Protein AF-A0A5B9WUG3-F1 (afdb_monomer_lite)

Radius of gyration: 36.17 Å; chains: 1; bounding box: 84×52×116 Å

pLDDT: mean 77.01, std 14.94, range [30.86, 97.19]

Sequence (502 aa):
MAGDTIAIGAKAFYKSTGPVDRKQPLAPAADMAAALVRAFAPGGASAADKTSALSDNASPFSEGFFNNDYQRLKEQDPGKDPNGQRPKAYLNFVLFDDRFNMVDENSGVRQVQAQPDEVQVLGQDKMVIQKSGFLYVYTSNETPQDVYFDEVMVMSMPGPVLEETHYYPFGLTMAGISTKAPNRLENKFLYNGKELQNKEFSNGGGLEWYDYGARFYDQQIGRWHKIDNKAELYFATSSYVYALNQPTNAVDPDGNLVIFVNGNHFGFSAPGSSYWQTTERVKVGERYSGSKYGEQWYSPVYENRNRSFDGAVMAQLGDTHAKYYDGSIGGWHPIGEDKRASATAAGREWYGYQFGKADAKQIIESLARDKNGNIIETIKIVTHSMGGAFGKGLVKALKEYIKENKLEYHVRITLVADFDPYQAGELTADSDIKTMQFIHKNNKNVKGMGWLANETQKGMGEGDVSTNTGTSTDHSIFTFLNEVSKLSEGTYKWDGNKWVKQ

Structure (mmCIF, N/CA/C/O backbone):
data_AF-A0A5B9WUG3-F1
#
_entry.id   AF-A0A5B9WUG3-F1
#
loop_
_atom_site.group_PDB
_atom_site.id
_atom_site.type_symbol
_atom_site.label_atom_id
_atom_site.label_alt_id
_atom_site.label_comp_id
_atom_site.label_asym_id
_atom_site.label_entity_id
_atom_site.label_seq_id
_atom_site.pdbx_PDB_ins_code
_atom_site.Cartn_x
_atom_site.Cartn_y
_atom_site.Cartn_z
_atom_site.occupancy
_atom_site.B_iso_or_equiv
_atom_site.auth_seq_id
_atom_site.auth_comp_id
_atom_site.auth_asym_id
_atom_site.auth_atom_id
_atom_site.pdbx_PDB_model_num
ATOM 1 N N . MET A 1 1 ? -15.095 5.405 29.202 1.00 75.31 1 MET A N 1
ATOM 2 C CA . MET A 1 1 ? -14.935 5.995 27.855 1.00 75.31 1 MET A CA 1
ATOM 3 C C . MET A 1 1 ? -16.205 6.745 27.500 1.00 75.31 1 MET A C 1
ATOM 5 O O . MET A 1 1 ? -17.250 6.434 28.070 1.00 75.31 1 MET A O 1
ATOM 9 N N . ALA A 1 2 ? -16.143 7.691 26.563 1.00 81.62 2 ALA A N 1
ATOM 10 C CA . ALA A 1 2 ? -17.349 8.307 26.009 1.00 81.62 2 ALA A CA 1
ATOM 11 C C . ALA A 1 2 ? -18.337 7.240 25.486 1.00 81.62 2 ALA A C 1
ATOM 13 O O . ALA A 1 2 ? -17.946 6.278 24.826 1.00 81.62 2 ALA A O 1
ATOM 14 N N . GLY A 1 3 ? -19.623 7.393 25.805 1.00 82.62 3 GLY A N 1
ATOM 15 C CA . GLY A 1 3 ? -20.689 6.454 25.443 1.00 82.62 3 GLY A CA 1
ATOM 16 C C . GLY A 1 3 ? -20.894 5.270 26.399 1.00 82.62 3 GLY A C 1
ATOM 17 O O . GLY A 1 3 ? -21.929 4.609 26.296 1.00 82.62 3 GLY A O 1
ATOM 18 N N . ASP A 1 4 ? -19.984 5.006 27.346 1.00 86.25 4 ASP A N 1
ATOM 19 C CA . ASP A 1 4 ? -20.235 4.026 28.415 1.00 86.25 4 ASP A CA 1
ATOM 20 C C . ASP A 1 4 ? -21.406 4.489 29.289 1.00 86.25 4 ASP A C 1
ATOM 22 O O . ASP A 1 4 ? -21.518 5.670 29.616 1.00 86.25 4 ASP A O 1
ATOM 26 N N . THR A 1 5 ? -22.276 3.568 29.705 1.00 90.31 5 THR A N 1
ATOM 27 C CA . THR A 1 5 ? -23.334 3.876 30.677 1.00 90.31 5 THR A CA 1
ATOM 28 C C . THR A 1 5 ? -22.919 3.369 32.044 1.00 90.31 5 THR A C 1
ATOM 30 O O . THR A 1 5 ? -22.783 2.162 32.244 1.00 90.31 5 THR A O 1
ATOM 33 N N . ILE A 1 6 ? -22.766 4.273 33.006 1.00 91.88 6 ILE A N 1
ATOM 34 C CA . ILE A 1 6 ? -22.408 3.915 34.377 1.00 91.88 6 ILE A CA 1
ATOM 35 C C . ILE A 1 6 ? -23.579 4.113 35.336 1.00 91.88 6 ILE A C 1
ATOM 37 O O . ILE A 1 6 ? -24.389 5.025 35.176 1.00 91.88 6 ILE A O 1
ATOM 41 N N . ALA A 1 7 ? -23.658 3.254 36.345 1.00 92.31 7 ALA A N 1
ATOM 42 C CA . ALA A 1 7 ? -24.509 3.419 37.515 1.00 92.31 7 ALA A CA 1
ATOM 43 C C . ALA A 1 7 ? -23.647 3.220 38.763 1.00 92.31 7 ALA A C 1
ATOM 45 O O . ALA A 1 7 ? -22.828 2.297 38.819 1.00 92.31 7 ALA A O 1
ATOM 46 N N . ILE A 1 8 ? -23.819 4.094 39.750 1.00 94.62 8 ILE A N 1
ATOM 47 C CA . ILE A 1 8 ? -22.986 4.123 40.955 1.00 94.62 8 ILE A CA 1
ATOM 48 C C . ILE A 1 8 ? -23.903 3.957 42.158 1.00 94.62 8 ILE A C 1
ATOM 50 O O . ILE A 1 8 ? -24.925 4.638 42.254 1.00 94.62 8 ILE A O 1
ATOM 54 N N . GLY A 1 9 ? -23.537 3.057 43.064 1.00 93.50 9 GLY A N 1
ATOM 55 C CA . GLY A 1 9 ? -24.269 2.791 44.293 1.00 93.50 9 GLY A CA 1
ATOM 56 C C . GLY A 1 9 ? -23.338 2.678 45.494 1.00 93.50 9 GLY A C 1
ATOM 57 O O . GLY A 1 9 ? -22.180 2.291 45.358 1.00 93.50 9 GLY A O 1
ATOM 58 N N . ALA A 1 10 ? -23.856 2.982 46.675 1.00 94.94 10 ALA A N 1
ATOM 59 C CA . ALA A 1 10 ? -23.295 2.541 47.946 1.00 94.94 10 ALA A CA 1
ATOM 60 C C . ALA A 1 10 ? -24.425 2.375 48.963 1.00 94.94 10 ALA A C 1
ATOM 62 O O . ALA A 1 10 ? -25.422 3.104 48.922 1.00 94.94 10 ALA A O 1
ATOM 63 N N . LYS A 1 11 ? -24.253 1.458 49.913 1.00 94.94 11 LYS A N 1
ATOM 64 C CA . LYS A 1 11 ? -25.035 1.462 51.149 1.00 94.94 11 LYS A CA 1
ATOM 65 C C . LYS A 1 11 ? -24.376 2.412 52.139 1.00 94.94 11 LYS A C 1
ATOM 67 O O . LYS A 1 11 ? -23.152 2.436 52.258 1.00 94.94 11 LYS A O 1
ATOM 72 N N . ALA A 1 12 ? -25.186 3.181 52.854 1.00 93.19 12 ALA A N 1
ATOM 73 C CA . ALA A 1 12 ? -24.740 4.058 53.927 1.00 93.19 12 ALA A CA 1
ATOM 74 C C . ALA A 1 12 ? -25.566 3.809 55.193 1.00 93.19 12 ALA A C 1
ATOM 76 O O . ALA A 1 12 ? -26.760 3.520 55.123 1.00 93.19 12 ALA A O 1
ATOM 77 N N . PHE A 1 13 ? -24.933 3.922 56.356 1.00 92.19 13 PHE A N 1
ATOM 78 C CA . PHE A 1 13 ? -25.581 3.748 57.652 1.00 92.19 13 PHE A CA 1
ATOM 79 C C . PHE A 1 13 ? -24.961 4.686 58.689 1.00 92.19 13 PHE A C 1
ATOM 81 O O . PHE A 1 13 ? -23.738 4.755 58.825 1.00 92.19 13 PHE A O 1
ATOM 88 N N . TYR A 1 14 ? -25.799 5.369 59.464 1.00 90.19 14 TYR A N 1
ATOM 89 C CA . TYR A 1 14 ? -25.382 6.114 60.651 1.00 90.19 14 TYR A CA 1
ATOM 90 C C . TYR A 1 14 ? -26.442 5.984 61.745 1.00 90.19 14 TYR A C 1
ATOM 92 O O . TYR A 1 14 ? -27.631 5.844 61.459 1.00 90.19 14 TYR A O 1
ATOM 100 N N . LYS A 1 15 ? -26.015 6.018 63.009 1.00 86.06 15 LYS A N 1
ATOM 101 C CA . LYS A 1 15 ? -26.927 5.907 64.157 1.00 86.06 15 LYS A CA 1
ATOM 102 C C . LYS A 1 15 ? -27.442 7.265 64.604 1.00 86.06 15 LYS A C 1
ATOM 104 O O . LYS A 1 15 ? -26.678 8.229 64.572 1.00 86.06 15 LYS A O 1
ATOM 109 N N . SER A 1 16 ? -28.665 7.333 65.133 1.00 82.31 16 SER A N 1
ATOM 110 C CA . SER A 1 16 ? -29.179 8.557 65.783 1.00 82.31 16 SER A CA 1
ATOM 111 C C . SER A 1 16 ? -28.343 8.942 67.005 1.00 82.31 16 SER A C 1
ATOM 113 O O . SER A 1 16 ? -28.202 10.118 67.329 1.00 82.31 16 SER A O 1
ATOM 115 N N . THR A 1 17 ? -27.745 7.939 67.652 1.00 70.44 17 THR A N 1
ATOM 116 C CA . THR A 1 17 ? -26.841 8.065 68.796 1.00 70.44 17 THR A CA 1
ATOM 117 C C . THR A 1 17 ? -25.491 7.420 68.460 1.00 70.44 17 THR A C 1
ATOM 119 O O . THR A 1 17 ? -25.242 6.244 68.726 1.00 70.44 17 THR A O 1
ATOM 122 N N . GLY A 1 18 ? -24.617 8.187 67.801 1.00 58.84 18 GLY A N 1
ATOM 123 C CA . GLY A 1 18 ? -23.240 7.788 67.479 1.00 58.84 18 GLY A CA 1
ATOM 124 C C . GLY A 1 18 ? -22.203 8.443 68.407 1.00 58.84 18 GLY A C 1
ATOM 125 O O . GLY A 1 18 ? -22.458 9.545 68.899 1.00 58.84 18 GLY A O 1
ATOM 126 N N . PRO A 1 19 ? -21.030 7.822 68.637 1.00 56.00 19 PRO A N 1
ATOM 127 C CA . PRO A 1 19 ? -19.917 8.490 69.307 1.00 56.00 19 PRO A CA 1
ATOM 128 C C . PRO A 1 19 ? -19.416 9.682 68.482 1.00 56.00 19 PRO A C 1
ATOM 130 O O . PRO A 1 19 ? -19.348 9.614 67.255 1.00 56.00 19 PRO A O 1
ATOM 133 N N . VAL A 1 20 ? -19.006 10.755 69.159 1.00 57.94 20 VAL A N 1
ATOM 134 C CA . VAL A 1 20 ? -18.362 11.934 68.548 1.00 57.94 20 VAL A CA 1
ATOM 135 C C . VAL A 1 20 ? -16.839 11.819 68.730 1.00 57.94 20 VAL A C 1
ATOM 137 O O . VAL A 1 20 ? -16.173 12.736 69.207 1.00 57.94 20 VAL A O 1
ATOM 140 N N . ASP A 1 21 ? -16.285 10.643 68.423 1.00 53.97 21 ASP A N 1
ATOM 141 C CA . ASP A 1 21 ? -14.918 10.273 68.827 1.00 53.97 21 ASP A CA 1
ATOM 142 C C . ASP A 1 21 ? -13.825 10.746 67.850 1.00 53.97 21 ASP A C 1
ATOM 144 O O . ASP A 1 21 ? -12.639 10.783 68.201 1.00 53.97 21 ASP A O 1
ATOM 148 N N . ARG A 1 22 ? -14.187 11.187 66.635 1.00 55.75 22 ARG A N 1
ATOM 149 C CA . ARG A 1 22 ? -13.227 11.785 65.693 1.00 55.75 22 ARG A CA 1
ATOM 150 C C . ARG A 1 22 ? -12.873 13.224 66.080 1.00 55.75 22 ARG A C 1
ATOM 152 O O . ARG A 1 22 ? -13.491 14.185 65.632 1.00 55.75 22 ARG A O 1
ATOM 159 N N . LYS A 1 23 ? -11.784 13.370 66.846 1.00 53.62 23 LYS A N 1
ATOM 160 C CA . LYS A 1 23 ? -11.146 14.667 67.168 1.00 53.62 23 LYS A CA 1
ATOM 161 C C . LYS A 1 23 ? -10.567 15.418 65.961 1.00 53.62 23 LYS A C 1
ATOM 163 O O . LYS A 1 23 ? -10.236 16.593 66.094 1.00 53.62 23 LYS A O 1
ATOM 168 N N . GLN A 1 24 ? -10.431 14.764 64.810 1.00 54.31 24 GLN A N 1
ATOM 169 C CA . GLN A 1 24 ? -10.167 15.409 63.525 1.00 54.31 24 GLN A CA 1
ATOM 170 C C . GLN A 1 24 ? -11.072 14.781 62.457 1.00 54.31 24 GLN A C 1
ATOM 172 O O . GLN A 1 24 ? -11.255 13.558 62.482 1.00 54.31 24 GLN A O 1
ATOM 177 N N . PRO A 1 25 ? -11.640 15.579 61.532 1.00 54.97 25 PRO A N 1
ATOM 178 C CA . PRO A 1 25 ? -12.303 15.030 60.357 1.00 54.97 25 PRO A CA 1
ATOM 179 C C . PRO A 1 25 ? -11.306 14.194 59.544 1.00 54.97 25 PRO A C 1
ATOM 181 O O . PRO A 1 25 ? -10.099 14.448 59.568 1.00 54.97 25 PRO A O 1
ATOM 184 N N . LEU A 1 26 ? -11.811 13.199 58.811 1.00 55.75 26 LEU A N 1
ATOM 185 C CA . LEU A 1 26 ? -11.029 12.588 57.734 1.00 55.75 26 LEU A CA 1
ATOM 186 C C . LEU A 1 26 ? -10.613 13.685 56.745 1.00 55.75 26 LEU A C 1
ATOM 188 O O . LEU A 1 26 ? -11.319 14.689 56.616 1.00 55.75 26 LEU A O 1
ATOM 192 N N . ALA A 1 27 ? -9.482 13.488 56.059 1.00 57.62 27 ALA A N 1
ATOM 193 C CA . ALA A 1 27 ? -9.021 14.422 55.035 1.00 57.62 27 ALA A CA 1
ATOM 194 C C . ALA A 1 27 ? -10.196 14.776 54.096 1.00 57.62 27 ALA A C 1
ATOM 196 O O . ALA A 1 27 ? -10.882 13.846 53.650 1.00 57.62 27 ALA A O 1
ATOM 197 N N . PRO A 1 28 ? -10.480 16.075 53.862 1.00 63.97 28 PRO A N 1
ATOM 198 C CA . PRO A 1 28 ? -11.563 16.537 53.007 1.00 63.97 28 PRO A CA 1
ATOM 199 C C . PRO A 1 28 ? -11.746 15.693 51.747 1.00 63.97 28 PRO A C 1
ATOM 201 O O . PRO A 1 28 ? -10.782 15.229 51.143 1.00 63.97 28 PRO A O 1
ATOM 204 N N . ALA A 1 29 ? -12.995 15.529 51.312 1.00 64.12 29 ALA A N 1
ATOM 205 C CA . ALA A 1 29 ? -13.342 14.762 50.114 1.00 64.12 29 ALA A CA 1
ATOM 206 C C . ALA A 1 29 ? -12.446 15.108 48.905 1.00 64.12 29 ALA A C 1
ATOM 208 O O . ALA A 1 29 ? -11.938 14.226 48.214 1.00 64.12 29 ALA A O 1
ATOM 209 N N . ALA A 1 30 ? -12.182 16.402 48.718 1.00 60.47 30 ALA A N 1
ATOM 210 C CA . ALA A 1 30 ? -11.328 16.902 47.655 1.00 60.47 30 ALA A CA 1
ATOM 211 C C . ALA A 1 30 ? -9.837 16.545 47.829 1.00 60.47 30 ALA A C 1
ATOM 213 O O . ALA A 1 30 ? -9.164 16.305 46.828 1.00 60.47 30 ALA A O 1
ATOM 214 N N . ASP A 1 31 ? -9.322 16.440 49.059 1.00 63.31 31 ASP A N 1
ATOM 215 C CA . ASP A 1 31 ? -7.943 16.003 49.326 1.00 63.31 31 ASP A CA 1
ATOM 216 C C . ASP A 1 31 ? -7.755 14.541 48.914 1.00 63.31 31 ASP A C 1
ATOM 218 O O . ASP A 1 31 ? -6.721 14.182 48.354 1.00 63.31 31 ASP A O 1
ATOM 222 N N . MET A 1 32 ? -8.775 13.700 49.124 1.00 66.56 32 MET A N 1
ATOM 223 C CA . MET A 1 32 ? -8.758 12.313 48.655 1.00 66.56 32 MET A CA 1
ATOM 224 C C . MET A 1 32 ? -8.785 12.226 47.125 1.00 66.56 32 MET A C 1
ATOM 226 O O . MET A 1 32 ? -8.026 11.441 46.560 1.00 66.56 32 MET A O 1
ATOM 230 N N . ALA A 1 33 ? -9.580 13.058 46.442 1.00 63.97 33 ALA A N 1
ATOM 231 C CA . ALA A 1 33 ? -9.560 13.137 44.978 1.00 63.97 33 ALA A CA 1
ATOM 232 C C . ALA A 1 33 ? -8.189 13.606 44.447 1.00 63.97 33 ALA A C 1
ATOM 234 O O . ALA A 1 33 ? -7.612 12.967 43.566 1.00 63.97 33 ALA A O 1
ATOM 235 N N . ALA A 1 34 ? -7.624 14.670 45.026 1.00 64.12 34 ALA A N 1
ATOM 236 C CA . ALA A 1 34 ? -6.314 15.196 44.650 1.00 64.12 34 ALA A CA 1
ATOM 237 C C . ALA A 1 34 ? -5.174 14.198 44.930 1.00 64.12 34 ALA A C 1
ATOM 239 O O . ALA A 1 34 ? -4.261 14.061 44.112 1.00 64.12 34 ALA A O 1
ATOM 240 N N . ALA A 1 35 ? -5.228 13.471 46.050 1.00 64.31 35 ALA A N 1
ATOM 241 C CA . ALA A 1 35 ? -4.278 12.409 46.371 1.00 64.31 35 ALA A CA 1
ATOM 242 C C . ALA A 1 35 ? -4.385 11.228 45.394 1.00 64.31 35 ALA A C 1
ATOM 244 O O . ALA A 1 35 ? -3.355 10.721 44.946 1.00 64.31 35 ALA A O 1
ATOM 245 N N . LEU A 1 36 ? -5.603 10.823 45.011 1.00 64.50 36 LEU A N 1
ATOM 246 C CA . LEU A 1 36 ? -5.798 9.719 44.071 1.00 64.50 36 LEU A CA 1
ATOM 247 C C . LEU A 1 36 ? -5.294 10.079 42.664 1.00 64.50 36 LEU A C 1
ATOM 249 O O . LEU A 1 36 ? -4.600 9.275 42.052 1.00 64.50 36 LEU A O 1
ATOM 253 N N . VAL A 1 37 ? -5.537 11.306 42.187 1.00 62.19 37 VAL A N 1
ATOM 254 C CA . VAL A 1 37 ? -4.986 11.799 40.907 1.00 62.19 37 VAL A CA 1
ATOM 255 C C . VAL A 1 37 ? -3.451 11.807 40.919 1.00 62.19 37 VAL A C 1
ATOM 257 O O . VAL A 1 37 ? -2.823 11.356 39.961 1.00 62.19 37 VAL A O 1
ATOM 260 N N . ARG A 1 38 ? -2.820 12.252 42.018 1.00 64.12 38 ARG A N 1
ATOM 261 C CA . ARG A 1 38 ? -1.349 12.230 42.163 1.00 64.12 38 ARG A CA 1
ATOM 262 C C . ARG A 1 38 ? -0.767 10.815 42.139 1.00 64.12 38 ARG A C 1
ATOM 264 O O . ARG A 1 38 ? 0.333 10.641 41.624 1.00 64.12 38 ARG A O 1
ATOM 271 N N . ALA A 1 39 ? -1.486 9.820 42.661 1.00 62.12 39 ALA A N 1
ATOM 272 C CA . ALA A 1 39 ? -1.035 8.428 42.681 1.00 62.12 39 ALA A CA 1
ATOM 273 C C . ALA A 1 39 ? -0.960 7.781 41.282 1.00 62.12 39 ALA A C 1
ATOM 275 O O . ALA A 1 39 ? -0.216 6.818 41.105 1.00 62.12 39 ALA A O 1
ATOM 276 N N . PHE A 1 40 ? -1.690 8.313 40.293 1.00 53.75 40 PHE A N 1
ATOM 277 C CA . PHE A 1 40 ? -1.725 7.796 38.918 1.00 53.75 40 PHE A CA 1
ATOM 278 C C . PHE A 1 40 ? -0.998 8.680 37.886 1.00 53.75 40 PHE A C 1
ATOM 280 O O . PHE A 1 40 ? -0.922 8.316 36.713 1.00 53.75 40 PHE A O 1
ATOM 287 N N . ALA A 1 41 ? -0.425 9.815 38.297 1.00 53.38 41 ALA A N 1
ATOM 288 C CA . ALA A 1 41 ? 0.370 10.666 37.413 1.00 53.38 41 ALA A CA 1
ATOM 289 C C . ALA A 1 41 ? 1.753 10.036 37.097 1.00 53.38 41 ALA A C 1
ATOM 291 O O . ALA A 1 41 ? 2.389 9.477 38.000 1.00 53.38 41 ALA A O 1
ATOM 292 N N . PRO A 1 42 ? 2.278 10.143 35.856 1.00 37.41 42 PRO A N 1
ATOM 293 C CA . PRO A 1 42 ? 3.588 9.588 35.506 1.00 37.41 42 PRO A CA 1
ATOM 294 C C . PRO A 1 42 ? 4.712 10.235 36.331 1.00 37.41 42 PRO A C 1
ATOM 296 O O . PRO A 1 42 ? 5.006 11.418 36.170 1.00 37.41 42 PRO A O 1
ATOM 299 N N . GLY A 1 43 ? 5.339 9.453 37.216 1.00 50.16 43 GLY A N 1
ATOM 300 C CA . GLY A 1 43 ? 6.362 9.924 38.165 1.00 50.16 43 GLY A CA 1
ATOM 301 C C . GLY A 1 43 ? 5.995 9.785 39.650 1.00 50.16 43 GLY A C 1
ATOM 302 O O . GLY A 1 43 ? 6.777 10.209 40.500 1.00 50.16 43 GLY A O 1
ATOM 303 N N . GLY A 1 44 ? 4.838 9.200 39.982 1.00 41.62 44 GLY A N 1
ATOM 304 C CA . GLY A 1 44 ? 4.398 8.986 41.365 1.00 41.62 44 GLY A CA 1
ATOM 305 C C . GLY A 1 44 ? 5.368 8.151 42.214 1.00 41.62 44 GLY A C 1
ATOM 306 O O . GLY A 1 44 ? 5.612 6.976 41.938 1.00 41.62 44 GLY A O 1
ATOM 307 N N . ALA A 1 45 ? 5.887 8.753 43.288 1.00 36.47 45 ALA A N 1
ATOM 308 C CA . ALA A 1 45 ? 6.611 8.040 44.335 1.00 36.47 45 ALA A CA 1
ATOM 309 C C . ALA A 1 45 ? 5.692 7.039 45.060 1.00 36.47 45 ALA A C 1
ATOM 311 O O . ALA A 1 45 ? 4.483 7.242 45.168 1.00 36.47 45 ALA A O 1
ATOM 312 N N . SER A 1 46 ? 6.280 5.964 45.586 1.00 34.81 46 SER A N 1
ATOM 313 C CA . SER A 1 46 ? 5.570 4.877 46.263 1.00 34.81 46 SER A CA 1
ATOM 314 C C . SER A 1 46 ? 4.686 5.373 47.413 1.00 34.81 46 SER A C 1
ATOM 316 O O . SER A 1 46 ? 5.201 5.800 48.449 1.00 34.81 46 SER A O 1
ATOM 318 N N . ALA A 1 47 ? 3.367 5.236 47.256 1.00 38.25 47 ALA A N 1
ATOM 319 C CA . ALA A 1 47 ? 2.375 5.461 48.304 1.00 38.25 47 ALA A CA 1
ATOM 320 C C . ALA A 1 47 ? 2.420 4.327 49.346 1.00 38.25 47 ALA A C 1
ATOM 322 O O . ALA A 1 47 ? 1.559 3.447 49.389 1.00 38.25 47 ALA A O 1
ATOM 323 N N . ALA A 1 48 ? 3.469 4.337 50.167 1.00 30.92 48 ALA A N 1
ATOM 324 C CA . ALA A 1 48 ? 3.540 3.532 51.370 1.00 30.92 48 ALA A CA 1
ATOM 325 C C . ALA A 1 48 ? 2.787 4.233 52.510 1.00 30.92 48 ALA A C 1
ATOM 327 O O . ALA A 1 48 ? 3.046 5.389 52.835 1.00 30.92 48 ALA A O 1
ATOM 328 N N . ASP A 1 49 ? 1.910 3.451 53.125 1.00 31.45 49 ASP A N 1
ATOM 329 C CA . ASP A 1 49 ? 1.183 3.692 54.365 1.00 31.45 49 ASP A CA 1
ATOM 330 C C . ASP A 1 49 ? 0.066 4.744 54.432 1.00 31.45 49 ASP A C 1
ATOM 332 O O . ASP A 1 49 ? 0.088 5.844 53.876 1.00 31.45 49 ASP A O 1
ATOM 336 N N . LYS A 1 50 ? -0.945 4.365 55.219 1.00 39.38 50 LYS A N 1
ATOM 337 C CA . LYS A 1 50 ? -2.001 5.264 55.682 1.00 39.38 50 LYS A CA 1
ATOM 338 C C . LYS A 1 50 ? -1.373 6.218 56.701 1.00 39.38 50 LYS A C 1
ATOM 340 O O . LYS A 1 50 ? -0.629 5.777 57.567 1.00 39.38 50 LYS A O 1
ATOM 345 N N . THR A 1 51 ? -1.756 7.493 56.665 1.00 37.84 51 THR A N 1
ATOM 346 C CA . THR A 1 51 ? -1.247 8.577 57.537 1.00 37.84 51 THR A CA 1
ATOM 347 C C . THR A 1 51 ? 0.159 9.098 57.197 1.00 37.84 51 THR A C 1
ATOM 349 O O . THR A 1 51 ? 1.126 8.911 57.925 1.00 37.84 51 THR A O 1
ATOM 352 N N . SER A 1 52 ? 0.250 9.897 56.133 1.00 30.86 52 SER A N 1
ATOM 353 C CA . SER A 1 52 ? 1.261 10.956 56.052 1.00 30.86 52 SER A CA 1
ATOM 354 C C . SER A 1 52 ? 0.624 12.249 55.537 1.00 30.86 52 SER A C 1
ATOM 356 O O . SER A 1 52 ? -0.110 12.251 54.551 1.00 30.86 52 SER A O 1
ATOM 358 N N . ALA A 1 53 ? 0.856 13.353 56.251 1.00 44.06 53 ALA A N 1
ATOM 359 C CA . ALA A 1 53 ? 0.459 14.680 55.799 1.00 44.06 53 ALA A CA 1
ATOM 360 C C . ALA A 1 53 ? 1.425 15.106 54.685 1.00 44.06 53 ALA A C 1
ATOM 362 O O . ALA A 1 53 ? 2.607 15.336 54.945 1.00 44.06 53 ALA A O 1
ATOM 363 N N . LEU A 1 54 ? 0.941 15.152 53.444 1.00 36.75 54 LEU A N 1
ATOM 364 C CA . LEU A 1 54 ? 1.770 15.481 52.288 1.00 36.75 54 LEU A CA 1
ATOM 365 C C . LEU A 1 54 ? 1.863 16.998 52.116 1.00 36.75 54 LEU A C 1
ATOM 367 O O . LEU A 1 54 ? 0.868 17.674 51.872 1.00 36.75 54 LEU A O 1
ATOM 371 N N . SER A 1 55 ? 3.088 17.501 52.252 1.00 33.19 55 SER A N 1
ATOM 372 C CA . SER A 1 55 ? 3.465 18.911 52.154 1.00 33.19 55 SER A CA 1
ATOM 373 C C . SER A 1 55 ? 3.087 19.563 50.824 1.00 33.19 55 SER A C 1
ATOM 375 O O . SER A 1 55 ? 3.092 18.908 49.776 1.00 33.19 55 SER A O 1
ATOM 377 N N . ASP A 1 56 ? 2.870 20.878 50.877 1.00 42.41 56 ASP A N 1
ATOM 378 C CA . ASP A 1 56 ? 2.528 21.735 49.745 1.00 42.41 56 ASP A CA 1
ATOM 379 C C . ASP A 1 56 ? 3.391 21.492 48.502 1.00 42.41 56 ASP A C 1
ATOM 381 O O . ASP A 1 56 ? 4.576 21.808 48.438 1.00 42.41 56 ASP A O 1
ATOM 385 N N . ASN A 1 57 ? 2.731 20.980 47.471 1.00 38.25 57 ASN A N 1
ATOM 386 C CA . ASN A 1 57 ? 3.094 21.186 46.078 1.00 38.25 57 ASN A CA 1
ATOM 387 C C . ASN A 1 57 ? 1.769 21.329 45.336 1.00 38.25 57 ASN A C 1
ATOM 389 O O . ASN A 1 57 ? 1.115 20.336 45.005 1.00 38.25 57 ASN A O 1
ATOM 393 N N . ALA A 1 58 ? 1.312 22.572 45.190 1.00 45.56 58 ALA A N 1
ATOM 394 C CA . ALA A 1 58 ? 0.085 22.892 44.480 1.00 45.56 58 ALA A CA 1
ATOM 395 C C . ALA A 1 58 ? 0.289 22.623 42.984 1.00 45.56 58 ALA A C 1
ATOM 397 O O . ALA A 1 58 ? 1.071 23.295 42.314 1.00 45.56 58 ALA A O 1
ATOM 398 N N . SER A 1 59 ? -0.422 21.627 42.458 1.00 50.88 59 SER A N 1
ATOM 399 C CA . SER A 1 59 ? -0.645 21.552 41.016 1.00 50.88 59 SER A CA 1
ATOM 400 C C . SER A 1 59 ? -1.751 22.555 40.673 1.00 50.88 59 SER A C 1
ATOM 402 O O . SER A 1 59 ? -2.716 22.634 41.437 1.00 50.88 59 SER A O 1
ATOM 404 N N . PRO A 1 60 ? -1.699 23.266 39.531 1.00 48.56 60 PRO A N 1
ATOM 405 C CA . PRO A 1 60 ? -2.809 24.113 39.080 1.00 48.56 60 PRO A CA 1
ATOM 406 C C . PRO A 1 60 ? -4.159 23.374 39.024 1.00 48.56 60 PRO A C 1
ATOM 408 O O . PRO A 1 60 ? -5.207 23.975 39.236 1.00 48.56 60 PRO A O 1
ATOM 411 N N . PHE A 1 61 ? -4.123 22.050 38.820 1.00 56.53 61 PHE A N 1
ATOM 412 C CA . PHE A 1 61 ? -5.276 21.152 38.923 1.00 56.53 61 PHE A CA 1
ATOM 413 C C . PHE A 1 61 ? -5.995 21.241 40.280 1.00 56.53 61 PHE A C 1
ATOM 415 O O . PHE A 1 61 ? -7.222 21.238 40.338 1.00 56.53 61 PHE A O 1
ATOM 422 N N . SER A 1 62 ? -5.242 21.311 41.383 1.00 56.16 62 SER A N 1
ATOM 423 C CA . SER A 1 62 ? -5.829 21.208 42.715 1.00 56.16 62 SER A CA 1
ATOM 424 C C . SER A 1 62 ? -6.510 22.510 43.154 1.00 56.16 62 SER A C 1
ATOM 426 O O . SER A 1 62 ? -7.633 22.455 43.641 1.00 56.16 62 SER A O 1
ATOM 428 N N . GLU A 1 63 ? -5.913 23.685 42.913 1.00 54.72 63 GLU A N 1
ATOM 429 C CA . GLU A 1 63 ? -6.520 24.972 43.315 1.00 54.72 63 GLU A CA 1
ATOM 430 C C . GLU A 1 63 ? -7.872 25.258 42.641 1.00 54.72 63 GLU A C 1
ATOM 432 O O . GLU A 1 63 ? -8.774 25.791 43.292 1.00 54.72 63 GLU A O 1
ATOM 437 N N . GLY A 1 64 ? -8.036 24.904 41.360 1.00 61.47 64 GLY A N 1
ATOM 438 C CA . GLY A 1 64 ? -9.304 25.088 40.643 1.00 61.47 64 GLY A CA 1
ATOM 439 C C . GLY A 1 64 ? -10.425 24.219 41.220 1.00 61.47 64 GLY A C 1
ATOM 440 O O . GLY A 1 64 ? -11.483 24.731 41.603 1.00 61.47 64 GLY A O 1
ATOM 441 N N . PHE A 1 65 ? -10.139 22.922 41.375 1.00 65.69 65 PHE A N 1
ATOM 442 C CA . PHE A 1 65 ? -11.101 21.947 41.882 1.00 65.69 65 PHE A CA 1
ATOM 443 C C . PHE A 1 65 ? -11.503 22.212 43.345 1.00 65.69 65 PHE A C 1
ATOM 445 O O . PHE A 1 65 ? -12.686 22.121 43.691 1.00 65.69 65 PHE A O 1
ATOM 452 N N . PHE A 1 66 ? -10.536 22.583 44.197 1.00 60.12 66 PHE A N 1
ATOM 453 C CA . PHE A 1 66 ? -10.767 22.877 45.617 1.00 60.12 66 PHE A CA 1
ATOM 454 C C . PHE A 1 66 ? -11.701 24.069 45.841 1.00 60.12 66 PHE A C 1
ATOM 456 O O . PHE A 1 66 ? -12.606 23.991 46.674 1.00 60.12 66 PHE A O 1
ATOM 463 N N . ASN A 1 67 ? -11.462 25.179 45.137 1.00 58.53 67 ASN A N 1
ATOM 464 C CA . ASN A 1 67 ? -12.101 26.451 45.472 1.00 58.53 67 ASN A CA 1
ATOM 465 C C . ASN A 1 67 ? -13.530 26.574 44.926 1.00 58.53 67 ASN A C 1
ATOM 467 O O . ASN A 1 67 ? -14.365 27.193 45.581 1.00 58.53 67 ASN A O 1
ATOM 471 N N . ASN A 1 68 ? -13.823 25.984 43.759 1.00 73.12 68 ASN A N 1
ATOM 472 C CA . ASN A 1 68 ? -15.090 26.215 43.053 1.00 73.12 68 ASN A CA 1
ATOM 473 C C . ASN A 1 68 ? -15.845 24.926 42.690 1.00 73.12 68 ASN A C 1
ATOM 475 O O . ASN A 1 68 ? -17.058 24.847 42.892 1.00 73.12 68 ASN A O 1
ATOM 479 N N . ASP A 1 69 ? -15.161 23.914 42.151 1.00 78.62 69 ASP A N 1
ATOM 480 C CA . ASP A 1 69 ? -15.836 22.781 41.505 1.00 78.62 69 ASP A CA 1
ATOM 481 C C . ASP A 1 69 ? -16.518 21.840 42.504 1.00 78.62 69 ASP A C 1
ATOM 483 O O . ASP A 1 69 ? -17.712 21.569 42.377 1.00 78.62 69 ASP A O 1
ATOM 487 N N . TYR A 1 70 ? -15.822 21.402 43.558 1.00 79.44 70 TYR A N 1
ATOM 488 C CA . TYR A 1 70 ? -16.421 20.494 44.547 1.00 79.44 70 TYR A CA 1
ATOM 489 C C . TYR A 1 70 ? -17.593 21.128 45.328 1.00 79.44 70 TYR A C 1
ATOM 491 O O . TYR A 1 70 ? -18.532 20.433 45.723 1.00 79.44 70 TYR A O 1
ATOM 499 N N . GLN A 1 71 ? -17.587 22.451 45.528 1.00 79.50 71 GLN A N 1
ATOM 500 C CA . GLN A 1 71 ? -18.732 23.150 46.126 1.00 79.50 71 GLN A CA 1
ATOM 501 C C . GLN A 1 71 ? -19.910 23.217 45.143 1.00 79.50 71 GLN A C 1
ATOM 503 O O . GLN A 1 71 ? -21.028 22.880 45.534 1.00 79.50 71 GLN A O 1
ATOM 508 N N . ARG A 1 72 ? -19.660 23.520 43.856 1.00 83.88 72 ARG A N 1
ATOM 509 C CA . ARG A 1 72 ? -20.681 23.482 42.791 1.00 83.88 72 ARG A CA 1
ATOM 510 C C . ARG A 1 72 ? -21.372 22.115 42.711 1.00 83.88 72 ARG A C 1
ATOM 512 O O . ARG A 1 72 ? -22.598 22.067 42.658 1.00 83.88 72 ARG A O 1
ATOM 519 N N . LEU A 1 73 ? -20.621 21.012 42.794 1.00 86.81 73 LEU A N 1
ATOM 520 C CA . LEU A 1 73 ? -21.196 19.657 42.800 1.00 86.81 73 LEU A CA 1
ATOM 521 C C . LEU A 1 73 ? -22.132 19.405 43.997 1.00 86.81 73 LEU A C 1
ATOM 523 O O . LEU A 1 73 ? -23.182 18.784 43.832 1.00 86.81 73 LEU A O 1
ATOM 527 N N . LYS A 1 74 ? -21.797 19.911 45.193 1.00 84.25 74 LYS A N 1
ATOM 528 C CA . LYS A 1 74 ? -22.670 19.831 46.382 1.00 84.25 74 LYS A CA 1
ATOM 529 C C . LYS A 1 74 ? -23.913 20.715 46.263 1.00 84.25 74 LYS A C 1
ATOM 531 O O . LYS A 1 74 ? -24.986 20.330 46.718 1.00 84.25 74 LYS A O 1
ATOM 536 N N . GLU A 1 75 ? -23.797 21.883 45.638 1.00 83.88 75 GLU A N 1
ATOM 537 C CA . GLU A 1 75 ? -24.939 22.766 45.372 1.00 83.88 75 GLU A CA 1
ATOM 538 C C . GLU A 1 75 ? -25.907 22.190 44.327 1.00 83.88 75 GLU A C 1
ATOM 540 O O . GLU A 1 75 ? -27.107 22.481 44.384 1.00 83.88 75 GLU A O 1
ATOM 545 N N . GLN A 1 76 ? -25.400 21.368 43.406 1.00 84.31 76 GLN A N 1
ATOM 546 C CA . GLN A 1 76 ? -26.163 20.692 42.355 1.00 84.31 76 GLN A CA 1
ATOM 547 C C . GLN A 1 76 ? -26.762 19.337 42.778 1.00 84.31 76 GLN A C 1
ATOM 549 O O . GLN A 1 76 ? -27.611 18.827 42.048 1.00 84.31 76 GLN A O 1
ATOM 554 N N . ASP A 1 77 ? -26.389 18.758 43.931 1.00 84.81 77 ASP A N 1
ATOM 555 C CA . ASP A 1 77 ? -26.956 17.482 44.404 1.00 84.81 77 ASP A CA 1
ATOM 556 C C . ASP A 1 77 ? -28.488 17.589 44.586 1.00 84.81 77 ASP A C 1
ATOM 558 O O . ASP A 1 77 ? -28.952 18.367 45.430 1.00 84.81 77 ASP A O 1
ATOM 562 N N . PRO A 1 78 ? -29.298 16.791 43.856 1.00 79.00 78 PRO A N 1
ATOM 563 C CA . PRO A 1 78 ? -30.747 16.742 44.050 1.00 79.00 78 PRO A CA 1
ATOM 564 C C . PRO A 1 78 ? -31.157 16.336 45.474 1.00 79.00 78 PRO A C 1
ATOM 566 O O . PRO A 1 78 ? -32.256 16.671 45.914 1.00 79.00 78 PRO A O 1
ATOM 569 N N . GLY A 1 79 ? -30.289 15.611 46.190 1.00 76.38 79 GLY A N 1
ATOM 570 C CA . GLY A 1 79 ? -30.503 15.150 47.562 1.00 76.38 79 GLY A CA 1
ATOM 571 C C . GLY A 1 79 ? -30.024 16.105 48.660 1.00 76.38 79 GLY A C 1
ATOM 572 O O . GLY A 1 79 ? -30.174 15.755 49.837 1.00 76.38 79 GLY A O 1
ATOM 573 N N . LYS A 1 80 ? -29.458 17.275 48.305 1.00 78.69 80 LYS A N 1
ATOM 574 C CA . LYS A 1 80 ? -28.796 18.186 49.255 1.00 78.69 80 LYS A CA 1
ATOM 575 C C . LYS A 1 80 ? -29.673 18.541 50.451 1.00 78.69 80 LYS A C 1
ATOM 577 O O . LYS A 1 80 ? -30.881 18.741 50.326 1.00 78.69 80 LYS A O 1
ATOM 582 N N . ASP A 1 81 ? -29.044 18.682 51.612 1.00 80.44 81 ASP A N 1
ATOM 583 C CA . ASP A 1 81 ? -29.707 19.143 52.827 1.00 80.44 81 ASP A CA 1
ATOM 584 C C . ASP A 1 81 ? -29.595 20.674 52.996 1.00 80.44 81 ASP A C 1
ATOM 586 O O . ASP A 1 81 ? -28.565 21.158 53.475 1.00 80.44 81 ASP A O 1
ATOM 590 N N . PRO A 1 82 ? -30.636 21.463 52.652 1.00 67.56 82 PRO A N 1
ATOM 591 C CA . PRO A 1 82 ? -30.604 22.918 52.803 1.00 67.56 82 PRO A CA 1
ATOM 592 C C . PRO A 1 82 ? -30.592 23.381 54.269 1.00 67.56 82 PRO A C 1
ATOM 594 O O . PRO A 1 82 ? -30.296 24.546 54.525 1.00 67.56 82 PRO A O 1
ATOM 597 N N . ASN A 1 83 ? -30.911 22.497 55.223 1.00 73.25 83 ASN A N 1
ATOM 598 C CA . ASN A 1 83 ? -31.025 22.835 56.643 1.00 73.25 83 ASN A CA 1
ATOM 599 C C . ASN A 1 83 ? -29.787 22.424 57.462 1.00 73.25 83 ASN A C 1
ATOM 601 O O . ASN A 1 83 ? -29.682 22.808 58.626 1.00 73.25 83 ASN A O 1
ATOM 605 N N . GLY A 1 84 ? -28.858 21.651 56.884 1.00 73.94 84 GLY A N 1
ATOM 606 C CA . GLY A 1 84 ? -27.616 21.217 57.539 1.00 73.94 84 GLY A CA 1
ATOM 607 C C . GLY A 1 84 ? -27.810 20.325 58.775 1.00 73.94 84 GLY A C 1
ATOM 608 O O . GLY A 1 84 ? -26.982 20.356 59.684 1.00 73.94 84 GLY A O 1
ATOM 609 N N . GLN A 1 85 ? -28.907 19.569 58.824 1.00 75.88 85 GLN A N 1
ATOM 610 C CA . GLN A 1 85 ? -29.302 18.670 59.915 1.00 75.88 85 GLN A CA 1
ATOM 611 C C . GLN A 1 85 ? -28.814 17.223 59.726 1.00 75.88 85 GLN A C 1
ATOM 613 O O . GLN A 1 85 ? -28.826 16.444 60.678 1.00 75.88 85 GLN A O 1
ATOM 618 N N . ARG A 1 86 ? -28.401 16.847 58.512 1.00 84.81 86 ARG A N 1
ATOM 619 C CA . ARG A 1 86 ? -27.892 15.514 58.159 1.00 84.81 86 ARG A CA 1
ATOM 620 C C . ARG A 1 86 ? -26.365 15.474 58.201 1.00 84.81 86 ARG A C 1
ATOM 622 O O . ARG A 1 86 ? -25.723 16.509 57.989 1.00 84.81 86 ARG A O 1
ATOM 629 N N . PRO A 1 87 ? -25.747 14.291 58.367 1.00 85.94 87 PRO A N 1
ATOM 630 C CA . PRO A 1 87 ? -24.308 14.173 58.211 1.00 85.94 87 PRO A CA 1
ATOM 631 C C . PRO A 1 87 ? -23.855 14.652 56.822 1.00 85.94 87 PRO A C 1
ATOM 633 O O . PRO A 1 87 ? -24.424 14.287 55.793 1.00 85.94 87 PRO A O 1
ATOM 636 N N . LYS A 1 88 ? -22.797 15.463 56.785 1.00 86.75 88 LYS A N 1
ATOM 637 C CA . LYS A 1 88 ? -22.017 15.814 55.587 1.00 86.75 88 LYS A CA 1
ATOM 638 C C . LYS A 1 88 ? -21.140 14.628 55.169 1.00 86.75 88 LYS A C 1
ATOM 640 O O . LYS A 1 88 ? -19.912 14.694 55.191 1.00 86.75 88 LYS A O 1
ATOM 645 N N . ALA A 1 89 ? -21.789 13.511 54.876 1.00 87.62 89 ALA A N 1
ATOM 646 C CA . ALA A 1 89 ? -21.162 12.301 54.385 1.00 87.62 89 ALA A CA 1
ATOM 647 C C . ALA A 1 89 ? -21.753 11.975 53.016 1.00 87.62 89 ALA A C 1
ATOM 649 O O . ALA A 1 89 ? -22.974 12.015 52.838 1.00 87.62 89 ALA A O 1
ATOM 650 N N . TYR A 1 90 ? -20.876 11.704 52.054 1.00 90.00 90 TYR A N 1
ATOM 651 C CA . TYR A 1 90 ? -21.215 11.697 50.639 1.00 90.00 90 TYR A CA 1
ATOM 652 C C . TYR A 1 90 ? -20.632 10.477 49.934 1.00 90.00 90 TYR A C 1
ATOM 654 O O . TYR A 1 90 ? -19.480 10.100 50.159 1.00 90.00 90 TYR A O 1
ATOM 662 N N . LEU A 1 91 ? -21.407 9.915 49.011 1.00 91.56 91 LEU A N 1
ATOM 663 C CA . LEU A 1 91 ? -20.872 9.160 47.885 1.00 91.56 91 LEU A CA 1
ATOM 664 C C . LEU A 1 91 ? -20.520 10.171 46.788 1.00 91.56 91 LEU A C 1
ATOM 666 O O . LEU A 1 91 ? -21.411 10.805 46.225 1.00 91.56 91 LEU A O 1
ATOM 670 N N . ASN A 1 92 ? -19.231 10.350 46.516 1.00 89.81 92 ASN A N 1
ATOM 671 C CA . ASN A 1 92 ? -18.724 11.293 45.522 1.00 89.81 92 ASN A CA 1
ATOM 672 C C . ASN A 1 92 ? -18.382 10.533 44.245 1.00 89.81 92 ASN A C 1
ATOM 674 O O . ASN A 1 92 ? -17.817 9.437 44.302 1.00 89.81 92 ASN A O 1
ATOM 678 N N . PHE A 1 93 ? -18.683 11.134 43.101 1.00 91.50 93 PHE A N 1
ATOM 679 C CA . PHE A 1 93 ? -18.273 10.637 41.798 1.00 91.50 93 PHE A CA 1
ATOM 680 C C . PHE A 1 93 ? -17.842 11.818 40.933 1.00 91.50 93 PHE A C 1
ATOM 682 O O . PHE A 1 93 ? -18.594 12.767 40.749 1.00 91.50 93 PHE A O 1
ATOM 689 N N . VAL A 1 94 ? -16.612 11.796 40.431 1.00 89.19 94 VAL A N 1
ATOM 690 C CA . VAL A 1 94 ? -16.067 12.898 39.629 1.00 89.19 94 VAL A CA 1
ATOM 691 C C . VAL A 1 94 ? -15.435 12.322 38.377 1.00 89.19 94 VAL A C 1
ATOM 693 O O . VAL A 1 94 ? -14.523 11.499 38.472 1.00 89.19 94 VAL A O 1
ATOM 696 N N . LEU A 1 95 ? -15.928 12.732 37.211 1.00 89.00 95 LEU A N 1
ATOM 697 C CA . LEU A 1 95 ? -15.300 12.423 35.934 1.00 89.00 95 LEU A CA 1
ATOM 698 C C . LEU A 1 95 ? -14.351 13.564 35.572 1.00 89.00 95 LEU A C 1
ATOM 700 O O . LEU A 1 95 ? -14.770 14.714 35.454 1.00 89.00 95 LEU A O 1
ATOM 704 N N . PHE A 1 96 ? -13.087 13.230 35.343 1.00 85.06 96 PHE A N 1
ATOM 705 C CA . PHE A 1 96 ? -12.143 14.112 34.668 1.00 85.06 96 PHE A CA 1
ATOM 706 C C . PHE A 1 96 ? -11.943 13.623 33.239 1.00 85.06 96 PHE A C 1
ATOM 708 O O . PHE A 1 96 ? -11.814 12.418 33.028 1.00 85.06 96 PHE A O 1
ATOM 715 N N . ASP A 1 97 ? -11.904 14.537 32.271 1.00 82.06 97 ASP A N 1
ATOM 716 C CA . ASP A 1 97 ? -11.492 14.198 30.913 1.00 82.06 97 ASP A CA 1
ATOM 717 C C . ASP A 1 97 ? -10.000 13.852 30.850 1.00 82.06 97 ASP A C 1
ATOM 719 O O . ASP A 1 97 ? -9.247 14.053 31.806 1.00 82.06 97 ASP A O 1
ATOM 723 N N . ASP A 1 98 ? -9.560 13.321 29.715 1.00 75.31 98 ASP A N 1
ATOM 724 C CA . ASP A 1 98 ? -8.174 12.903 29.487 1.00 75.31 98 ASP A CA 1
ATOM 725 C C . ASP A 1 98 ? -7.120 14.021 29.689 1.00 75.31 98 ASP A C 1
ATOM 727 O O . ASP A 1 98 ? -5.926 13.757 29.825 1.00 75.31 98 ASP A O 1
ATOM 731 N N . ARG A 1 99 ? -7.538 15.293 29.740 1.00 73.75 99 ARG A N 1
ATOM 732 C CA . ARG A 1 99 ? -6.679 16.449 30.055 1.00 73.75 99 ARG A CA 1
ATOM 733 C C . ARG A 1 99 ? -6.809 16.906 31.514 1.00 73.75 99 ARG A C 1
ATOM 735 O O . ARG A 1 99 ? -6.363 18.002 31.847 1.00 73.75 99 ARG A O 1
ATOM 742 N N . PHE A 1 100 ? -7.411 16.078 32.365 1.00 74.44 100 PHE A N 1
ATOM 743 C CA . PHE A 1 100 ? -7.734 16.342 33.766 1.00 74.44 100 PHE A CA 1
ATOM 744 C C . PHE A 1 100 ? -8.659 17.554 34.001 1.00 74.44 100 PHE A C 1
ATOM 746 O O . PHE A 1 100 ? -8.632 18.149 35.076 1.00 74.44 100 PHE A O 1
ATOM 753 N N . ASN A 1 101 ? -9.523 17.915 33.043 1.00 79.50 101 ASN A N 1
ATOM 754 C CA . ASN A 1 101 ? -10.589 18.897 33.292 1.00 79.50 101 ASN A CA 1
ATOM 755 C C . ASN A 1 101 ? -11.831 18.175 33.815 1.00 79.50 101 ASN A C 1
ATOM 757 O O . ASN A 1 101 ? -12.188 17.123 33.288 1.00 79.50 101 ASN A O 1
ATOM 761 N N . MET A 1 102 ? -12.512 18.724 34.822 1.00 83.06 102 MET A N 1
ATOM 762 C CA . MET A 1 102 ? -13.750 18.116 35.315 1.00 83.06 102 MET A CA 1
ATOM 763 C C . MET A 1 102 ? -14.844 18.145 34.235 1.00 83.06 102 MET A C 1
ATOM 765 O O . MET A 1 102 ? -14.956 19.097 33.462 1.00 83.06 102 MET A O 1
ATOM 769 N N . VAL A 1 103 ? -15.648 17.085 34.190 1.00 89.12 103 VAL A N 1
ATOM 770 C CA . VAL A 1 103 ? -16.820 16.951 33.323 1.00 89.12 103 VAL A CA 1
ATOM 771 C C . VAL A 1 103 ? -18.057 17.038 34.209 1.00 89.12 103 VAL A C 1
ATOM 773 O O . VAL A 1 103 ? -18.448 16.047 34.834 1.00 89.12 103 VAL A O 1
ATOM 776 N N . ASP A 1 104 ? -18.627 18.239 34.312 1.00 86.81 104 ASP A N 1
ATOM 777 C CA . ASP A 1 104 ? -19.763 18.555 35.187 1.00 86.81 104 ASP A CA 1
ATOM 778 C C . ASP A 1 104 ? -20.937 17.579 34.982 1.00 86.81 104 ASP A C 1
ATOM 780 O O . ASP A 1 104 ? -21.483 17.063 35.952 1.00 86.81 104 ASP A O 1
ATOM 784 N N . GLU A 1 105 ? -21.273 17.233 33.735 1.00 88.81 105 GLU A N 1
ATOM 785 C CA . GLU A 1 105 ? -22.427 16.386 33.385 1.00 88.81 105 GLU A CA 1
ATOM 786 C C . GLU A 1 105 ? -22.316 14.927 33.869 1.00 88.81 105 GLU A C 1
ATOM 788 O O . GLU A 1 105 ? -23.301 14.185 33.862 1.00 88.81 105 GLU A O 1
ATOM 793 N N . ASN A 1 106 ? -21.121 14.493 34.277 1.00 92.62 106 ASN A N 1
ATOM 794 C CA . ASN A 1 106 ? -20.861 13.160 34.827 1.00 92.62 106 ASN A CA 1
ATOM 795 C C . ASN A 1 106 ? -20.220 13.202 36.219 1.00 92.62 106 ASN A C 1
ATOM 797 O O . ASN A 1 106 ? -19.698 12.187 36.688 1.00 92.62 106 ASN A O 1
ATOM 801 N N . SER A 1 107 ? -20.260 14.360 36.874 1.00 91.38 107 SER A N 1
ATOM 802 C CA . SER A 1 107 ? -19.714 14.574 38.209 1.00 91.38 107 SER A CA 1
ATOM 803 C C . SER A 1 107 ? -20.825 14.961 39.181 1.00 91.38 107 SER A C 1
ATOM 805 O O . SER A 1 107 ? -21.847 15.524 38.798 1.00 91.38 107 SER A O 1
ATOM 807 N N . GLY A 1 108 ? -20.651 14.644 40.458 1.00 90.81 108 GLY A N 1
ATOM 808 C CA . GLY A 1 108 ? -21.652 14.925 41.472 1.00 90.81 108 GLY A CA 1
ATOM 809 C C . GLY A 1 108 ? -21.372 14.249 42.803 1.00 90.81 108 GLY A C 1
ATOM 810 O O . GLY A 1 108 ? -20.380 13.545 43.008 1.00 90.81 108 GLY A O 1
ATOM 811 N N . VAL A 1 109 ? -22.293 14.476 43.731 1.00 90.88 109 VAL A N 1
ATOM 812 C CA . VAL A 1 109 ? -22.308 13.825 45.038 1.00 90.88 109 VAL A CA 1
ATOM 813 C C . VAL A 1 109 ? -23.700 13.274 45.330 1.00 90.88 109 VAL A C 1
ATOM 815 O O . VAL A 1 109 ? -24.685 13.660 44.695 1.00 90.88 109 VAL A O 1
ATOM 818 N N . ARG A 1 110 ? -23.783 12.370 46.303 1.00 92.44 110 ARG A N 1
ATOM 819 C CA . ARG A 1 110 ? -25.023 11.989 46.982 1.00 92.44 110 ARG A CA 1
ATOM 820 C C . ARG A 1 110 ? -24.802 12.034 48.480 1.00 92.44 110 ARG A C 1
ATOM 822 O O . ARG A 1 110 ? -24.058 11.205 49.008 1.00 92.44 110 ARG A O 1
ATOM 829 N N . GLN A 1 111 ? -25.429 12.995 49.148 1.00 91.31 111 GLN A N 1
ATOM 830 C CA . GLN A 1 111 ? -25.440 13.059 50.609 1.00 91.31 111 GLN A CA 1
ATOM 831 C C . GLN A 1 111 ? -26.298 11.935 51.214 1.00 91.31 111 GLN A C 1
ATOM 833 O O . GLN A 1 111 ? -27.296 11.515 50.623 1.00 91.31 111 GLN A O 1
ATOM 838 N N . VAL A 1 112 ? -25.948 11.481 52.422 1.00 90.81 112 VAL A N 1
ATOM 839 C CA . VAL A 1 112 ? -26.839 10.635 53.233 1.00 90.81 112 VAL A CA 1
ATOM 840 C C . VAL A 1 112 ? -28.202 11.294 53.497 1.00 90.81 112 VAL A C 1
ATOM 842 O O . VAL A 1 112 ? -28.327 12.511 53.664 1.00 90.81 112 VAL A O 1
ATOM 845 N N . GLN A 1 113 ? -29.243 10.463 53.519 1.00 89.06 113 GLN A N 1
ATOM 846 C CA . GLN A 1 113 ? -30.633 10.842 53.771 1.00 89.06 113 GLN A CA 1
ATOM 847 C C . GLN A 1 113 ? -30.877 11.122 55.262 1.00 89.06 113 GLN A C 1
ATOM 849 O O . GLN A 1 113 ? -30.008 10.895 56.100 1.00 89.06 113 GLN A O 1
ATOM 854 N N . ALA A 1 114 ? -32.058 11.649 55.598 1.00 84.81 114 ALA A N 1
ATOM 855 C CA . ALA A 1 114 ? -32.362 12.170 56.933 1.00 84.81 114 ALA A CA 1
ATOM 856 C C . ALA A 1 114 ? -32.558 11.101 58.016 1.00 84.81 114 ALA A C 1
ATOM 858 O O . ALA A 1 114 ? -32.545 11.441 59.197 1.00 84.81 114 ALA A O 1
ATOM 859 N N . GLN A 1 115 ? -32.809 9.854 57.621 1.00 86.06 115 GLN A N 1
ATOM 860 C CA . GLN A 1 115 ? -33.252 8.784 58.505 1.00 86.06 115 GLN A CA 1
ATOM 861 C C . GLN A 1 115 ? -32.058 8.037 59.128 1.00 86.06 115 GLN A C 1
ATOM 863 O O . GLN A 1 115 ? -31.407 7.255 58.430 1.00 86.06 115 GLN A O 1
ATOM 868 N N . PRO A 1 116 ? -31.741 8.254 60.418 1.00 87.62 116 PRO A N 1
ATOM 869 C CA . PRO A 1 116 ? -30.768 7.429 61.125 1.00 87.62 116 PRO A CA 1
ATOM 870 C C . PRO A 1 116 ? -31.291 6.006 61.366 1.00 87.62 116 PRO A C 1
ATOM 872 O O . PRO A 1 116 ? -32.484 5.737 61.259 1.00 87.62 116 PRO A O 1
ATOM 875 N N . ASP A 1 117 ? -30.385 5.126 61.792 1.00 88.94 117 ASP A N 1
ATOM 876 C CA . ASP A 1 117 ? -30.654 3.764 62.281 1.00 88.94 117 ASP A CA 1
ATOM 877 C C . ASP A 1 117 ? -31.250 2.785 61.245 1.00 88.94 117 ASP A C 1
ATOM 879 O O . ASP A 1 117 ? -31.509 1.627 61.577 1.00 88.94 117 ASP A O 1
ATOM 883 N N . GLU A 1 118 ? -31.351 3.187 59.975 1.00 91.38 118 GLU A N 1
ATOM 884 C CA . GLU A 1 118 ? -31.677 2.324 58.834 1.00 91.38 118 GLU A CA 1
ATOM 885 C C . GLU A 1 118 ? -30.582 2.340 57.753 1.00 91.38 118 GLU A C 1
ATOM 887 O O . GLU A 1 118 ? -29.781 3.273 57.653 1.00 91.38 118 GLU A O 1
ATOM 892 N N . VAL A 1 119 ? -30.508 1.269 56.951 1.00 91.19 119 VAL A N 1
ATOM 893 C CA . VAL A 1 119 ? -29.562 1.178 55.828 1.00 91.19 119 VAL A CA 1
ATOM 894 C C . VAL A 1 119 ? -30.120 1.963 54.648 1.00 91.19 119 VAL A C 1
ATOM 896 O O . VAL A 1 119 ? -31.135 1.592 54.061 1.00 91.19 119 VAL A O 1
ATOM 899 N N . GLN A 1 120 ? -29.417 3.023 54.278 1.00 91.38 120 GLN A N 1
ATOM 900 C CA . GLN A 1 120 ? -29.753 3.893 53.163 1.00 91.38 120 GLN A CA 1
ATOM 901 C C . GLN A 1 120 ? -29.038 3.429 51.891 1.00 91.38 120 GLN A C 1
ATOM 903 O O . GLN A 1 120 ? -27.902 2.957 51.949 1.00 91.38 120 GLN A O 1
ATOM 908 N N . VAL A 1 121 ? -29.666 3.616 50.730 1.00 91.12 121 VAL A N 1
ATOM 909 C CA . VAL A 1 121 ? -29.024 3.405 49.423 1.00 91.12 121 VAL A CA 1
ATOM 910 C C . VAL A 1 121 ? -28.754 4.761 48.785 1.00 91.12 121 VAL A C 1
ATOM 912 O O . VAL A 1 121 ? -29.679 5.529 48.516 1.00 91.12 121 VAL A O 1
ATOM 915 N N . LEU A 1 122 ? -27.479 5.052 48.537 1.00 91.69 122 LEU A N 1
ATOM 916 C CA . LEU A 1 122 ? -27.034 6.227 47.795 1.00 91.69 122 LEU A CA 1
ATOM 917 C C . LEU A 1 122 ? -26.792 5.803 46.353 1.00 91.69 122 LEU A C 1
ATOM 919 O O . LEU A 1 122 ? -25.951 4.945 46.102 1.00 91.69 122 LEU A O 1
ATOM 923 N N . GLY A 1 123 ? -27.547 6.381 45.420 1.00 88.25 123 GLY A N 1
ATOM 924 C CA . GLY A 1 123 ? -27.520 6.002 44.011 1.00 88.25 123 GLY A CA 1
ATOM 925 C C . GLY A 1 123 ? -27.368 7.196 43.074 1.00 88.25 123 GLY A C 1
ATOM 926 O O . GLY A 1 123 ? -28.024 8.229 43.238 1.00 88.25 123 GLY A O 1
ATOM 927 N N . GLN A 1 124 ? -26.532 7.022 42.056 1.00 89.38 124 GLN A N 1
ATOM 928 C CA . GLN A 1 124 ? -26.596 7.774 40.809 1.00 89.38 124 GLN A CA 1
ATOM 929 C C . GLN A 1 124 ? -27.187 6.844 39.747 1.00 89.38 124 GLN A C 1
ATOM 931 O O . GLN A 1 124 ? -26.586 5.821 39.401 1.00 89.38 124 GLN A O 1
ATOM 936 N N . ASP A 1 125 ? -28.370 7.210 39.249 1.00 86.06 125 ASP A N 1
ATOM 937 C CA . ASP A 1 125 ? -29.029 6.538 38.131 1.00 86.06 125 ASP A CA 1
ATOM 938 C C . ASP A 1 125 ? -28.129 6.488 36.893 1.00 86.06 125 ASP A C 1
ATOM 940 O O . ASP A 1 125 ? -27.202 7.289 36.742 1.00 86.06 125 ASP A O 1
ATOM 944 N N . LYS A 1 126 ? -28.442 5.550 35.993 1.00 90.62 126 LYS A N 1
ATOM 945 C CA . LYS A 1 126 ? -27.706 5.304 34.748 1.00 90.62 126 LYS A CA 1
ATOM 946 C C . LYS A 1 126 ? -27.412 6.607 33.999 1.00 90.62 126 LYS A C 1
ATOM 948 O O . LYS A 1 126 ? -28.324 7.207 33.435 1.00 90.62 126 LYS A O 1
ATOM 953 N N . MET A 1 127 ? -26.139 6.989 33.936 1.00 91.00 127 MET A N 1
ATOM 954 C CA . MET A 1 127 ? -25.676 8.146 33.175 1.00 91.00 127 MET A CA 1
ATOM 955 C C . MET A 1 127 ? -24.694 7.724 32.087 1.00 91.00 127 MET A C 1
ATOM 957 O O . MET A 1 127 ? -23.833 6.870 32.302 1.00 91.00 127 MET A O 1
ATOM 961 N N . VAL A 1 128 ? -24.845 8.321 30.906 1.00 90.56 128 VAL A N 1
ATOM 962 C CA . VAL A 1 128 ? -23.930 8.119 29.780 1.00 90.56 128 VAL A CA 1
ATOM 963 C C . VAL A 1 128 ? -22.732 9.042 29.967 1.00 90.56 128 VAL A C 1
ATOM 965 O O . VAL A 1 128 ? -22.899 10.254 30.131 1.00 90.56 128 VAL A O 1
ATOM 968 N N . ILE A 1 129 ? -21.534 8.470 29.932 1.00 90.06 129 ILE A N 1
ATOM 969 C CA . ILE A 1 129 ? -20.266 9.192 29.969 1.00 90.06 129 ILE A CA 1
ATOM 970 C C . ILE A 1 129 ? -20.134 10.040 28.696 1.00 90.06 129 ILE A C 1
ATOM 972 O O . ILE A 1 129 ? -20.176 9.510 27.587 1.00 90.06 129 ILE A O 1
ATOM 976 N N . GLN A 1 130 ? -19.974 11.353 28.849 1.00 87.88 130 GLN A N 1
ATOM 977 C CA . GLN A 1 130 ? -19.915 12.317 27.746 1.00 87.88 130 GLN A CA 1
ATOM 978 C C . GLN A 1 130 ? -18.508 12.456 27.150 1.00 87.88 130 GLN A C 1
ATOM 980 O O . GLN A 1 130 ? -18.370 12.756 25.967 1.00 87.88 130 GLN A O 1
ATOM 985 N N . LYS A 1 131 ? -17.460 12.220 27.949 1.00 85.38 131 LYS A N 1
ATOM 986 C CA . LYS A 1 131 ? -16.054 12.304 27.531 1.00 85.38 131 LYS A CA 1
ATOM 987 C C . LYS A 1 131 ? -15.242 11.118 28.041 1.00 85.38 131 LYS A C 1
ATOM 989 O O . LYS A 1 131 ? -15.495 10.604 29.128 1.00 85.38 131 LYS A O 1
ATOM 994 N N . SER A 1 132 ? -14.242 10.713 27.270 1.00 83.88 132 SER A N 1
ATOM 995 C CA . SER A 1 132 ? -13.206 9.784 27.723 1.00 83.88 132 SER A CA 1
ATOM 996 C C . SER A 1 132 ? -12.330 10.423 28.812 1.00 83.88 132 SER A C 1
ATOM 998 O O . SER A 1 132 ? -12.246 11.651 28.911 1.00 83.88 132 SER A O 1
ATOM 1000 N N . GLY A 1 133 ? -11.795 9.583 29.703 1.00 82.88 133 GLY A N 1
ATOM 1001 C CA . GLY A 1 133 ? -11.087 10.004 30.909 1.00 82.88 133 GLY A CA 1
ATOM 1002 C C . GLY A 1 133 ? -11.365 9.118 32.128 1.00 82.88 133 GLY A C 1
ATOM 1003 O O . GLY A 1 133 ? -11.737 7.945 32.006 1.00 82.88 133 GLY A O 1
ATOM 1004 N N . PHE A 1 134 ? -11.176 9.687 33.319 1.00 84.44 134 PHE A N 1
ATOM 1005 C CA . PHE A 1 134 ? -11.046 8.978 34.592 1.00 84.44 134 PHE A CA 1
ATOM 1006 C C . PHE A 1 134 ? -12.200 9.294 35.552 1.00 84.44 134 PHE A C 1
ATOM 1008 O O . PHE A 1 134 ? -12.379 10.441 35.964 1.00 84.44 134 PHE A O 1
ATOM 1015 N N . LEU A 1 135 ? -12.958 8.267 35.950 1.00 87.31 135 LEU A N 1
ATOM 1016 C CA . LEU A 1 135 ? -14.015 8.375 36.957 1.00 87.31 135 LEU A CA 1
ATOM 1017 C C . LEU A 1 135 ? -13.479 8.019 38.351 1.00 87.31 135 LEU A C 1
ATOM 1019 O O . LEU A 1 135 ? -13.115 6.874 38.614 1.00 87.31 135 LEU A O 1
ATOM 1023 N N . TYR A 1 136 ? -13.518 8.985 39.261 1.00 86.69 136 TYR A N 1
ATOM 1024 C CA . TYR A 1 136 ? -13.144 8.834 40.662 1.00 86.69 136 TYR A CA 1
ATOM 1025 C C . TYR A 1 136 ? -14.404 8.646 41.504 1.00 86.69 136 TYR A C 1
ATOM 1027 O O . TYR A 1 136 ? -15.145 9.604 41.708 1.00 86.69 136 TYR A O 1
ATOM 1035 N N . VAL A 1 137 ? -14.643 7.430 42.005 1.00 89.19 137 VAL A N 1
ATOM 1036 C CA . VAL A 1 137 ? -15.739 7.133 42.944 1.00 89.19 137 VAL A CA 1
ATOM 1037 C C . VAL A 1 137 ? -15.163 6.882 44.328 1.00 89.19 137 VAL A C 1
ATOM 1039 O O . VAL A 1 137 ? -14.345 5.980 44.504 1.00 89.19 137 VAL A O 1
ATOM 1042 N N . TYR A 1 138 ? -15.579 7.678 45.310 1.00 87.44 138 TYR A N 1
ATOM 1043 C CA . TYR A 1 138 ? -15.066 7.588 46.674 1.00 87.44 138 TYR A CA 1
ATOM 1044 C C . TYR A 1 138 ? -16.076 8.109 47.698 1.00 87.44 138 TYR A C 1
ATOM 1046 O O . TYR A 1 138 ? -16.859 9.025 47.438 1.00 87.44 138 TYR A O 1
ATOM 1054 N N . THR A 1 139 ? -16.050 7.539 48.896 1.00 88.50 139 THR A N 1
ATOM 1055 C CA . THR A 1 139 ? -16.898 7.964 50.011 1.00 88.50 139 THR A CA 1
ATOM 1056 C C . THR A 1 139 ? -16.154 8.968 50.882 1.00 88.50 139 THR A C 1
ATOM 1058 O O . THR A 1 139 ? -14.964 8.809 51.150 1.00 88.50 139 THR A O 1
ATOM 1061 N N . SER A 1 140 ? -16.836 10.023 51.321 1.00 86.88 140 SER A N 1
ATOM 1062 C CA . SER A 1 140 ? -16.290 11.023 52.242 1.00 86.88 140 SER A CA 1
ATOM 1063 C C . SER A 1 140 ? -17.188 11.180 53.464 1.00 86.88 140 SER A C 1
ATOM 1065 O O . SER A 1 140 ? -18.402 10.984 53.398 1.00 86.88 140 SER A O 1
ATOM 1067 N N . ASN A 1 141 ? -16.588 11.543 54.595 1.00 85.25 141 ASN A N 1
ATOM 1068 C CA . ASN A 1 141 ? -17.311 11.949 55.793 1.00 85.25 141 ASN A CA 1
ATOM 1069 C C . ASN A 1 141 ? -16.632 13.192 56.376 1.00 85.25 141 ASN A C 1
ATOM 1071 O O . ASN A 1 141 ? -15.579 13.103 57.007 1.00 85.25 141 ASN A O 1
ATOM 1075 N N . GLU A 1 142 ? -17.246 14.348 56.133 1.00 82.56 142 GLU A N 1
ATOM 1076 C CA . GLU A 1 142 ? -16.810 15.662 56.612 1.00 82.56 142 GLU A CA 1
ATOM 1077 C C . GLU A 1 142 ? -17.371 15.968 58.020 1.00 82.56 142 GLU A C 1
ATOM 1079 O O . GLU A 1 142 ? -17.256 17.097 58.498 1.00 82.56 142 GLU A O 1
ATOM 1084 N N . THR A 1 143 ? -17.999 14.992 58.697 1.00 78.38 143 THR A N 1
ATOM 1085 C CA . THR A 1 143 ? -18.562 15.163 60.048 1.00 78.38 143 THR A CA 1
ATOM 1086 C C . THR A 1 143 ? -17.812 14.399 61.136 1.00 78.38 143 THR A C 1
ATOM 1088 O O . THR A 1 143 ? -17.194 13.368 60.867 1.00 78.38 143 THR A O 1
ATOM 1091 N N . PRO A 1 144 ? -17.910 14.858 62.400 1.00 77.06 144 PRO A N 1
ATOM 1092 C CA . PRO A 1 144 ? -17.426 14.107 63.559 1.00 77.06 144 PRO A CA 1
ATOM 1093 C C . PRO A 1 144 ? -18.187 12.800 63.846 1.00 77.06 144 PRO A C 1
ATOM 1095 O O . PRO A 1 144 ? -17.674 11.960 64.581 1.00 77.06 144 PRO A O 1
ATOM 1098 N N . GLN A 1 145 ? -19.409 12.646 63.323 1.00 81.12 145 GLN A N 1
ATOM 1099 C CA . GLN A 1 145 ? -20.255 11.469 63.530 1.00 81.12 145 GLN A CA 1
ATOM 1100 C C . GLN A 1 145 ? -19.819 10.337 62.600 1.00 81.12 145 GLN A C 1
ATOM 1102 O O . GLN A 1 145 ? -19.583 10.557 61.412 1.00 81.12 145 GLN A O 1
ATOM 1107 N N . ASP A 1 146 ? -19.748 9.111 63.115 1.00 83.12 146 ASP A N 1
ATOM 1108 C CA . ASP A 1 146 ? -19.458 7.959 62.267 1.00 83.12 146 ASP A CA 1
ATOM 1109 C C . ASP A 1 146 ? -20.615 7.653 61.306 1.00 83.12 146 ASP A C 1
ATOM 1111 O O . ASP A 1 146 ? -21.753 7.395 61.705 1.00 83.12 146 ASP A O 1
ATOM 1115 N N . VAL A 1 147 ? -20.269 7.656 60.019 1.00 87.19 147 VAL A N 1
ATOM 1116 C CA . VAL A 1 147 ? -21.085 7.186 58.904 1.00 87.19 147 VAL A CA 1
ATOM 1117 C C . VAL A 1 147 ? -20.321 6.043 58.256 1.00 87.19 147 VAL A C 1
ATOM 1119 O O . VAL A 1 147 ? -19.172 6.212 57.839 1.00 87.19 147 VAL A O 1
ATOM 1122 N N . TYR A 1 148 ? -20.953 4.880 58.199 1.00 89.50 148 TYR A N 1
ATOM 1123 C CA . TYR A 1 148 ? -20.401 3.676 57.596 1.00 89.50 148 TYR A CA 1
ATOM 1124 C C . TYR A 1 148 ? -20.900 3.573 56.162 1.00 89.50 148 TYR A C 1
ATOM 1126 O O . TYR A 1 148 ? -22.087 3.765 55.903 1.00 89.50 148 TYR A O 1
ATOM 1134 N N . PHE A 1 149 ? -19.991 3.251 55.248 1.00 92.31 149 PHE A N 1
ATOM 1135 C CA . PHE A 1 149 ? -20.309 2.945 53.861 1.00 92.31 149 PHE A CA 1
ATOM 1136 C C . PHE A 1 149 ? -19.927 1.498 53.574 1.00 92.31 149 PHE A C 1
ATOM 1138 O O . PHE A 1 149 ? -18.854 1.056 53.987 1.00 92.31 149 PHE A O 1
ATOM 1145 N N . ASP A 1 150 ? -20.790 0.789 52.858 1.00 90.75 150 ASP A N 1
ATOM 1146 C CA . ASP A 1 150 ? -20.584 -0.598 52.445 1.00 90.75 150 ASP A CA 1
ATOM 1147 C C . ASP A 1 150 ? -21.129 -0.804 51.023 1.00 90.75 150 ASP A C 1
ATOM 1149 O O . ASP A 1 150 ? -21.858 0.043 50.500 1.00 90.75 150 ASP A O 1
ATOM 1153 N N . GLU A 1 151 ? -20.758 -1.910 50.379 1.00 91.25 151 GLU A N 1
ATOM 1154 C CA . GLU A 1 151 ? -21.184 -2.275 49.019 1.00 91.25 151 GLU A CA 1
ATOM 1155 C C . GLU A 1 151 ? -21.048 -1.121 48.001 1.00 91.25 151 GLU A C 1
ATOM 1157 O O . GLU A 1 151 ? -21.931 -0.892 47.171 1.00 91.25 151 GLU A O 1
ATOM 1162 N N . VAL A 1 152 ? -19.937 -0.371 48.056 1.00 90.88 152 VAL A N 1
ATOM 1163 C CA . VAL A 1 152 ? -19.626 0.644 47.036 1.00 90.88 152 VAL A CA 1
ATOM 1164 C C . VAL A 1 152 ? -19.464 -0.064 45.694 1.00 90.88 152 VAL A C 1
ATOM 1166 O O . VAL A 1 152 ? -18.515 -0.819 45.478 1.00 90.88 152 VAL A O 1
ATOM 1169 N N . MET A 1 153 ? -20.411 0.175 44.794 1.00 88.62 153 MET A N 1
ATOM 1170 C CA . MET A 1 153 ? -20.541 -0.514 43.521 1.00 88.62 153 MET A CA 1
ATOM 1171 C C . MET A 1 153 ? -20.509 0.483 42.364 1.00 88.62 153 MET A C 1
ATOM 1173 O O . MET A 1 153 ? -21.244 1.469 42.336 1.00 88.62 153 MET A O 1
ATOM 1177 N N . VAL A 1 154 ? -19.672 0.191 41.371 1.00 89.94 154 VAL A N 1
ATOM 1178 C CA . VAL A 1 154 ? -19.627 0.915 40.098 1.00 89.94 154 VAL A CA 1
ATOM 1179 C C . VAL A 1 154 ? -19.972 -0.084 39.004 1.00 89.94 154 VAL A C 1
ATOM 1181 O O . VAL A 1 154 ? -19.140 -0.891 38.593 1.00 89.94 154 VAL A O 1
ATOM 1184 N N . MET A 1 155 ? -21.222 -0.063 38.544 1.00 86.94 155 MET A N 1
ATOM 1185 C CA . MET A 1 155 ? -21.625 -0.818 37.363 1.00 86.94 155 MET A CA 1
ATOM 1186 C C . MET A 1 155 ? -21.281 -0.002 36.124 1.00 86.94 155 MET A C 1
ATOM 1188 O O . MET A 1 155 ? -21.947 0.988 35.835 1.00 86.94 155 MET A O 1
ATOM 1192 N N . SER A 1 156 ? -20.274 -0.444 35.373 1.00 83.88 156 SER A N 1
ATOM 1193 C CA . SER A 1 156 ? -20.039 0.029 34.009 1.00 83.88 156 SER A CA 1
ATOM 1194 C C . SER A 1 156 ? -20.679 -0.931 33.011 1.00 83.88 156 SER A C 1
ATOM 1196 O O . SER A 1 156 ? -20.363 -2.121 32.992 1.00 83.88 156 SER A O 1
ATOM 1198 N N . MET A 1 157 ? -21.589 -0.415 32.189 1.00 83.62 157 MET A N 1
ATOM 1199 C CA . MET A 1 157 ? -22.072 -1.068 30.977 1.00 83.62 157 MET A CA 1
ATOM 1200 C C . MET A 1 157 ? -21.323 -0.423 29.803 1.00 83.62 157 MET A C 1
ATOM 1202 O O . MET A 1 157 ? -21.599 0.743 29.499 1.00 83.62 157 MET A O 1
ATOM 1206 N N . PRO A 1 158 ? -20.380 -1.137 29.157 1.00 74.81 158 PRO A N 1
ATOM 1207 C CA . PRO A 1 158 ? -19.624 -0.585 28.042 1.00 74.81 158 PRO A CA 1
ATOM 1208 C C . PRO A 1 158 ? -20.547 -0.095 26.929 1.00 74.81 158 PRO A C 1
ATOM 1210 O O . PRO A 1 158 ? -21.510 -0.780 26.566 1.00 74.81 158 PRO A O 1
ATOM 1213 N N . GLY A 1 159 ? -20.236 1.078 26.392 1.00 71.25 159 GLY A N 1
ATOM 1214 C CA . GLY A 1 159 ? -20.914 1.643 25.238 1.00 71.25 159 GLY A CA 1
ATOM 1215 C C . GLY A 1 159 ? -20.590 0.881 23.946 1.00 71.25 159 GLY A C 1
ATOM 1216 O O . GLY A 1 159 ? -19.864 -0.118 23.953 1.00 71.25 159 GLY A O 1
ATOM 1217 N N . PRO A 1 160 ? -21.099 1.357 22.798 1.00 69.38 160 PRO A N 1
ATOM 1218 C CA . PRO A 1 160 ? -20.712 0.823 21.493 1.00 69.38 160 PRO A CA 1
ATOM 1219 C C . PRO A 1 160 ? -19.261 1.174 21.110 1.00 69.38 160 PRO A C 1
ATOM 1221 O O . PRO A 1 160 ? -18.702 0.543 20.216 1.00 69.38 160 PRO A O 1
ATOM 1224 N N . VAL A 1 161 ? -18.653 2.171 21.765 1.00 70.19 161 VAL A N 1
ATOM 1225 C CA . VAL A 1 161 ? -17.255 2.573 21.560 1.00 70.19 161 VAL A CA 1
ATOM 1226 C C . VAL A 1 161 ? -16.336 1.560 22.243 1.00 70.19 161 VAL A C 1
ATOM 1228 O O . VAL A 1 161 ? -16.489 1.279 23.428 1.00 70.19 161 VAL A O 1
ATOM 1231 N N . LEU A 1 162 ? -15.388 0.995 21.493 1.00 77.25 162 LEU A N 1
ATOM 1232 C CA . LEU A 1 162 ? -14.443 -0.012 21.998 1.00 77.25 162 LEU A CA 1
ATOM 1233 C C . LEU A 1 162 ? -13.041 0.559 22.258 1.00 77.25 162 LEU A C 1
ATOM 1235 O O . LEU A 1 162 ? -12.288 0.001 23.056 1.00 77.25 162 LEU A O 1
ATOM 1239 N N . GLU A 1 163 ? -12.689 1.645 21.574 1.00 80.19 163 GLU A N 1
ATOM 1240 C CA . GLU A 1 163 ? -11.376 2.281 21.605 1.00 80.19 163 GLU A CA 1
ATOM 1241 C C . GLU A 1 163 ? -11.475 3.711 21.057 1.00 80.19 163 GLU A C 1
ATOM 1243 O O . GLU A 1 163 ? -12.223 3.972 20.114 1.00 80.19 163 GLU A O 1
ATOM 1248 N N . GLU A 1 164 ? -10.681 4.613 21.624 1.00 83.06 164 GLU A N 1
ATOM 1249 C CA . GLU A 1 164 ? -10.437 5.966 21.135 1.00 83.06 164 GLU A CA 1
ATOM 1250 C C . GLU A 1 164 ? -8.924 6.221 21.190 1.00 83.06 164 GLU A C 1
ATOM 1252 O O . GLU A 1 164 ? -8.321 6.147 22.260 1.00 83.06 164 GLU A O 1
ATOM 1257 N N . THR A 1 165 ? -8.288 6.488 20.045 1.00 84.06 165 THR A N 1
ATOM 1258 C CA . THR A 1 165 ? -6.826 6.667 19.967 1.00 84.06 165 THR A CA 1
ATOM 1259 C C . THR A 1 165 ? -6.470 7.982 19.286 1.00 84.06 165 THR A C 1
ATOM 1261 O O . THR A 1 165 ? -6.905 8.246 18.165 1.00 84.06 165 THR A O 1
ATOM 1264 N N . HIS A 1 166 ? -5.644 8.784 19.957 1.00 84.56 166 HIS A N 1
ATOM 1265 C CA . HIS A 1 166 ? -5.142 10.071 19.469 1.00 84.56 166 HIS A CA 1
ATOM 1266 C C . HIS A 1 166 ? -3.659 9.960 19.106 1.00 84.56 166 HIS A C 1
ATOM 1268 O O . HIS A 1 166 ? -2.915 9.226 19.756 1.00 84.56 166 HIS A O 1
ATOM 1274 N N . TYR A 1 167 ? -3.205 10.714 18.102 1.00 89.81 167 TYR A N 1
ATOM 1275 C CA . TYR A 1 167 ? -1.831 10.633 17.591 1.00 89.81 167 TYR A CA 1
ATOM 1276 C C . TYR A 1 167 ? -1.171 12.008 17.474 1.00 89.81 167 TYR A C 1
ATOM 1278 O O . TYR A 1 167 ? -1.806 12.987 17.080 1.00 89.81 167 TYR A O 1
ATOM 1286 N N . TYR A 1 168 ? 0.136 12.069 17.733 1.00 92.06 168 TYR A N 1
ATOM 1287 C CA . TYR A 1 168 ? 0.987 13.160 17.251 1.00 92.06 168 TYR A CA 1
ATOM 1288 C C . TYR A 1 168 ? 1.014 13.177 15.706 1.00 92.06 168 TYR A C 1
ATOM 1290 O O . TYR A 1 168 ? 0.721 12.153 15.087 1.00 92.06 168 TYR A O 1
ATOM 1298 N N . PRO A 1 169 ? 1.413 14.284 15.043 1.00 89.56 169 PRO A N 1
ATOM 1299 C CA . PRO A 1 169 ? 1.342 14.401 13.580 1.00 89.56 169 PRO A CA 1
ATOM 1300 C C . PRO A 1 169 ? 2.046 13.290 12.786 1.00 89.56 169 PRO A C 1
ATOM 1302 O O . PRO A 1 169 ? 1.610 12.976 11.687 1.00 89.56 169 PRO A O 1
ATOM 1305 N N . PHE A 1 170 ? 3.097 12.680 13.344 1.00 88.62 170 PHE A N 1
ATOM 1306 C CA . PHE A 1 170 ? 3.830 11.551 12.755 1.00 88.62 170 PHE A CA 1
ATOM 1307 C C . PHE A 1 170 ? 3.370 10.169 13.284 1.00 88.62 170 PHE A C 1
ATOM 1309 O O . PHE A 1 170 ? 4.062 9.178 13.087 1.00 88.62 170 PHE A O 1
ATOM 1316 N N . GLY A 1 171 ? 2.205 10.064 13.925 1.00 89.69 171 GLY A N 1
ATOM 1317 C CA . GLY A 1 171 ? 1.564 8.782 14.248 1.00 89.69 171 GLY A CA 1
ATOM 1318 C C . GLY A 1 171 ? 1.904 8.150 15.597 1.00 89.69 171 GLY A C 1
ATOM 1319 O O . GLY A 1 171 ? 1.384 7.076 15.895 1.00 89.69 171 GLY A O 1
ATOM 1320 N N . LEU A 1 172 ? 2.736 8.788 16.428 1.00 92.25 172 LEU A N 1
ATOM 1321 C CA . LEU A 1 172 ? 2.989 8.318 17.795 1.00 92.25 172 LEU A CA 1
ATOM 1322 C C . LEU A 1 172 ? 1.704 8.467 18.615 1.00 92.25 172 LEU A C 1
ATOM 1324 O O . LEU A 1 172 ? 1.113 9.547 18.649 1.00 92.25 172 LEU A O 1
ATOM 1328 N N . THR A 1 173 ? 1.275 7.399 19.281 1.00 89.81 173 THR A N 1
ATOM 1329 C CA . THR A 1 173 ? 0.058 7.399 20.100 1.00 89.81 173 THR A CA 1
ATOM 1330 C C . THR A 1 173 ? 0.212 8.294 21.328 1.00 89.81 173 THR A C 1
ATOM 1332 O O . THR A 1 173 ? 1.149 8.151 22.116 1.00 89.81 173 THR A O 1
ATOM 1335 N N . MET A 1 174 ? -0.751 9.188 21.545 1.00 86.38 174 MET A N 1
ATOM 1336 C CA . MET A 1 174 ? -0.856 9.996 22.758 1.00 86.38 174 MET A CA 1
ATOM 1337 C C . MET A 1 174 ? -1.470 9.151 23.884 1.00 86.38 174 MET A C 1
ATOM 1339 O O . MET A 1 174 ? -2.659 9.260 24.187 1.00 86.38 174 MET A O 1
ATOM 1343 N N . ALA A 1 175 ? -0.660 8.281 24.495 1.00 80.94 175 ALA A N 1
ATOM 1344 C CA . ALA A 1 175 ? -1.118 7.295 25.480 1.00 80.94 175 ALA A CA 1
ATOM 1345 C C . ALA A 1 175 ? -1.861 7.904 26.685 1.00 80.94 175 ALA A C 1
ATOM 1347 O O . ALA A 1 175 ? -2.781 7.284 27.204 1.00 80.94 175 ALA A O 1
ATOM 1348 N N . GLY A 1 176 ? -1.505 9.126 27.099 1.00 75.06 176 GLY A N 1
ATOM 1349 C CA . GLY A 1 176 ? -2.177 9.827 28.199 1.00 75.06 176 GLY A CA 1
ATOM 1350 C C . GLY A 1 176 ? -3.598 10.314 27.890 1.00 75.06 176 GLY A C 1
ATOM 1351 O O . GLY A 1 176 ? -4.290 10.696 28.824 1.00 75.06 176 GLY A O 1
ATOM 1352 N N . ILE A 1 177 ? -4.019 10.312 26.616 1.00 74.12 177 ILE A N 1
ATOM 1353 C CA . ILE A 1 177 ? -5.369 10.725 26.190 1.00 74.12 177 ILE A CA 1
ATOM 1354 C C . ILE A 1 177 ? -6.061 9.718 25.259 1.00 74.12 177 ILE A C 1
ATOM 1356 O O . ILE A 1 177 ? -6.995 10.063 24.545 1.00 74.12 177 ILE A O 1
ATOM 1360 N N . SER A 1 178 ? -5.568 8.480 25.212 1.00 79.88 178 SER A N 1
ATOM 1361 C CA . SER A 1 178 ? -6.148 7.399 24.409 1.00 79.88 178 SER A CA 1
ATOM 1362 C C . SER A 1 178 ? -6.747 6.352 25.343 1.00 79.88 178 SER A C 1
ATOM 1364 O O . SER A 1 178 ? -6.104 5.959 26.316 1.00 79.88 178 SER A O 1
ATOM 1366 N N . THR A 1 179 ? -7.956 5.872 25.056 1.00 75.75 179 THR A N 1
ATOM 1367 C CA . THR A 1 179 ? -8.689 4.952 25.938 1.00 75.75 179 THR A CA 1
ATOM 1368 C C . THR A 1 179 ? -9.119 3.680 25.208 1.00 75.75 179 THR A C 1
ATOM 1370 O O . THR A 1 179 ? -9.405 3.692 24.012 1.00 75.75 179 THR A O 1
ATOM 1373 N N . LYS A 1 180 ? -9.136 2.548 25.924 1.00 77.50 180 LYS A N 1
ATOM 1374 C CA . LYS A 1 180 ? -9.515 1.231 25.389 1.00 77.50 180 LYS A CA 1
ATOM 1375 C C . LYS A 1 180 ? -10.458 0.512 26.349 1.00 77.50 180 LYS A C 1
ATOM 1377 O O . LYS A 1 180 ? -10.277 0.578 27.566 1.00 77.50 180 LYS A O 1
ATOM 1382 N N . ALA A 1 181 ? -11.429 -0.216 25.808 1.00 72.94 181 ALA A N 1
ATOM 1383 C CA . ALA A 1 181 ? -12.343 -1.035 26.592 1.00 72.94 181 ALA A CA 1
ATOM 1384 C C . ALA A 1 181 ? -11.607 -2.217 27.262 1.00 72.94 181 ALA A C 1
ATOM 1386 O O . ALA A 1 181 ? -10.879 -2.945 26.578 1.00 72.94 181 ALA A O 1
ATOM 1387 N N . PRO A 1 182 ? -11.828 -2.494 28.561 1.00 70.00 182 PRO A N 1
ATOM 1388 C CA . PRO A 1 182 ? -11.266 -3.678 29.203 1.00 70.00 182 PRO A CA 1
ATOM 1389 C C . PRO A 1 182 ? -11.869 -4.969 28.624 1.00 70.00 182 PRO A C 1
ATOM 1391 O O . PRO A 1 182 ? -13.036 -5.010 28.228 1.00 70.00 182 PRO A O 1
ATOM 1394 N N . ASN A 1 183 ? -11.077 -6.047 28.617 1.00 69.44 183 ASN A N 1
ATOM 1395 C CA . ASN A 1 183 ? -11.468 -7.389 28.156 1.00 69.44 183 ASN A CA 1
ATOM 1396 C C . ASN A 1 183 ? -12.015 -7.453 26.712 1.00 69.44 183 ASN A C 1
ATOM 1398 O O . ASN A 1 183 ? -12.861 -8.294 26.398 1.00 69.44 183 ASN A O 1
ATOM 1402 N N . ARG A 1 184 ? -11.535 -6.580 25.818 1.00 70.62 184 ARG A N 1
ATOM 1403 C CA . ARG A 1 184 ? -11.790 -6.650 24.369 1.00 70.62 184 ARG A CA 1
ATOM 1404 C C . ARG A 1 184 ? -10.542 -7.102 23.612 1.00 70.62 184 ARG A C 1
ATOM 1406 O O . ARG A 1 184 ? -9.443 -7.077 24.159 1.00 70.62 184 ARG A O 1
ATOM 1413 N N . LEU A 1 185 ? -10.724 -7.541 22.363 1.00 75.81 185 LEU A N 1
ATOM 1414 C CA . LEU A 1 185 ? -9.595 -7.808 21.471 1.00 75.81 185 LEU A CA 1
ATOM 1415 C C . LEU A 1 185 ? -8.785 -6.525 21.271 1.00 75.81 185 LEU A C 1
ATOM 1417 O O . LEU A 1 185 ? -9.349 -5.443 21.120 1.00 75.81 185 LEU A O 1
ATOM 1421 N N . GLU A 1 186 ? -7.466 -6.673 21.233 1.00 79.88 186 GLU A N 1
ATOM 1422 C CA . GLU A 1 186 ? -6.560 -5.599 20.850 1.00 79.88 186 GLU A CA 1
ATOM 1423 C C . GLU A 1 186 ? -6.791 -5.225 19.384 1.00 79.88 186 GLU A C 1
ATOM 1425 O O . GLU A 1 186 ? -6.640 -6.059 18.489 1.00 79.88 186 GLU A O 1
ATOM 1430 N N . ASN A 1 187 ? -7.150 -3.965 19.137 1.00 83.81 187 ASN A N 1
ATOM 1431 C CA . ASN A 1 187 ? -7.080 -3.413 17.797 1.00 83.81 187 ASN A CA 1
ATOM 1432 C C . ASN A 1 187 ? -5.618 -3.104 17.461 1.00 83.81 187 ASN A C 1
ATOM 1434 O O . ASN A 1 187 ? -4.945 -2.364 18.183 1.00 83.81 187 ASN A O 1
ATOM 1438 N N . LYS A 1 188 ? -5.155 -3.663 16.345 1.00 83.94 188 LYS A N 1
ATOM 1439 C CA . LYS A 1 188 ? -3.829 -3.396 15.794 1.00 83.94 188 LYS A CA 1
ATOM 1440 C C . LYS A 1 188 ? -3.825 -2.351 14.678 1.00 83.94 188 LYS A C 1
ATOM 1442 O O . LYS A 1 188 ? -2.772 -1.793 14.389 1.00 83.94 188 LYS A O 1
ATOM 1447 N N . PHE A 1 189 ? -4.965 -2.083 14.041 1.00 83.88 189 PHE A N 1
ATOM 1448 C CA . PHE A 1 189 ? -5.067 -1.122 12.943 1.00 83.88 189 PHE A CA 1
ATOM 1449 C C . PHE A 1 189 ? -5.313 0.273 13.515 1.00 83.88 189 PHE A C 1
ATOM 1451 O O . PHE A 1 189 ? -6.423 0.599 13.938 1.00 83.88 189 PHE A O 1
ATOM 1458 N N . LEU A 1 190 ? -4.248 1.071 13.568 1.00 87.94 190 LEU A N 1
ATOM 1459 C CA . LEU A 1 190 ? -4.205 2.329 14.312 1.00 87.94 190 LEU A CA 1
ATOM 1460 C C . LEU A 1 190 ? -3.918 3.504 13.357 1.00 87.94 190 LEU A C 1
ATOM 1462 O O . LEU A 1 190 ? -4.781 3.853 12.546 1.00 87.94 190 LEU A O 1
ATOM 1466 N N . TYR A 1 191 ? -2.743 4.136 13.424 1.00 81.00 191 TYR A N 1
ATOM 1467 C CA . TYR A 1 191 ? -2.424 5.308 12.598 1.00 81.00 191 TYR A CA 1
ATOM 1468 C C . TYR A 1 191 ? -2.548 5.013 11.091 1.00 81.00 191 TYR A C 1
ATOM 1470 O O . TYR A 1 191 ? -2.019 4.022 10.588 1.00 81.00 191 TYR A O 1
ATOM 1478 N N . ASN A 1 192 ? -3.274 5.875 10.369 1.00 76.69 192 ASN A N 1
ATOM 1479 C CA . ASN A 1 192 ? -3.610 5.734 8.942 1.00 76.69 192 ASN A CA 1
ATOM 1480 C C . ASN A 1 192 ? -4.205 4.364 8.544 1.00 76.69 192 ASN A C 1
ATOM 1482 O O . ASN A 1 192 ? -4.106 3.956 7.386 1.00 76.69 192 ASN A O 1
ATOM 1486 N N . GLY A 1 193 ? -4.824 3.646 9.491 1.00 74.31 193 GLY A N 1
ATOM 1487 C CA . GLY A 1 193 ? -5.388 2.314 9.259 1.00 74.31 193 GLY A CA 1
ATOM 1488 C C . GLY A 1 193 ? -4.340 1.231 8.982 1.00 74.31 193 GLY A C 1
ATOM 1489 O O . GLY A 1 193 ? -4.675 0.208 8.390 1.00 74.31 193 GLY A O 1
ATOM 1490 N N . LYS A 1 194 ? -3.079 1.451 9.373 1.00 80.38 194 LYS A N 1
ATOM 1491 C CA . LYS A 1 194 ? -1.973 0.495 9.219 1.00 80.38 194 LYS A CA 1
ATOM 1492 C C . LYS A 1 194 ? -1.798 -0.347 10.488 1.00 80.38 194 LYS A C 1
ATOM 1494 O O . LYS A 1 194 ? -2.117 0.115 11.586 1.00 80.38 194 LYS A O 1
ATOM 1499 N N . GLU A 1 195 ? -1.323 -1.586 10.341 1.00 84.50 195 GLU A N 1
ATOM 1500 C CA . GLU A 1 195 ? -1.115 -2.492 11.480 1.00 84.50 195 GLU A CA 1
ATOM 1501 C C . GLU A 1 195 ? 0.120 -2.051 12.280 1.00 84.50 195 GLU A C 1
ATOM 1503 O O . GLU A 1 195 ? 1.213 -1.925 11.721 1.00 84.50 195 GLU A O 1
ATOM 1508 N N . LEU A 1 196 ? -0.054 -1.819 13.582 1.00 90.69 196 LEU A N 1
ATOM 1509 C CA . LEU A 1 196 ? 1.045 -1.672 14.528 1.00 90.69 196 LEU A CA 1
ATOM 1510 C C . LEU A 1 196 ? 1.619 -3.058 14.842 1.00 90.69 196 LEU A C 1
ATOM 1512 O O . LEU A 1 196 ? 0.923 -3.921 15.379 1.00 90.69 196 LEU A O 1
ATOM 1516 N N . GLN A 1 197 ? 2.897 -3.240 14.532 1.00 89.81 197 GLN A N 1
ATOM 1517 C CA . GLN A 1 197 ? 3.685 -4.391 14.955 1.00 89.81 197 GLN A CA 1
ATOM 1518 C C . GLN A 1 197 ? 4.134 -4.155 16.405 1.00 89.81 197 GLN A C 1
ATOM 1520 O O . GLN A 1 197 ? 4.966 -3.280 16.665 1.00 89.81 197 GLN A O 1
ATOM 1525 N N . ASN A 1 198 ? 3.521 -4.881 17.343 1.00 86.75 198 ASN A N 1
ATOM 1526 C CA . ASN A 1 198 ? 3.875 -4.896 18.756 1.00 86.75 198 ASN A CA 1
ATOM 1527 C C . ASN A 1 198 ? 3.924 -6.328 19.332 1.00 86.75 198 ASN A C 1
ATOM 1529 O O . ASN A 1 198 ? 3.282 -7.260 18.842 1.00 86.75 198 ASN A O 1
ATOM 1533 N N . LYS A 1 199 ? 4.639 -6.478 20.457 1.00 84.50 199 LYS A N 1
ATOM 1534 C CA . LYS A 1 199 ? 4.714 -7.711 21.275 1.00 84.50 199 LYS A CA 1
ATOM 1535 C C . LYS A 1 199 ? 5.312 -8.943 20.569 1.00 84.50 199 LYS A C 1
ATOM 1537 O O . LYS A 1 199 ? 5.050 -10.070 20.991 1.00 84.50 199 LYS A O 1
ATOM 1542 N N . GLU A 1 200 ? 6.125 -8.765 19.525 1.00 83.75 200 GLU A N 1
ATOM 1543 C CA . GLU A 1 200 ? 6.770 -9.872 18.796 1.00 83.75 200 GLU A CA 1
ATOM 1544 C C . GLU A 1 200 ? 7.816 -10.631 19.625 1.00 83.75 200 GLU A C 1
ATOM 1546 O O . GLU A 1 200 ? 8.117 -11.796 19.347 1.00 83.75 200 GLU A O 1
ATOM 1551 N N . PHE A 1 201 ? 8.425 -9.976 20.613 1.00 86.94 201 PHE A N 1
ATOM 1552 C CA . PHE A 1 201 ? 9.511 -10.547 21.397 1.00 86.94 201 PHE A CA 1
ATOM 1553 C C . PHE A 1 201 ? 8.975 -11.393 22.557 1.00 86.94 201 PHE A C 1
ATOM 1555 O O . PHE A 1 201 ? 7.948 -11.098 23.165 1.00 86.94 201 PHE A O 1
ATOM 1562 N N . SER A 1 202 ? 9.721 -12.433 22.936 1.00 83.19 202 SER A N 1
ATOM 1563 C CA . SER A 1 202 ? 9.325 -13.398 23.978 1.00 83.19 202 SER A CA 1
ATOM 1564 C C . SER A 1 202 ? 9.159 -12.808 25.388 1.00 83.19 202 SER A C 1
ATOM 1566 O O . SER A 1 202 ? 8.672 -13.494 26.284 1.00 83.19 202 SER A O 1
ATOM 1568 N N . ASN A 1 203 ? 9.550 -11.548 25.594 1.00 85.88 203 ASN A N 1
ATOM 1569 C CA . ASN A 1 203 ? 9.336 -10.774 26.818 1.00 85.88 203 ASN A CA 1
ATOM 1570 C C . ASN A 1 203 ? 8.069 -9.889 26.779 1.00 85.88 203 ASN A C 1
ATOM 1572 O O . ASN A 1 203 ? 7.819 -9.166 27.740 1.00 85.88 203 ASN A O 1
ATOM 1576 N N . GLY A 1 204 ? 7.292 -9.922 25.690 1.00 75.56 204 GLY A N 1
ATOM 1577 C CA . GLY A 1 204 ? 6.087 -9.110 25.495 1.00 75.56 204 GLY A CA 1
ATOM 1578 C C . GLY A 1 204 ? 6.330 -7.687 24.977 1.00 75.56 204 GLY A C 1
ATOM 1579 O O . GLY A 1 204 ? 5.374 -6.922 24.896 1.00 75.56 204 GLY A O 1
ATOM 1580 N N . GLY A 1 205 ? 7.569 -7.318 24.632 1.00 81.06 205 GLY A N 1
ATOM 1581 C CA . GLY A 1 205 ? 7.876 -6.091 23.883 1.00 81.06 205 GLY A CA 1
ATOM 1582 C C . GLY A 1 205 ? 7.857 -6.320 22.369 1.00 81.06 205 GLY A C 1
ATOM 1583 O O . GLY A 1 205 ? 7.866 -7.466 21.922 1.00 81.06 205 GLY A O 1
ATOM 1584 N N . GLY A 1 206 ? 7.846 -5.250 21.577 1.00 84.06 206 GLY A N 1
ATOM 1585 C CA . GLY A 1 206 ? 7.846 -5.333 20.117 1.00 84.06 206 GLY A CA 1
ATOM 1586 C C . GLY A 1 206 ? 8.707 -4.284 19.429 1.00 84.06 206 GLY A C 1
ATOM 1587 O O . GLY A 1 206 ? 9.524 -3.609 20.062 1.00 84.06 206 GLY A O 1
ATOM 1588 N N . LEU A 1 207 ? 8.527 -4.172 18.113 1.00 85.00 207 LEU A N 1
ATOM 1589 C CA . LEU A 1 207 ? 9.167 -3.129 17.302 1.00 85.00 207 LEU A CA 1
ATOM 1590 C C . LEU A 1 207 ? 8.464 -1.767 17.442 1.00 85.00 207 LEU A C 1
ATOM 1592 O O . LEU A 1 207 ? 9.125 -0.735 17.383 1.00 85.00 207 LEU A O 1
ATOM 1596 N N . GLU A 1 208 ? 7.149 -1.765 17.679 1.00 89.56 208 GLU A N 1
ATOM 1597 C CA . GLU A 1 208 ? 6.286 -0.577 17.778 1.00 89.56 208 GLU A CA 1
ATOM 1598 C C . GLU A 1 208 ? 6.246 0.256 16.476 1.00 89.56 208 GLU A C 1
ATOM 1600 O O . GLU A 1 208 ? 6.160 1.489 16.489 1.00 89.56 208 GLU A O 1
ATOM 1605 N N . TRP A 1 209 ? 6.311 -0.429 15.328 1.00 91.81 209 TRP A N 1
ATOM 1606 C CA . TRP A 1 209 ? 6.352 0.165 13.983 1.00 91.81 209 TRP A CA 1
ATOM 1607 C C . TRP A 1 209 ? 5.065 -0.097 13.202 1.00 91.81 209 TRP A C 1
ATOM 1609 O O . TRP A 1 209 ? 4.428 -1.136 13.362 1.00 91.81 209 TRP A O 1
ATOM 1619 N N . TYR A 1 210 ? 4.711 0.818 12.302 1.00 87.31 210 TYR A N 1
ATOM 1620 C CA . TYR A 1 210 ? 3.558 0.648 11.418 1.00 87.31 210 TYR A CA 1
ATOM 1621 C C . TYR A 1 210 ? 3.938 -0.019 10.102 1.00 87.31 210 TYR A C 1
ATOM 1623 O O . TYR A 1 210 ? 4.873 0.424 9.429 1.00 87.31 210 TYR A O 1
ATOM 1631 N N . ASP A 1 211 ? 3.176 -1.033 9.697 1.00 84.44 211 ASP A N 1
ATOM 1632 C CA . ASP A 1 211 ? 3.349 -1.683 8.399 1.00 84.44 211 ASP A CA 1
ATOM 1633 C C . ASP A 1 211 ? 2.562 -0.963 7.288 1.00 84.44 211 ASP A C 1
ATOM 1635 O O . ASP A 1 211 ? 1.330 -0.962 7.271 1.00 84.44 211 ASP A O 1
ATOM 1639 N N . TYR A 1 212 ? 3.276 -0.348 6.341 1.00 66.19 212 TYR A N 1
ATOM 1640 C CA . TYR A 1 212 ? 2.702 0.252 5.129 1.00 66.19 212 TYR A CA 1
ATOM 1641 C C . TYR A 1 212 ? 2.839 -0.672 3.898 1.00 66.19 212 TYR A C 1
ATOM 1643 O O . TYR A 1 212 ? 2.695 -0.217 2.764 1.00 66.19 212 TYR A O 1
ATOM 1651 N N . GLY A 1 213 ? 3.144 -1.959 4.091 1.00 78.31 213 GLY A N 1
ATOM 1652 C CA . GLY A 1 213 ? 3.323 -2.978 3.052 1.00 78.31 213 GLY A CA 1
ATOM 1653 C C . GLY A 1 213 ? 4.676 -2.875 2.348 1.00 78.31 213 GLY A C 1
ATOM 1654 O O . GLY A 1 213 ? 5.495 -3.792 2.390 1.00 78.31 213 GLY A O 1
ATOM 1655 N N . ALA A 1 214 ? 4.964 -1.727 1.732 1.00 58.28 214 ALA A N 1
ATOM 1656 C CA . ALA A 1 214 ? 6.255 -1.487 1.086 1.00 58.28 214 ALA A CA 1
ATOM 1657 C C . ALA A 1 214 ? 7.398 -1.257 2.097 1.00 58.28 214 ALA A C 1
ATOM 1659 O O . ALA A 1 214 ? 8.567 -1.513 1.787 1.00 58.28 214 ALA A O 1
ATOM 1660 N N . ARG A 1 215 ? 7.083 -0.717 3.285 1.00 79.94 215 ARG A N 1
ATOM 1661 C CA . ARG A 1 215 ? 8.048 -0.250 4.295 1.00 79.94 215 ARG A CA 1
ATOM 1662 C C . ARG A 1 215 ? 7.445 -0.269 5.703 1.00 79.94 215 ARG A C 1
ATOM 1664 O O . ARG A 1 215 ? 6.280 0.076 5.876 1.00 79.94 215 ARG A O 1
ATOM 1671 N N . PHE A 1 216 ? 8.288 -0.528 6.706 1.00 87.12 216 PHE A N 1
ATOM 1672 C CA . PHE A 1 216 ? 7.975 -0.209 8.100 1.00 87.12 216 PHE A CA 1
ATOM 1673 C C . PHE A 1 216 ? 8.265 1.260 8.402 1.00 87.12 216 PHE A C 1
ATOM 1675 O O . PHE A 1 216 ? 9.342 1.783 8.078 1.00 87.12 216 PHE A O 1
ATOM 1682 N N . TYR A 1 217 ? 7.292 1.900 9.036 1.00 91.44 217 TYR A N 1
ATOM 1683 C CA . TYR A 1 217 ? 7.308 3.293 9.441 1.00 91.44 217 TYR A CA 1
ATOM 1684 C C . TYR A 1 217 ? 7.534 3.416 10.950 1.00 91.44 217 TYR A C 1
ATOM 1686 O O . TYR A 1 217 ? 6.740 2.891 11.736 1.00 91.44 217 TYR A O 1
ATOM 1694 N N . ASP A 1 218 ? 8.581 4.145 11.347 1.00 94.00 218 ASP A N 1
ATOM 1695 C CA . ASP A 1 218 ? 8.734 4.575 12.732 1.00 94.00 218 ASP A CA 1
ATOM 1696 C C . ASP A 1 218 ? 7.887 5.816 12.978 1.00 94.00 218 ASP A C 1
ATOM 1698 O O . ASP A 1 218 ? 8.127 6.891 12.414 1.00 94.00 218 ASP A O 1
ATOM 1702 N N . GLN A 1 219 ? 6.956 5.689 13.906 1.00 91.06 219 GLN A N 1
ATOM 1703 C CA . GLN A 1 219 ? 6.202 6.821 14.414 1.00 91.06 219 GLN A CA 1
ATOM 1704 C C . GLN A 1 219 ? 6.991 7.651 15.451 1.00 91.06 219 GLN A C 1
ATOM 1706 O O . GLN A 1 219 ? 6.730 8.848 15.575 1.00 91.06 219 GLN A O 1
ATOM 1711 N N . GLN A 1 220 ? 8.007 7.082 16.125 1.00 90.62 220 GLN A N 1
ATOM 1712 C CA . GLN A 1 220 ? 8.785 7.780 17.167 1.00 90.62 220 GLN A CA 1
ATOM 1713 C C . GLN A 1 220 ? 9.728 8.822 16.567 1.00 90.62 220 GLN A C 1
ATOM 1715 O O . GLN A 1 220 ? 9.861 9.924 17.098 1.00 90.62 220 GLN A O 1
ATOM 1720 N N . ILE A 1 221 ? 10.376 8.482 15.448 1.00 92.25 221 ILE A N 1
ATOM 1721 C CA . ILE A 1 221 ? 11.261 9.394 14.702 1.00 92.25 221 ILE A CA 1
ATOM 1722 C C . ILE A 1 221 ? 10.604 9.960 13.433 1.00 92.25 221 ILE A C 1
ATOM 1724 O O . ILE A 1 221 ? 11.210 10.776 12.735 1.00 92.25 221 ILE A O 1
ATOM 1728 N N . GLY A 1 222 ? 9.376 9.539 13.110 1.00 88.69 222 GLY A N 1
ATOM 1729 C CA . GLY A 1 222 ? 8.628 9.998 11.938 1.00 88.69 222 GLY A CA 1
ATOM 1730 C C . GLY A 1 222 ? 9.355 9.736 10.616 1.00 88.69 222 GLY A C 1
ATOM 1731 O O . GLY A 1 222 ? 9.343 10.595 9.728 1.00 88.69 222 GLY A O 1
ATOM 1732 N N . ARG A 1 223 ? 10.067 8.606 10.509 1.00 91.19 223 ARG A N 1
ATOM 1733 C CA . ARG A 1 223 ? 10.884 8.184 9.353 1.00 91.19 223 ARG A CA 1
ATOM 1734 C C . ARG A 1 223 ? 10.492 6.774 8.926 1.00 91.19 223 ARG A C 1
ATOM 1736 O O . ARG A 1 223 ? 9.994 5.981 9.714 1.00 91.19 223 ARG A O 1
ATOM 1743 N N . TRP A 1 224 ? 10.829 6.420 7.697 1.00 87.44 224 TRP A N 1
ATOM 1744 C CA . TRP A 1 224 ? 10.912 5.016 7.304 1.00 87.44 224 TRP A CA 1
ATOM 1745 C C . TRP A 1 224 ? 12.160 4.355 7.899 1.00 87.44 224 TRP A C 1
ATOM 1747 O O . TRP A 1 224 ? 13.210 4.991 7.977 1.00 87.44 224 TRP A O 1
ATOM 1757 N N . HIS A 1 225 ? 12.095 3.062 8.223 1.00 84.19 225 HIS A N 1
ATOM 1758 C CA . HIS A 1 225 ? 13.294 2.276 8.575 1.00 84.19 225 HIS A CA 1
ATOM 1759 C C . HIS A 1 225 ? 14.111 1.816 7.362 1.00 84.19 225 HIS A C 1
ATOM 1761 O O . HIS A 1 225 ? 15.169 1.205 7.508 1.00 84.19 225 HIS A O 1
ATOM 1767 N N . LYS A 1 226 ? 13.624 2.094 6.150 1.00 78.81 226 LYS A N 1
ATOM 1768 C CA . LYS A 1 226 ? 14.297 1.798 4.885 1.00 78.81 226 LYS A CA 1
ATOM 1769 C C . LYS A 1 226 ? 14.250 3.017 3.971 1.00 78.81 226 LYS A C 1
ATOM 1771 O O . LYS A 1 226 ? 13.317 3.813 4.041 1.00 78.81 226 LYS A O 1
ATOM 1776 N N . ILE A 1 227 ? 15.263 3.119 3.116 1.00 77.25 227 ILE A N 1
ATOM 1777 C CA . ILE A 1 227 ? 15.337 4.073 2.005 1.00 77.25 227 ILE A CA 1
ATOM 1778 C C . ILE A 1 227 ? 14.046 3.976 1.183 1.00 77.25 227 ILE A C 1
ATOM 1780 O O . ILE A 1 227 ? 13.579 2.875 0.891 1.00 77.25 227 ILE A O 1
ATOM 1784 N N . ASP A 1 228 ? 13.469 5.124 0.832 1.00 57.22 228 ASP A N 1
ATOM 1785 C CA . ASP A 1 228 ? 12.330 5.216 -0.068 1.00 57.22 228 ASP A CA 1
ATOM 1786 C C . ASP A 1 228 ? 12.721 4.620 -1.407 1.00 57.22 228 ASP A C 1
ATOM 1788 O O . ASP A 1 228 ? 13.682 5.036 -2.054 1.00 57.22 228 ASP A O 1
ATOM 1792 N N . ASN A 1 229 ? 11.925 3.649 -1.814 1.00 53.31 229 ASN A N 1
ATOM 1793 C CA . ASN A 1 229 ? 12.016 3.016 -3.105 1.00 53.31 229 ASN A CA 1
ATOM 1794 C C . ASN A 1 229 ? 11.857 4.043 -4.253 1.00 53.31 229 ASN A C 1
ATOM 1796 O O . ASN A 1 229 ? 12.367 3.841 -5.343 1.00 53.31 229 ASN A O 1
ATOM 1800 N N . LYS A 1 230 ? 11.196 5.175 -4.011 1.00 54.38 230 LYS A N 1
ATOM 1801 C CA . LYS A 1 230 ? 11.058 6.310 -4.928 1.00 54.38 230 LYS A CA 1
ATOM 1802 C C . LYS A 1 230 ? 11.885 7.527 -4.518 1.00 54.38 230 LYS A C 1
ATOM 1804 O O . LYS A 1 230 ? 11.546 8.640 -4.912 1.00 54.38 230 LYS A O 1
ATOM 1809 N N . ALA A 1 231 ? 12.954 7.365 -3.735 1.00 53.12 231 ALA A N 1
ATOM 1810 C CA . ALA A 1 231 ? 13.784 8.486 -3.279 1.00 53.12 231 ALA A CA 1
ATOM 1811 C C . ALA A 1 231 ? 14.290 9.374 -4.433 1.00 53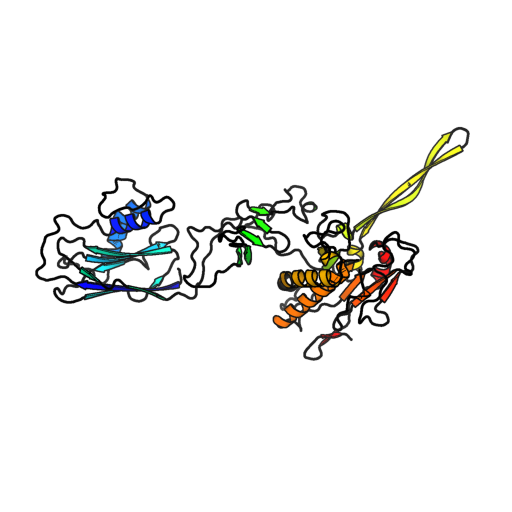.12 231 ALA A C 1
ATOM 1813 O O . ALA A 1 231 ? 14.377 10.593 -4.288 1.00 53.12 231 ALA A O 1
ATOM 1814 N N . GLU A 1 232 ? 14.573 8.783 -5.595 1.00 51.38 232 GLU A N 1
ATOM 1815 C CA . GLU A 1 232 ? 14.970 9.494 -6.811 1.00 51.38 232 GLU A CA 1
ATOM 1816 C C . GLU A 1 232 ? 13.857 10.357 -7.425 1.00 51.38 232 GLU A C 1
ATOM 1818 O O . GLU A 1 232 ? 14.160 11.269 -8.181 1.00 51.38 232 GLU A O 1
ATOM 1823 N N . LEU A 1 233 ? 12.582 10.150 -7.082 1.00 44.50 233 LEU A N 1
ATOM 1824 C CA . LEU A 1 233 ? 11.498 11.057 -7.483 1.00 44.50 233 LEU A CA 1
ATOM 1825 C C . LEU A 1 233 ? 11.437 12.320 -6.603 1.00 44.50 233 LEU A C 1
ATOM 1827 O O . LEU A 1 233 ? 10.747 13.280 -6.946 1.00 44.50 233 LEU A O 1
ATOM 1831 N N . TYR A 1 234 ? 12.191 12.351 -5.497 1.00 50.12 234 TYR A N 1
ATOM 1832 C CA . TYR A 1 234 ? 12.153 13.405 -4.480 1.00 50.12 234 TYR A CA 1
ATOM 1833 C C . TYR A 1 234 ? 13.556 13.943 -4.144 1.00 50.12 234 TYR A C 1
ATOM 1835 O O . TYR A 1 234 ? 13.897 14.133 -2.975 1.00 50.12 234 TYR A O 1
ATOM 1843 N N . PHE A 1 235 ? 14.355 14.237 -5.181 1.00 49.66 235 PHE A N 1
ATOM 1844 C CA . PHE A 1 235 ? 15.780 14.629 -5.133 1.00 49.66 235 PHE A CA 1
ATOM 1845 C C . PHE A 1 235 ? 16.204 15.650 -4.054 1.00 49.66 235 PHE A C 1
ATOM 1847 O O . PHE A 1 235 ? 17.369 15.669 -3.664 1.00 49.66 235 PHE A O 1
ATOM 1854 N N . ALA A 1 236 ? 15.301 16.523 -3.595 1.00 66.31 236 ALA A N 1
ATOM 1855 C CA . ALA A 1 236 ? 15.574 17.546 -2.579 1.00 66.31 236 ALA A CA 1
ATOM 1856 C C . ALA A 1 236 ? 15.253 17.103 -1.133 1.00 66.31 236 ALA A C 1
ATOM 1858 O O . ALA A 1 236 ? 15.287 17.923 -0.216 1.00 66.31 236 ALA A O 1
ATOM 1859 N N . THR A 1 237 ? 14.913 15.830 -0.911 1.00 63.19 237 THR A N 1
ATOM 1860 C CA . THR A 1 237 ? 14.502 15.300 0.399 1.00 63.19 237 THR A CA 1
ATOM 1861 C C . THR A 1 237 ? 15.271 14.036 0.781 1.00 63.19 237 THR A C 1
ATOM 1863 O O . THR A 1 237 ? 15.821 13.336 -0.064 1.00 63.19 237 THR A O 1
ATOM 1866 N N . SER A 1 238 ? 15.344 13.752 2.085 1.00 79.69 238 SER A N 1
ATOM 1867 C CA . SER A 1 238 ? 15.970 12.523 2.587 1.00 79.69 238 SER A CA 1
ATOM 1868 C C . SER A 1 238 ? 15.192 11.303 2.111 1.00 79.69 238 SER A C 1
ATOM 1870 O O . SER A 1 238 ? 13.976 11.264 2.258 1.00 79.69 238 SER A O 1
ATOM 1872 N N . SER A 1 239 ? 15.884 10.262 1.656 1.00 79.25 239 SER A N 1
ATOM 1873 C CA . SER A 1 239 ? 15.243 9.001 1.283 1.00 79.25 239 SER A CA 1
ATOM 1874 C C . SER A 1 239 ? 14.502 8.316 2.435 1.00 79.25 239 SER A C 1
ATOM 1876 O O . SER A 1 239 ? 13.685 7.450 2.189 1.00 79.25 239 SER A O 1
ATOM 1878 N N . TYR A 1 240 ? 14.714 8.691 3.695 1.00 86.19 240 TYR A N 1
ATOM 1879 C CA . TYR A 1 240 ? 13.940 8.148 4.820 1.00 86.19 240 TYR A CA 1
ATOM 1880 C C . TYR A 1 240 ? 12.695 8.992 5.158 1.00 86.19 240 TYR A C 1
ATOM 1882 O O . TYR A 1 240 ? 12.073 8.788 6.202 1.00 86.19 240 TYR A O 1
ATOM 1890 N N . VAL A 1 241 ? 12.334 9.974 4.319 1.00 81.69 241 VAL A N 1
ATOM 1891 C CA . VAL A 1 241 ? 11.245 10.920 4.594 1.00 81.69 241 VAL A CA 1
ATOM 1892 C C . VAL A 1 241 ? 9.864 10.271 4.506 1.00 81.69 241 VAL A C 1
ATOM 1894 O O . VAL A 1 241 ? 9.473 9.723 3.481 1.00 81.69 241 VAL A O 1
ATOM 1897 N N . TYR A 1 242 ? 9.086 10.393 5.579 1.00 73.88 242 TYR A N 1
ATOM 1898 C CA . TYR A 1 242 ? 7.657 10.099 5.550 1.00 73.88 242 TYR A CA 1
ATOM 1899 C C . TYR A 1 242 ? 6.871 11.320 5.063 1.00 73.88 242 TYR A C 1
ATOM 1901 O O . TYR A 1 242 ? 7.113 12.434 5.540 1.00 73.88 242 TYR A O 1
ATOM 1909 N N . ALA A 1 243 ? 5.957 11.107 4.109 1.00 69.25 243 ALA A N 1
ATOM 1910 C CA . ALA A 1 243 ? 5.022 12.108 3.580 1.00 69.25 243 ALA A CA 1
ATOM 1911 C C . ALA A 1 243 ? 5.656 13.482 3.254 1.00 69.25 243 ALA A C 1
ATOM 1913 O O . ALA A 1 243 ? 5.055 14.523 3.506 1.00 69.25 243 ALA A O 1
ATOM 1914 N N . LEU A 1 244 ? 6.902 13.507 2.757 1.00 73.19 244 LEU A N 1
ATOM 1915 C CA . LEU A 1 244 ? 7.676 14.732 2.476 1.00 73.19 244 LEU A CA 1
ATOM 1916 C C . LEU A 1 244 ? 7.761 15.729 3.665 1.00 73.19 244 LEU A C 1
ATOM 1918 O O . LEU A 1 244 ? 7.868 16.937 3.467 1.00 73.19 244 LEU A O 1
ATOM 1922 N N . ASN A 1 245 ? 7.746 15.227 4.910 1.00 78.44 245 ASN A N 1
ATOM 1923 C CA . ASN A 1 245 ? 7.629 15.987 6.169 1.00 78.44 245 ASN A CA 1
ATOM 1924 C C . ASN A 1 245 ? 6.281 16.720 6.378 1.00 78.44 245 ASN A C 1
ATOM 1926 O O . ASN A 1 245 ? 6.197 17.583 7.251 1.00 78.44 245 ASN A O 1
ATOM 1930 N N . GLN A 1 246 ? 5.226 16.384 5.632 1.00 70.81 246 GLN A N 1
ATOM 1931 C CA . GLN A 1 246 ? 3.893 16.999 5.733 1.00 70.81 246 GLN A CA 1
ATOM 1932 C C . GLN A 1 246 ? 2.789 15.973 6.075 1.00 70.81 246 GLN A C 1
ATOM 1934 O O . GLN A 1 246 ? 1.795 15.874 5.353 1.00 70.81 246 GLN A O 1
ATOM 1939 N N . PRO A 1 247 ? 2.907 15.212 7.182 1.00 71.00 247 PRO A N 1
ATOM 1940 C CA . PRO A 1 247 ? 2.022 14.079 7.480 1.00 71.00 247 PRO A CA 1
ATOM 1941 C C . PRO A 1 247 ? 0.574 14.470 7.829 1.00 71.00 247 PRO A C 1
ATOM 1943 O O . PRO A 1 247 ? -0.291 13.607 7.901 1.00 71.00 247 PRO A O 1
ATOM 1946 N N . THR A 1 248 ? 0.289 15.761 8.038 1.00 71.12 248 THR A N 1
ATOM 1947 C CA . THR A 1 248 ? -1.082 16.286 8.182 1.00 71.12 248 THR A CA 1
ATOM 1948 C C . THR A 1 248 ? -1.778 16.522 6.841 1.00 71.12 248 THR A C 1
ATOM 1950 O O . THR A 1 248 ? -2.995 16.667 6.810 1.00 71.12 248 THR A O 1
ATOM 1953 N N . ASN A 1 249 ? -1.011 16.607 5.747 1.00 47.38 249 ASN A N 1
ATOM 1954 C CA . ASN A 1 249 ? -1.485 17.023 4.423 1.00 47.38 249 ASN A CA 1
ATOM 1955 C C . ASN A 1 249 ? -1.295 15.932 3.355 1.00 47.38 249 ASN A C 1
ATOM 1957 O O . ASN A 1 249 ? -1.865 16.039 2.272 1.00 47.38 249 ASN A O 1
ATOM 1961 N N . ALA A 1 250 ? -0.477 14.913 3.634 1.00 44.88 250 ALA A N 1
ATOM 1962 C CA . ALA A 1 250 ? -0.164 13.819 2.724 1.00 44.88 250 ALA A CA 1
ATOM 1963 C C . ALA A 1 250 ? -0.059 12.484 3.479 1.00 44.88 250 ALA A C 1
ATOM 1965 O O . ALA A 1 250 ? 0.441 12.421 4.602 1.00 44.88 250 ALA A O 1
ATOM 1966 N N . VAL A 1 251 ? -0.502 11.414 2.822 1.00 54.69 251 VAL A N 1
ATOM 1967 C CA . VAL A 1 251 ? -0.444 10.020 3.286 1.00 54.69 251 VAL A CA 1
ATOM 1968 C C . VAL A 1 251 ? 0.166 9.193 2.155 1.00 54.69 251 VAL A C 1
ATOM 1970 O O . VAL A 1 251 ? -0.114 9.482 0.994 1.00 54.69 251 VAL A O 1
ATOM 1973 N N . ASP A 1 252 ? 0.992 8.195 2.481 1.00 53.81 252 ASP A N 1
ATOM 1974 C CA . ASP A 1 252 ? 1.529 7.210 1.528 1.00 53.81 252 ASP A CA 1
ATOM 1975 C C . ASP A 1 252 ? 0.614 5.965 1.516 1.00 53.81 252 ASP A C 1
ATOM 1977 O O . ASP A 1 252 ? 0.594 5.236 2.514 1.00 53.81 252 AS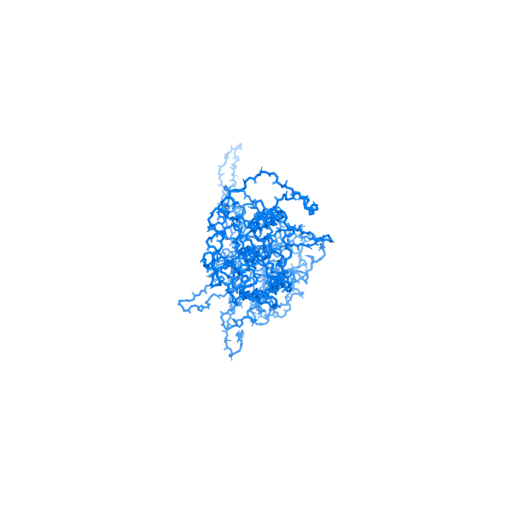P A O 1
ATOM 1981 N N . PRO A 1 253 ? -0.228 5.750 0.483 1.00 43.12 253 PRO A N 1
ATOM 1982 C CA . PRO A 1 253 ? -1.306 4.771 0.585 1.00 43.12 253 PRO A CA 1
ATOM 1983 C C . PRO A 1 253 ? -0.865 3.316 0.280 1.00 43.12 253 PRO A C 1
ATOM 1985 O O . PRO A 1 253 ? -1.039 2.461 1.153 1.00 43.12 253 PRO A O 1
ATOM 1988 N N . ASP A 1 254 ? -0.332 3.030 -0.927 1.00 51.84 254 ASP A N 1
ATOM 1989 C CA . ASP A 1 254 ? 0.183 1.703 -1.382 1.00 51.84 254 ASP A CA 1
ATOM 1990 C C . ASP A 1 254 ? 1.216 1.727 -2.540 1.00 51.84 254 ASP A C 1
ATOM 1992 O O . ASP A 1 254 ? 2.118 0.887 -2.559 1.00 51.84 254 ASP A O 1
ATOM 1996 N N . GLY A 1 255 ? 1.043 2.599 -3.554 1.00 48.62 255 GLY A N 1
ATOM 1997 C CA . GLY A 1 255 ? 1.951 2.762 -4.706 1.00 48.62 255 GLY A CA 1
ATOM 1998 C C . GLY A 1 255 ? 1.470 2.586 -6.184 1.00 48.62 255 GLY A C 1
ATOM 1999 O O . GLY A 1 255 ? 2.345 2.205 -6.961 1.00 48.62 255 GLY A O 1
ATOM 2000 N N . ASN A 1 256 ? 0.213 2.899 -6.610 1.00 41.12 256 ASN A N 1
ATOM 2001 C CA . ASN A 1 256 ? -0.371 2.967 -8.020 1.00 41.12 256 ASN A CA 1
ATOM 2002 C C . ASN A 1 256 ? -0.981 1.653 -8.618 1.00 41.12 256 ASN A C 1
ATOM 2004 O O . ASN A 1 256 ? -0.913 0.664 -7.902 1.00 41.12 256 ASN A O 1
ATOM 2008 N N . LEU A 1 257 ? -1.499 1.573 -9.893 1.00 53.78 257 LEU A N 1
ATOM 2009 C CA . LEU A 1 257 ? -1.618 0.269 -10.636 1.00 53.78 257 LEU A CA 1
ATOM 2010 C C . LEU A 1 257 ? -1.947 0.093 -12.181 1.00 53.78 257 LEU A C 1
ATOM 2012 O O . LEU A 1 257 ? -3.040 -0.320 -12.554 1.00 53.78 257 LEU A O 1
ATOM 2016 N N . VAL A 1 258 ? -0.929 0.048 -13.062 1.00 57.25 258 VAL A N 1
ATOM 2017 C CA . VAL A 1 258 ? -0.694 -1.049 -14.060 1.00 57.25 258 VAL A CA 1
ATOM 2018 C C . VAL A 1 258 ? 0.366 -1.943 -13.449 1.00 57.25 258 VAL A C 1
ATOM 2020 O O . VAL A 1 258 ? 1.354 -1.403 -12.961 1.00 57.25 258 VAL A O 1
ATOM 2023 N N . ILE A 1 259 ? 0.218 -3.269 -13.440 1.00 64.94 259 ILE A N 1
ATOM 2024 C CA . ILE A 1 259 ? 1.143 -4.100 -12.657 1.00 64.94 259 ILE A CA 1
ATOM 2025 C C . ILE A 1 259 ? 2.368 -4.496 -13.478 1.00 64.94 259 ILE A C 1
ATOM 2027 O O . ILE A 1 259 ? 2.366 -5.543 -14.121 1.00 64.94 259 ILE A O 1
ATOM 2031 N N . PHE A 1 260 ? 3.440 -3.713 -13.410 1.00 79.81 260 PHE A N 1
ATOM 2032 C CA . PHE A 1 260 ? 4.736 -4.148 -13.925 1.00 79.81 260 PHE A CA 1
ATOM 2033 C C . PHE A 1 260 ? 5.472 -4.995 -12.883 1.00 79.81 260 PHE A C 1
ATOM 2035 O O . PHE A 1 260 ? 5.968 -4.479 -11.886 1.00 79.81 260 PHE A O 1
ATOM 2042 N N . VAL A 1 261 ? 5.545 -6.307 -13.099 1.00 78.88 261 VAL A N 1
ATOM 2043 C CA . VAL A 1 261 ? 6.206 -7.259 -12.196 1.00 78.88 261 VAL A CA 1
ATOM 2044 C C . VAL A 1 261 ? 7.598 -7.587 -12.745 1.00 78.88 261 VAL A C 1
ATOM 2046 O O . VAL A 1 261 ? 7.753 -8.374 -13.682 1.00 78.88 261 VAL A O 1
ATOM 2049 N N . ASN A 1 262 ? 8.613 -6.930 -12.185 1.00 83.31 262 ASN A N 1
ATOM 2050 C CA . ASN A 1 262 ? 9.972 -6.888 -12.723 1.00 83.31 262 ASN A CA 1
ATOM 2051 C C . ASN A 1 262 ? 10.664 -8.261 -12.721 1.00 83.31 262 ASN A C 1
ATOM 2053 O O . ASN A 1 262 ? 10.443 -9.106 -11.851 1.00 83.31 262 ASN A O 1
ATOM 2057 N N . GLY A 1 263 ? 11.571 -8.435 -13.682 1.00 74.06 263 GLY A N 1
ATOM 2058 C CA . GLY A 1 263 ? 12.505 -9.554 -13.736 1.00 74.06 263 GLY A CA 1
ATOM 2059 C C . GLY A 1 263 ? 13.803 -9.288 -12.976 1.00 74.06 263 GLY A C 1
ATOM 2060 O O . GLY A 1 263 ? 13.976 -8.243 -12.355 1.00 74.06 263 GLY A O 1
ATOM 2061 N N . ASN A 1 264 ? 14.739 -10.239 -13.042 1.00 74.38 264 ASN A N 1
ATOM 2062 C CA . ASN A 1 264 ? 16.038 -10.139 -12.371 1.00 74.38 264 ASN A CA 1
ATOM 2063 C C . ASN A 1 264 ? 16.804 -8.860 -12.774 1.00 74.38 264 ASN A C 1
ATOM 2065 O O . ASN A 1 264 ? 16.907 -8.551 -13.964 1.00 74.38 264 ASN A O 1
ATOM 2069 N N . HIS A 1 265 ? 17.356 -8.143 -11.789 1.00 67.69 265 HIS A N 1
ATOM 2070 C CA . HIS A 1 265 ? 18.089 -6.884 -11.961 1.00 67.69 265 HIS A CA 1
ATOM 2071 C C . HIS A 1 265 ? 19.337 -6.801 -11.063 1.00 67.69 265 HIS A C 1
ATOM 2073 O O . HIS A 1 265 ? 19.539 -7.614 -10.158 1.00 67.69 265 HIS A O 1
ATOM 2079 N N . PHE A 1 266 ? 20.220 -5.843 -11.361 1.00 57.88 266 PHE A N 1
ATOM 2080 C CA . PHE A 1 266 ? 21.483 -5.624 -10.648 1.00 57.88 266 PHE A CA 1
ATOM 2081 C C . PHE A 1 266 ? 21.402 -4.371 -9.764 1.00 57.88 266 PHE A C 1
ATOM 2083 O O . PHE A 1 266 ? 21.821 -3.290 -10.175 1.00 57.88 266 PHE A O 1
ATOM 2090 N N . GLY A 1 267 ? 20.887 -4.516 -8.542 1.00 53.31 267 GLY A N 1
ATOM 2091 C CA . GLY A 1 267 ? 20.917 -3.466 -7.520 1.00 53.31 267 GLY A CA 1
ATOM 2092 C C . GLY A 1 267 ? 19.732 -3.522 -6.559 1.00 53.31 267 GLY A C 1
ATOM 2093 O O . GLY A 1 267 ? 18.840 -4.347 -6.699 1.00 53.31 267 GLY A O 1
ATOM 2094 N N . PHE A 1 268 ? 19.705 -2.596 -5.599 1.00 47.84 268 PHE A N 1
ATOM 2095 C CA . PHE A 1 268 ? 18.546 -2.350 -4.727 1.00 47.84 268 PHE A CA 1
ATOM 2096 C C . PHE A 1 268 ? 17.525 -1.397 -5.370 1.00 47.84 268 PHE A C 1
ATOM 2098 O O . PHE A 1 268 ? 16.750 -0.756 -4.665 1.00 47.84 268 PHE A O 1
ATOM 2105 N N . SER A 1 269 ? 17.558 -1.257 -6.699 1.00 47.91 269 SER A N 1
ATOM 2106 C CA . SER A 1 269 ? 16.604 -0.435 -7.432 1.00 47.91 269 SER A CA 1
ATOM 2107 C C . SER A 1 269 ? 15.199 -0.919 -7.124 1.00 47.91 269 SER A C 1
ATOM 2109 O O . SER A 1 269 ? 14.876 -2.097 -7.273 1.00 47.91 269 SER A O 1
ATOM 2111 N N . ALA A 1 270 ? 14.384 0.012 -6.670 1.00 49.66 270 ALA A N 1
ATOM 2112 C CA . ALA A 1 270 ? 13.024 -0.237 -6.270 1.00 49.66 270 ALA A CA 1
ATOM 2113 C C . ALA A 1 270 ? 12.136 -0.862 -7.350 1.00 49.66 270 ALA A C 1
ATOM 2115 O O . ALA A 1 270 ? 12.453 -0.781 -8.541 1.00 49.66 270 ALA A O 1
ATOM 2116 N N . PRO A 1 271 ? 10.930 -1.325 -6.966 1.00 57.25 271 PRO A N 1
ATOM 2117 C CA . PRO A 1 271 ? 9.793 -1.288 -7.878 1.00 57.25 271 PRO A CA 1
ATOM 2118 C C . PRO A 1 271 ? 9.734 0.059 -8.625 1.00 57.25 271 PRO A C 1
ATOM 2120 O O . PRO A 1 271 ? 9.366 1.090 -8.059 1.00 57.25 271 PRO A O 1
ATOM 2123 N N . GLY A 1 272 ? 10.079 0.074 -9.916 1.00 62.78 272 GLY A N 1
ATOM 2124 C CA . GLY A 1 272 ? 10.034 1.276 -10.744 1.00 62.78 272 GLY A CA 1
ATOM 2125 C C . GLY A 1 272 ? 10.261 1.063 -12.237 1.00 62.78 272 GLY A C 1
ATOM 2126 O O . GLY A 1 272 ? 10.696 -0.000 -12.683 1.00 62.78 272 GLY A O 1
ATOM 2127 N N . SER A 1 273 ? 9.983 2.128 -12.994 1.00 72.38 273 SER A N 1
ATOM 2128 C CA . SER A 1 273 ? 10.129 2.208 -14.451 1.00 72.38 273 SER A CA 1
ATOM 2129 C C . SER A 1 273 ? 11.572 2.059 -14.934 1.00 72.38 273 SER A C 1
ATOM 2131 O O . SER A 1 273 ? 11.792 1.672 -16.074 1.00 72.38 273 SER A O 1
ATOM 2133 N N . SER A 1 274 ? 12.569 2.285 -14.074 1.00 76.12 274 SER A N 1
ATOM 2134 C CA . SER A 1 274 ? 13.996 2.144 -14.400 1.00 76.12 274 SER A CA 1
ATOM 2135 C C . SER A 1 274 ? 14.391 0.747 -14.898 1.00 76.12 274 SER A C 1
ATOM 2137 O O . SER A 1 274 ? 15.346 0.628 -15.657 1.00 76.12 274 SER A O 1
ATOM 2139 N N . TYR A 1 275 ? 13.647 -0.304 -14.536 1.00 80.56 275 TYR A N 1
ATOM 2140 C CA . TYR A 1 275 ? 13.832 -1.645 -15.106 1.00 80.56 275 TYR A CA 1
ATOM 2141 C C . TYR A 1 275 ? 13.369 -1.750 -16.569 1.00 80.56 275 TYR A C 1
ATOM 2143 O O . TYR A 1 275 ? 13.926 -2.501 -17.368 1.00 80.56 275 TYR A O 1
ATOM 2151 N N . TRP A 1 276 ? 12.337 -0.984 -16.913 1.00 83.69 276 TRP A N 1
ATOM 2152 C CA . TRP A 1 276 ? 11.622 -1.024 -18.186 1.00 83.69 276 TRP A CA 1
ATOM 2153 C C . TRP A 1 276 ? 12.062 0.087 -19.146 1.00 83.69 276 TRP A C 1
ATOM 2155 O O . TRP A 1 276 ? 11.584 0.144 -20.278 1.00 83.69 276 TRP A O 1
ATOM 2165 N N . GLN A 1 277 ? 12.988 0.950 -18.722 1.00 84.88 277 GLN A N 1
ATOM 2166 C CA . GLN A 1 277 ? 13.520 2.072 -19.491 1.00 84.88 277 GLN A CA 1
ATOM 2167 C C . GLN A 1 277 ? 15.045 1.982 -19.618 1.00 84.88 277 GLN A C 1
ATOM 2169 O O . GLN A 1 277 ? 15.745 1.591 -18.690 1.00 84.88 277 GLN A O 1
ATOM 2174 N N . THR A 1 278 ? 15.579 2.343 -20.783 1.00 81.69 278 THR A N 1
ATOM 2175 C CA . THR A 1 278 ? 17.025 2.364 -21.045 1.00 81.69 278 THR A CA 1
ATOM 2176 C C . THR A 1 278 ? 17.387 3.408 -22.102 1.00 81.69 278 THR A C 1
ATOM 2178 O O . THR A 1 278 ? 16.520 3.931 -22.803 1.00 81.69 278 THR A O 1
ATOM 2181 N N . THR A 1 279 ? 18.678 3.695 -22.259 1.00 78.88 279 THR A N 1
ATOM 2182 C CA . THR A 1 279 ? 19.201 4.600 -23.291 1.00 78.88 279 THR A CA 1
ATOM 2183 C C . THR A 1 279 ? 20.203 3.853 -24.165 1.00 78.88 279 THR A C 1
ATOM 2185 O O . THR A 1 279 ? 21.270 3.446 -23.709 1.00 78.88 279 THR A O 1
ATOM 2188 N N . GLU A 1 280 ? 19.881 3.694 -25.447 1.00 76.88 280 GLU A N 1
ATOM 2189 C CA . GLU A 1 280 ? 20.752 3.061 -26.436 1.00 76.88 280 GLU A CA 1
ATOM 2190 C C . GLU A 1 280 ? 21.662 4.100 -27.108 1.00 76.88 280 GLU A C 1
ATOM 2192 O O . GLU A 1 280 ? 21.211 5.175 -27.507 1.00 76.88 280 GLU A O 1
ATOM 2197 N N . ARG A 1 281 ? 22.952 3.779 -27.268 1.00 77.69 281 ARG A N 1
ATOM 2198 C CA . ARG A 1 281 ? 23.914 4.617 -28.002 1.00 77.69 281 ARG A CA 1
ATOM 2199 C C . ARG A 1 281 ? 23.994 4.174 -29.460 1.00 77.69 281 ARG A C 1
ATOM 2201 O O . ARG A 1 281 ? 24.734 3.251 -29.790 1.00 77.69 281 ARG A O 1
ATOM 2208 N N . VAL A 1 282 ? 23.271 4.856 -30.341 1.00 78.88 282 VAL A N 1
ATOM 2209 C CA . VAL A 1 282 ? 23.205 4.525 -31.772 1.00 78.88 282 VAL A CA 1
ATOM 2210 C C . VAL A 1 282 ? 24.243 5.340 -32.542 1.00 78.88 282 VAL A C 1
ATOM 2212 O O . VAL A 1 282 ? 24.323 6.556 -32.384 1.00 78.88 282 VAL A O 1
ATOM 2215 N N . LYS A 1 283 ? 25.054 4.695 -33.392 1.00 85.00 283 LYS A N 1
ATOM 2216 C CA . LYS A 1 283 ? 25.957 5.407 -34.313 1.00 85.00 283 LYS A CA 1
ATOM 2217 C C . LYS A 1 283 ? 25.121 6.035 -35.431 1.00 85.00 283 LYS A C 1
ATOM 2219 O O . LYS A 1 283 ? 24.512 5.312 -36.211 1.00 85.00 283 LYS A O 1
ATOM 2224 N N . VAL A 1 284 ? 25.107 7.363 -35.508 1.00 86.38 284 VAL A N 1
ATOM 2225 C CA . VAL A 1 284 ? 24.302 8.135 -36.480 1.00 86.38 284 VAL A CA 1
ATOM 2226 C C . VAL A 1 284 ? 25.119 8.701 -37.639 1.00 86.38 284 VAL A C 1
ATOM 2228 O O . VAL A 1 284 ? 24.559 9.210 -38.603 1.00 86.38 284 VAL A O 1
ATOM 2231 N N . GLY A 1 285 ? 26.444 8.598 -37.569 1.00 89.06 285 GLY A N 1
ATOM 2232 C CA . GLY A 1 285 ? 27.332 9.003 -38.648 1.00 89.06 285 GLY A CA 1
ATOM 2233 C C . GLY A 1 285 ? 28.788 8.973 -38.217 1.00 89.06 285 GLY A C 1
ATOM 2234 O O . GLY A 1 285 ? 29.151 8.365 -37.205 1.00 89.06 285 GLY A O 1
ATOM 2235 N N . GLU A 1 286 ? 29.624 9.661 -38.981 1.00 91.25 286 GLU A N 1
ATOM 2236 C CA . GLU A 1 286 ? 31.036 9.862 -38.679 1.00 91.25 286 GLU A CA 1
ATOM 2237 C C . GLU A 1 286 ? 31.415 11.307 -39.003 1.00 91.25 286 GLU A C 1
ATOM 2239 O O . GLU A 1 286 ? 30.941 11.875 -39.986 1.00 91.25 286 GLU A O 1
ATOM 2244 N N . ARG A 1 287 ? 32.265 11.915 -38.172 1.00 89.44 287 ARG A N 1
ATOM 2245 C CA . ARG A 1 287 ? 32.780 13.270 -38.396 1.00 89.44 287 ARG A CA 1
ATOM 2246 C C . ARG A 1 287 ? 34.253 13.213 -38.760 1.00 89.44 287 ARG A C 1
ATOM 2248 O O . ARG A 1 287 ? 35.042 12.561 -38.070 1.00 89.44 287 ARG A O 1
ATOM 2255 N N . TYR A 1 288 ? 34.631 13.931 -39.814 1.00 89.12 288 TYR A N 1
ATOM 2256 C CA . TYR A 1 288 ? 36.035 14.124 -40.158 1.00 89.12 288 TYR A CA 1
ATOM 2257 C C . TYR A 1 288 ? 36.788 14.691 -38.949 1.00 89.12 288 TYR A C 1
ATOM 2259 O O . TYR A 1 288 ? 36.331 15.637 -38.307 1.00 89.12 288 TYR A O 1
ATOM 2267 N N . SER A 1 289 ? 37.901 14.054 -38.600 1.00 83.44 289 SER A N 1
ATOM 2268 C CA . SER A 1 289 ? 38.670 14.320 -37.377 1.00 83.44 289 SER A CA 1
ATOM 2269 C C . SER A 1 289 ? 40.117 14.731 -37.664 1.00 83.44 289 SER A C 1
ATOM 2271 O O . SER A 1 289 ? 40.898 14.920 -36.735 1.00 83.44 289 SER A O 1
ATOM 2273 N N . GLY A 1 290 ? 40.469 14.892 -38.942 1.00 85.56 290 GLY A N 1
ATOM 2274 C CA . GLY A 1 290 ? 41.782 15.319 -39.414 1.00 85.56 290 GLY A CA 1
ATOM 2275 C C . GLY A 1 290 ? 42.385 14.346 -40.424 1.00 85.56 290 GLY A C 1
ATOM 2276 O O . GLY A 1 290 ? 41.813 13.301 -40.732 1.00 85.56 290 GLY A O 1
ATOM 2277 N N . SER A 1 291 ? 43.572 14.685 -40.915 1.00 84.19 291 SER A N 1
ATOM 2278 C CA . SER A 1 291 ? 44.381 13.826 -41.774 1.00 84.19 291 SER A CA 1
ATOM 2279 C C . SER A 1 291 ? 45.846 13.914 -41.364 1.00 84.19 291 SER A C 1
ATOM 2281 O O . SER A 1 291 ? 46.304 14.945 -40.868 1.00 84.19 291 SER A O 1
ATOM 2283 N N . LYS A 1 292 ? 46.594 12.819 -41.515 1.00 78.94 292 LYS A N 1
ATOM 2284 C CA . LYS A 1 292 ? 48.041 12.790 -41.248 1.00 78.94 292 LYS A CA 1
ATOM 2285 C C . LYS A 1 292 ? 48.692 11.785 -42.201 1.00 78.94 292 LYS A C 1
ATOM 2287 O O . LYS A 1 292 ? 48.166 10.705 -42.416 1.00 78.94 292 LYS A O 1
ATOM 2292 N N . TYR A 1 293 ? 49.801 12.181 -42.826 1.00 81.00 293 TYR A N 1
ATOM 2293 C CA . TYR A 1 293 ? 50.475 11.426 -43.900 1.00 81.00 293 TYR A CA 1
ATOM 2294 C C . TYR A 1 293 ? 49.580 11.021 -45.095 1.00 81.00 293 TYR A C 1
ATOM 2296 O O . TYR A 1 293 ? 49.863 10.044 -45.774 1.00 81.00 293 TYR A O 1
ATOM 2304 N N . GLY A 1 294 ? 48.523 11.790 -45.382 1.00 79.38 294 GLY A N 1
ATOM 2305 C CA . GLY A 1 294 ? 47.612 11.548 -46.511 1.00 79.38 294 GLY A CA 1
ATOM 2306 C C . GLY A 1 294 ? 46.394 10.679 -46.181 1.00 79.38 294 GLY A C 1
ATOM 2307 O O . GLY A 1 294 ? 45.403 10.746 -46.903 1.00 79.38 294 GLY A O 1
ATOM 2308 N N . GLU A 1 295 ? 46.408 9.949 -45.066 1.00 70.06 295 GLU A N 1
ATOM 2309 C CA . GLU A 1 295 ? 45.240 9.214 -44.574 1.00 70.06 295 GLU A CA 1
ATOM 2310 C C . GLU A 1 295 ? 44.296 10.145 -43.798 1.00 70.06 295 GLU A C 1
ATOM 2312 O O . GLU A 1 295 ? 44.735 11.023 -43.047 1.00 70.06 295 GLU A O 1
ATOM 2317 N N . GLN A 1 296 ? 42.988 9.975 -44.013 1.00 88.19 296 GLN A N 1
ATOM 2318 C CA . GLN A 1 296 ? 41.918 10.742 -43.369 1.00 88.19 296 GLN A CA 1
ATOM 2319 C C . GLN A 1 296 ? 41.275 9.916 -42.253 1.00 88.19 296 GLN A C 1
ATOM 2321 O O . GLN A 1 296 ? 40.880 8.771 -42.471 1.00 88.19 296 GLN A O 1
ATOM 2326 N N . TRP A 1 297 ? 41.117 10.511 -41.072 1.00 85.94 297 TRP A N 1
ATOM 2327 C CA . TRP A 1 297 ? 40.532 9.855 -39.901 1.00 85.94 297 TRP A CA 1
ATOM 2328 C C . TRP A 1 297 ? 39.137 10.407 -39.624 1.00 85.94 297 TRP A C 1
ATOM 2330 O O . TRP A 1 297 ? 38.920 11.623 -39.615 1.00 85.94 297 TRP A O 1
ATOM 2340 N N . TYR A 1 298 ? 38.202 9.516 -39.314 1.00 87.38 298 TYR A N 1
ATOM 2341 C CA . TYR A 1 298 ? 36.833 9.865 -38.960 1.00 87.38 298 TYR A CA 1
ATOM 2342 C C . TYR A 1 298 ? 36.498 9.318 -37.570 1.00 87.38 298 TYR A C 1
ATOM 2344 O O . TYR A 1 298 ? 36.801 8.171 -37.253 1.00 87.38 298 TYR A O 1
ATOM 2352 N N . SER A 1 299 ? 35.874 10.145 -36.730 1.00 87.06 299 SER A N 1
ATOM 2353 C CA . SER A 1 299 ? 35.365 9.720 -35.422 1.00 87.06 299 SER A CA 1
ATOM 2354 C C . SER A 1 299 ? 33.894 9.338 -35.555 1.00 87.06 299 SER A C 1
ATOM 2356 O O . SER A 1 299 ? 33.130 10.131 -36.117 1.00 87.06 299 SER A O 1
ATOM 2358 N N . PRO A 1 300 ? 33.447 8.201 -35.000 1.00 87.62 300 PRO A N 1
ATOM 2359 C CA . PRO A 1 300 ? 32.031 7.861 -34.965 1.00 87.62 300 PRO A CA 1
ATOM 2360 C C . PRO A 1 300 ? 31.241 8.893 -34.148 1.00 87.62 300 PRO A C 1
ATOM 2362 O O . PRO A 1 300 ? 31.628 9.266 -33.038 1.00 87.62 300 PRO A O 1
ATOM 2365 N N . VAL A 1 301 ? 30.116 9.343 -34.701 1.00 84.62 301 VAL A N 1
ATOM 2366 C CA . VAL A 1 301 ? 29.143 10.201 -34.018 1.00 84.62 301 VAL A CA 1
ATOM 2367 C C . VAL A 1 301 ? 28.021 9.312 -33.500 1.00 84.62 301 VAL A C 1
ATOM 2369 O O . VAL A 1 301 ? 27.428 8.541 -34.258 1.00 84.62 301 VAL A O 1
ATOM 2372 N N . TYR A 1 302 ? 27.736 9.422 -32.205 1.00 83.12 302 TYR A N 1
ATOM 2373 C CA . TYR A 1 302 ? 26.679 8.672 -31.535 1.00 83.12 302 TYR A CA 1
ATOM 2374 C C . TYR A 1 302 ? 25.572 9.609 -31.065 1.00 83.12 302 TYR A C 1
ATOM 2376 O O . TYR A 1 302 ? 25.850 10.693 -30.557 1.00 83.12 302 TYR A O 1
ATOM 2384 N N . GLU A 1 303 ? 24.338 9.140 -31.179 1.00 78.62 303 GLU A N 1
ATOM 2385 C CA . GLU A 1 303 ? 23.149 9.728 -30.577 1.00 78.62 303 GLU A CA 1
ATOM 2386 C C . GLU A 1 303 ? 22.651 8.799 -29.464 1.00 78.62 303 GLU A C 1
ATOM 2388 O O . GLU A 1 303 ? 22.668 7.573 -29.605 1.00 78.62 303 GLU A O 1
ATOM 2393 N N . ASN A 1 304 ? 22.205 9.382 -28.355 1.00 77.38 304 ASN A N 1
ATOM 2394 C CA . ASN A 1 304 ? 21.555 8.647 -27.278 1.00 77.38 304 ASN A CA 1
ATOM 2395 C C . ASN A 1 304 ? 20.049 8.600 -27.562 1.00 77.38 304 ASN A C 1
ATOM 2397 O O . ASN A 1 304 ? 19.406 9.647 -27.618 1.00 77.38 304 ASN A O 1
ATOM 2401 N N . ARG A 1 305 ? 19.483 7.402 -27.722 1.00 72.75 305 ARG A N 1
ATOM 2402 C CA . ARG A 1 305 ? 18.048 7.195 -27.957 1.00 72.75 305 ARG A CA 1
ATOM 2403 C C . ARG A 1 305 ? 17.429 6.468 -26.775 1.00 72.75 305 ARG A C 1
ATOM 2405 O O . ARG A 1 305 ? 17.812 5.342 -26.463 1.00 72.75 305 ARG A O 1
ATOM 2412 N N . ASN A 1 306 ? 16.469 7.108 -26.120 1.00 76.31 306 ASN A N 1
ATOM 2413 C CA . ASN A 1 306 ? 15.731 6.489 -25.023 1.00 76.31 306 ASN A CA 1
ATOM 2414 C C . ASN A 1 306 ? 14.770 5.426 -25.569 1.00 76.31 306 ASN A C 1
ATOM 2416 O O . ASN A 1 306 ? 14.121 5.627 -26.596 1.00 76.31 306 ASN A O 1
ATOM 2420 N N . ARG A 1 307 ? 14.676 4.297 -24.868 1.00 78.38 307 ARG A N 1
ATOM 2421 C CA . ARG A 1 307 ? 13.755 3.195 -25.150 1.00 78.38 307 ARG A CA 1
ATOM 2422 C C . ARG A 1 307 ? 12.999 2.887 -23.867 1.00 78.38 307 ARG A C 1
ATOM 2424 O O . ARG A 1 307 ? 13.612 2.620 -22.840 1.00 78.38 307 ARG A O 1
ATOM 2431 N N . SER A 1 308 ? 11.678 2.935 -23.936 1.00 83.06 308 SER A N 1
ATOM 2432 C CA . SER A 1 308 ? 10.776 2.708 -22.809 1.00 83.06 308 SER A CA 1
ATOM 2433 C C . SER A 1 308 ? 9.837 1.577 -23.204 1.00 83.06 308 SER A C 1
ATOM 2435 O O . SER A 1 308 ? 9.020 1.724 -24.111 1.00 83.06 308 SER A O 1
ATOM 2437 N N . PHE A 1 309 ? 10.041 0.413 -22.594 1.00 87.31 309 PHE A N 1
ATOM 2438 C CA . PHE A 1 309 ? 9.219 -0.772 -22.813 1.00 87.31 309 PHE A CA 1
ATOM 2439 C C . PHE A 1 309 ? 7.888 -0.630 -22.083 1.00 87.31 309 PHE A C 1
ATOM 2441 O O . PHE A 1 309 ? 6.843 -0.856 -22.679 1.00 87.31 309 PHE A O 1
ATOM 2448 N N . ASP A 1 310 ? 7.927 -0.179 -20.829 1.00 81.88 310 ASP A N 1
ATOM 2449 C CA . ASP A 1 310 ? 6.752 0.239 -20.065 1.00 81.88 310 ASP A CA 1
ATOM 2450 C C . ASP A 1 310 ? 5.917 1.256 -20.850 1.00 81.88 310 ASP A C 1
ATOM 2452 O O . ASP A 1 310 ? 4.733 1.033 -21.062 1.00 81.88 310 ASP A O 1
ATOM 2456 N N . GLY A 1 311 ? 6.534 2.317 -21.373 1.00 80.88 311 GLY A N 1
ATOM 2457 C CA . GLY A 1 311 ? 5.867 3.328 -22.195 1.00 80.88 311 GLY A CA 1
ATOM 2458 C C . GLY A 1 311 ? 5.277 2.769 -23.488 1.00 80.88 311 GLY A C 1
ATOM 2459 O O . GLY A 1 311 ? 4.173 3.154 -23.861 1.00 80.88 311 GLY A O 1
ATOM 2460 N N . ALA A 1 312 ? 5.957 1.827 -24.150 1.00 81.94 312 ALA A N 1
ATOM 2461 C CA . ALA A 1 312 ? 5.417 1.149 -25.329 1.00 81.94 312 ALA A CA 1
ATOM 2462 C C . ALA A 1 312 ? 4.208 0.258 -24.984 1.00 81.94 312 ALA A C 1
ATOM 2464 O O . ALA A 1 312 ? 3.219 0.263 -25.714 1.00 81.94 312 ALA A O 1
ATOM 2465 N N . VAL A 1 313 ? 4.264 -0.476 -23.868 1.00 82.88 313 VAL A N 1
ATOM 2466 C CA . VAL A 1 313 ? 3.165 -1.321 -23.370 1.00 82.88 313 VAL A CA 1
ATOM 2467 C C . VAL A 1 313 ? 1.964 -0.472 -22.961 1.00 82.88 313 VAL A C 1
ATOM 2469 O O . VAL A 1 313 ? 0.843 -0.758 -23.375 1.00 82.88 313 VAL A O 1
ATOM 2472 N N . MET A 1 314 ? 2.209 0.600 -22.209 1.00 80.56 314 MET A N 1
ATOM 2473 C CA . MET A 1 314 ? 1.200 1.573 -21.795 1.00 80.56 314 MET A CA 1
ATOM 2474 C C . MET A 1 314 ? 0.536 2.245 -23.008 1.00 80.56 314 MET A C 1
ATOM 2476 O O . MET A 1 314 ? -0.686 2.360 -23.059 1.00 80.56 314 MET A O 1
ATOM 2480 N N . ALA A 1 315 ? 1.312 2.604 -24.038 1.00 76.44 315 ALA A N 1
ATOM 2481 C CA . ALA A 1 315 ? 0.785 3.165 -25.283 1.00 76.44 315 ALA A CA 1
ATOM 2482 C C . ALA A 1 315 ? -0.024 2.154 -26.120 1.00 76.44 315 ALA A C 1
ATOM 2484 O O . ALA A 1 315 ? -1.045 2.528 -26.691 1.00 76.44 315 ALA A O 1
ATOM 2485 N N . GLN A 1 316 ? 0.403 0.889 -26.184 1.00 85.19 316 GLN A N 1
ATOM 2486 C CA . GLN A 1 316 ? -0.312 -0.176 -26.900 1.00 85.19 316 GLN A CA 1
ATOM 2487 C C . GLN A 1 316 ? -1.647 -0.533 -26.231 1.00 85.19 316 GLN A C 1
ATOM 2489 O O . GLN A 1 316 ? -2.633 -0.775 -26.923 1.00 85.19 316 GLN A O 1
ATOM 2494 N N . LEU A 1 317 ? -1.669 -0.603 -24.897 1.00 80.25 317 LEU A N 1
ATOM 2495 C CA . LEU A 1 317 ? -2.854 -0.973 -24.115 1.00 80.25 317 LEU A CA 1
ATOM 2496 C C . LEU A 1 317 ? -3.750 0.228 -23.764 1.00 80.25 317 LEU A C 1
ATOM 2498 O O . LEU A 1 317 ? -4.856 0.032 -23.273 1.00 80.25 317 LEU A O 1
ATOM 2502 N N . GLY A 1 318 ? -3.295 1.459 -24.011 1.00 69.38 318 GLY A N 1
ATOM 2503 C CA . GLY A 1 318 ? -4.055 2.679 -23.729 1.00 69.38 318 GLY A CA 1
ATOM 2504 C C . GLY A 1 318 ? -4.186 3.027 -22.241 1.00 69.38 318 GLY A C 1
ATOM 2505 O O . GLY A 1 318 ? -5.133 3.716 -21.871 1.00 69.38 318 GLY A O 1
ATOM 2506 N N . ASP A 1 319 ? -3.259 2.575 -21.391 1.00 63.19 319 ASP A N 1
ATOM 2507 C CA . ASP A 1 319 ? -3.265 2.813 -19.940 1.00 63.19 319 ASP A CA 1
ATOM 2508 C C . ASP A 1 319 ? -1.876 3.218 -19.440 1.00 63.19 319 ASP A C 1
ATOM 2510 O O . ASP A 1 319 ? -0.896 2.539 -19.724 1.00 63.19 319 ASP A O 1
ATOM 2514 N N . THR A 1 320 ? -1.798 4.312 -18.680 1.00 65.69 320 THR A N 1
ATOM 2515 C CA . THR A 1 320 ? -0.558 4.938 -18.205 1.00 65.69 320 THR A CA 1
ATOM 2516 C C . THR A 1 320 ? -0.339 4.887 -16.681 1.00 65.69 320 THR A C 1
ATOM 2518 O O . THR A 1 320 ? 0.632 5.472 -16.200 1.00 65.69 320 THR A O 1
ATOM 2521 N N . HIS A 1 321 ? -1.200 4.232 -15.887 1.00 62.19 321 HIS A N 1
ATOM 2522 C CA . HIS A 1 321 ? -1.219 4.372 -14.412 1.00 62.19 321 HIS A CA 1
ATOM 2523 C C . HIS A 1 321 ? -0.351 3.364 -13.629 1.00 62.19 321 HIS A C 1
ATOM 2525 O O . HIS A 1 321 ? -0.750 2.821 -12.600 1.00 62.19 321 HIS A O 1
ATOM 2531 N N . ALA A 1 322 ? 0.879 3.122 -14.081 1.00 68.06 322 ALA A N 1
ATOM 2532 C CA . ALA A 1 322 ? 1.760 2.063 -13.580 1.00 68.06 322 ALA A CA 1
ATOM 2533 C C . ALA A 1 322 ? 2.137 2.078 -12.078 1.00 68.06 322 ALA A C 1
ATOM 2535 O O . ALA A 1 322 ? 2.673 3.064 -11.560 1.00 68.06 322 ALA A O 1
ATOM 2536 N N . LYS A 1 323 ? 1.988 0.907 -11.432 1.00 75.69 323 LYS A N 1
ATOM 2537 C CA . LYS A 1 323 ? 2.807 0.448 -10.293 1.00 75.69 323 LYS A CA 1
ATOM 2538 C C . LYS A 1 323 ? 3.894 -0.453 -10.835 1.00 75.69 323 LYS A C 1
ATOM 2540 O O . LYS A 1 323 ? 3.873 -0.934 -11.965 1.00 75.69 323 LYS A O 1
ATOM 2545 N N . TYR A 1 324 ? 4.837 -0.723 -9.966 1.00 82.00 324 TYR A N 1
ATOM 2546 C CA . TYR A 1 324 ? 5.897 -1.657 -10.226 1.00 82.00 324 TYR A CA 1
ATOM 2547 C C . TYR A 1 324 ? 5.989 -2.554 -8.992 1.00 82.00 324 TYR A C 1
ATOM 2549 O O . TYR A 1 324 ? 5.790 -2.088 -7.872 1.00 82.00 324 TYR A O 1
ATOM 2557 N N . TYR A 1 325 ? 6.268 -3.832 -9.189 1.00 77.75 325 TYR A N 1
ATOM 2558 C CA . TYR A 1 325 ? 6.581 -4.790 -8.135 1.00 77.75 325 TYR A CA 1
ATOM 2559 C C . TYR A 1 325 ? 7.902 -5.449 -8.490 1.00 77.75 325 TYR A C 1
ATOM 2561 O O . TYR A 1 325 ? 8.147 -5.779 -9.651 1.00 77.75 325 TYR A O 1
ATOM 2569 N N . ASP A 1 326 ? 8.752 -5.683 -7.496 1.00 79.69 326 ASP A N 1
ATOM 2570 C CA . ASP A 1 326 ? 9.946 -6.487 -7.716 1.00 79.69 326 ASP A CA 1
ATOM 2571 C C . ASP A 1 326 ? 9.602 -7.983 -7.701 1.00 79.69 326 ASP A C 1
ATOM 2573 O O . ASP A 1 326 ? 9.720 -8.667 -6.684 1.00 79.69 326 ASP A O 1
ATOM 2577 N N . GLY A 1 327 ? 9.220 -8.505 -8.866 1.00 77.12 327 GLY A N 1
ATOM 2578 C CA . GLY A 1 327 ? 9.000 -9.934 -9.074 1.00 77.12 327 GLY A CA 1
ATOM 2579 C C . GLY A 1 327 ? 10.259 -10.794 -8.955 1.00 77.12 327 GLY A C 1
ATOM 2580 O O . GLY A 1 327 ? 10.156 -12.020 -8.865 1.00 77.12 327 GLY A O 1
ATOM 2581 N N . SER A 1 328 ? 11.449 -10.179 -8.926 1.00 75.50 328 SER A N 1
ATOM 2582 C CA . SER A 1 328 ? 12.722 -10.862 -8.695 1.00 75.50 328 SER A CA 1
ATOM 2583 C C . SER A 1 328 ? 13.055 -11.032 -7.209 1.00 75.50 328 SER A C 1
ATOM 2585 O O . SER A 1 328 ? 13.804 -11.954 -6.876 1.00 75.50 328 SER A O 1
ATOM 2587 N N . ILE A 1 329 ? 12.399 -10.281 -6.316 1.00 71.25 329 ILE A N 1
ATOM 2588 C CA . ILE A 1 329 ? 12.561 -10.349 -4.853 1.00 71.25 329 ILE A CA 1
ATOM 2589 C C . ILE A 1 329 ? 14.029 -10.071 -4.448 1.00 71.25 329 ILE A C 1
ATOM 2591 O O . ILE A 1 329 ? 14.617 -10.811 -3.664 1.00 71.25 329 ILE A O 1
ATOM 2595 N N . GLY A 1 330 ? 14.647 -9.027 -5.014 1.00 63.44 330 GLY A N 1
ATOM 2596 C CA . GLY A 1 330 ? 16.040 -8.607 -4.772 1.00 63.44 330 GLY A CA 1
ATOM 2597 C C . GLY A 1 330 ? 17.062 -8.974 -5.859 1.00 63.44 330 GLY A C 1
ATOM 2598 O O . GLY A 1 330 ? 18.268 -8.855 -5.639 1.00 63.44 330 GLY A O 1
ATOM 2599 N N . GLY A 1 331 ? 16.618 -9.438 -7.028 1.00 66.56 331 GLY A N 1
ATOM 2600 C CA . GLY A 1 331 ? 17.489 -9.759 -8.161 1.00 66.56 331 GLY A CA 1
ATOM 2601 C C . GLY A 1 331 ? 18.561 -10.807 -7.839 1.00 66.56 331 GLY A C 1
ATOM 2602 O O . GLY A 1 331 ? 18.279 -11.854 -7.254 1.00 66.56 331 GLY A O 1
ATOM 2603 N N . TRP A 1 332 ? 19.816 -10.518 -8.202 1.00 58.62 332 TRP A N 1
ATOM 2604 C CA . TRP A 1 332 ? 20.980 -11.376 -7.910 1.00 58.62 332 TRP A CA 1
ATOM 2605 C C . TRP A 1 332 ? 21.344 -11.471 -6.417 1.00 58.62 332 TRP A C 1
ATOM 2607 O O . TRP A 1 332 ? 22.132 -12.338 -6.027 1.00 58.62 332 TRP A O 1
ATOM 2617 N N . HIS A 1 333 ? 20.777 -10.607 -5.574 1.00 56.62 333 HIS A N 1
ATOM 2618 C CA . HIS A 1 333 ? 20.958 -10.612 -4.124 1.00 56.62 333 HIS A CA 1
ATOM 2619 C C . HIS A 1 333 ? 19.587 -10.678 -3.437 1.00 56.62 333 HIS A C 1
ATOM 2621 O O . HIS A 1 333 ? 19.163 -9.698 -2.822 1.00 56.62 333 HIS A O 1
ATOM 2627 N N . PRO A 1 334 ? 18.876 -11.820 -3.560 1.00 55.72 334 PRO A N 1
ATOM 2628 C CA . PRO A 1 334 ? 17.492 -11.923 -3.132 1.00 55.72 334 PRO A CA 1
ATOM 2629 C C . PRO A 1 334 ? 17.328 -11.619 -1.640 1.00 55.72 334 PRO A C 1
ATOM 2631 O O . PRO A 1 334 ? 18.155 -12.009 -0.811 1.00 55.72 334 PRO A O 1
ATOM 2634 N N . ILE A 1 335 ? 16.250 -10.909 -1.310 1.00 50.72 335 ILE A N 1
ATOM 2635 C CA . ILE A 1 335 ? 15.974 -10.405 0.035 1.00 50.72 335 ILE A CA 1
ATOM 2636 C C . ILE A 1 335 ? 15.280 -11.510 0.840 1.00 50.72 335 ILE A C 1
ATOM 2638 O O . ILE A 1 335 ? 14.090 -11.760 0.671 1.00 50.72 335 ILE A O 1
ATOM 2642 N N . GLY A 1 336 ? 16.028 -12.163 1.731 1.00 50.03 336 GLY A N 1
ATOM 2643 C CA . GLY A 1 336 ? 15.517 -13.191 2.643 1.00 50.03 336 GLY A CA 1
ATOM 2644 C C . GLY A 1 336 ? 16.591 -14.198 3.059 1.00 50.03 336 GLY A C 1
ATOM 2645 O O . GLY A 1 336 ? 17.617 -14.340 2.391 1.00 50.03 336 GLY A O 1
ATOM 2646 N N . GLU A 1 337 ? 16.368 -14.903 4.171 1.00 43.88 337 GLU A N 1
ATOM 2647 C CA . GLU A 1 337 ? 17.323 -15.905 4.670 1.00 43.88 337 GLU A CA 1
ATOM 2648 C C . GLU A 1 337 ? 17.322 -17.189 3.824 1.00 43.88 337 GLU A C 1
ATOM 2650 O O . GLU A 1 337 ? 18.393 -17.729 3.524 1.00 43.88 337 GLU A O 1
ATOM 2655 N N . ASP A 1 338 ? 16.151 -17.651 3.360 1.00 54.75 338 ASP A N 1
ATOM 2656 C CA . ASP A 1 338 ? 16.066 -18.822 2.483 1.00 54.75 338 ASP A CA 1
ATOM 2657 C C . ASP A 1 338 ? 16.184 -18.464 0.994 1.00 54.75 338 ASP A C 1
ATOM 2659 O O . ASP A 1 338 ? 15.210 -18.363 0.243 1.00 54.75 338 ASP A O 1
ATOM 2663 N N . LYS A 1 339 ? 17.438 -18.372 0.547 1.00 54.50 339 LYS A N 1
ATOM 2664 C CA . LYS A 1 339 ? 17.827 -18.191 -0.862 1.00 54.50 339 LYS A CA 1
ATOM 2665 C C . LYS A 1 339 ? 17.296 -19.284 -1.807 1.00 54.50 339 LYS A C 1
ATOM 2667 O O . LYS A 1 339 ? 17.410 -19.125 -3.023 1.00 54.50 339 LYS A O 1
ATOM 2672 N N . ARG A 1 340 ? 16.757 -20.400 -1.291 1.00 55.06 340 ARG A N 1
ATOM 2673 C CA . ARG A 1 340 ? 16.206 -21.510 -2.089 1.00 55.06 340 ARG A CA 1
ATOM 2674 C C . ARG A 1 340 ? 14.763 -21.240 -2.508 1.00 55.06 340 ARG A C 1
ATOM 2676 O O . ARG A 1 340 ? 14.408 -21.553 -3.640 1.00 55.06 340 ARG A O 1
ATOM 2683 N N . ALA A 1 341 ? 13.951 -20.609 -1.656 1.00 56.03 341 ALA A N 1
ATOM 2684 C CA . ALA A 1 341 ? 12.554 -20.297 -1.970 1.00 56.03 341 ALA A CA 1
ATOM 2685 C C . ALA A 1 341 ? 12.445 -19.322 -3.158 1.00 56.03 341 ALA A C 1
ATOM 2687 O O . ALA A 1 341 ? 11.730 -19.589 -4.126 1.00 56.03 341 ALA A O 1
ATOM 2688 N N . SER A 1 342 ? 13.257 -18.258 -3.156 1.00 60.06 342 SER A N 1
ATOM 2689 C CA . SER A 1 342 ? 13.389 -17.310 -4.274 1.00 60.06 342 SER A CA 1
ATOM 2690 C C . SER A 1 342 ? 14.016 -17.916 -5.542 1.00 60.06 342 SER A C 1
ATOM 2692 O O . SER A 1 342 ? 14.012 -17.281 -6.593 1.00 60.06 342 SER A O 1
ATOM 2694 N N . ALA A 1 343 ? 14.567 -19.129 -5.487 1.00 66.44 343 ALA A N 1
ATOM 2695 C CA . ALA A 1 343 ? 15.130 -19.819 -6.649 1.00 66.44 343 ALA A CA 1
ATOM 2696 C C . ALA A 1 343 ? 14.118 -20.745 -7.360 1.00 66.44 343 ALA A C 1
ATOM 2698 O O . ALA A 1 343 ? 14.513 -21.496 -8.247 1.00 66.44 343 ALA A O 1
ATOM 2699 N N . THR A 1 344 ? 12.830 -20.712 -6.990 1.00 77.50 344 THR A N 1
ATOM 2700 C CA . THR A 1 344 ? 11.789 -21.583 -7.571 1.00 77.50 344 THR A CA 1
ATOM 2701 C C . THR A 1 344 ? 10.537 -20.815 -7.992 1.00 77.50 344 THR A C 1
ATOM 2703 O O . THR A 1 344 ? 10.153 -19.838 -7.346 1.00 77.50 344 THR A O 1
ATOM 2706 N N . ALA A 1 345 ? 9.862 -21.290 -9.041 1.00 81.44 345 ALA A N 1
ATOM 2707 C CA . ALA A 1 345 ? 8.560 -20.785 -9.477 1.00 81.44 345 ALA A CA 1
ATOM 2708 C C . ALA A 1 345 ? 7.510 -20.812 -8.350 1.00 81.44 345 ALA A C 1
ATOM 2710 O O . ALA A 1 345 ? 6.924 -19.780 -8.040 1.00 81.44 345 ALA A O 1
ATOM 2711 N N . ALA A 1 346 ? 7.331 -21.958 -7.683 1.00 83.75 346 ALA A N 1
ATOM 2712 C CA . ALA A 1 346 ? 6.330 -22.121 -6.624 1.00 83.75 346 ALA A CA 1
ATOM 2713 C C . ALA A 1 346 ? 6.561 -21.181 -5.425 1.00 83.75 346 ALA A C 1
ATOM 2715 O O . ALA A 1 346 ? 5.608 -20.614 -4.891 1.00 83.75 346 ALA A O 1
ATOM 2716 N N . GLY A 1 347 ? 7.821 -20.961 -5.027 1.00 81.81 347 GLY A N 1
ATOM 2717 C CA . GLY A 1 347 ? 8.152 -19.975 -3.996 1.00 81.81 347 GLY A CA 1
ATOM 2718 C C . GLY A 1 347 ? 7.785 -18.554 -4.427 1.00 81.81 347 GLY A C 1
ATOM 2719 O O . GLY A 1 347 ? 7.151 -17.821 -3.671 1.00 81.81 347 GLY A O 1
ATOM 2720 N N . ARG A 1 348 ? 8.115 -18.171 -5.667 1.00 82.62 348 ARG A N 1
ATOM 2721 C CA . ARG A 1 348 ? 7.788 -16.846 -6.225 1.00 82.62 348 ARG A CA 1
ATOM 2722 C C . ARG A 1 348 ? 6.286 -16.610 -6.363 1.00 82.62 348 ARG A C 1
ATOM 2724 O O . ARG A 1 348 ? 5.829 -15.524 -6.015 1.00 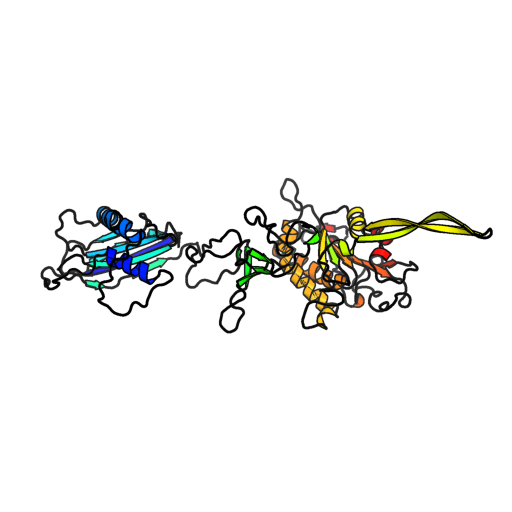82.62 348 ARG A O 1
ATOM 2731 N N . GLU A 1 349 ? 5.527 -17.612 -6.802 1.00 88.19 349 GLU A N 1
ATOM 2732 C CA . GLU A 1 349 ? 4.060 -17.563 -6.842 1.00 88.19 349 GLU A CA 1
ATOM 2733 C C . GLU A 1 349 ? 3.475 -17.361 -5.441 1.00 88.19 349 GLU A C 1
ATOM 2735 O O . GLU A 1 349 ? 2.632 -16.485 -5.247 1.00 88.19 349 GLU A O 1
ATOM 2740 N N . TRP A 1 350 ? 3.970 -18.096 -4.439 1.00 85.62 350 TRP A N 1
ATOM 2741 C CA . TRP A 1 350 ? 3.532 -17.912 -3.056 1.00 85.62 350 TRP A CA 1
ATOM 2742 C C . TRP A 1 350 ? 3.766 -16.477 -2.565 1.00 85.62 350 TRP A C 1
ATOM 2744 O O . TRP A 1 350 ? 2.839 -15.870 -2.027 1.00 85.62 350 TRP A O 1
ATOM 2754 N N . TYR A 1 351 ? 4.950 -15.900 -2.807 1.00 81.25 351 TYR A N 1
ATOM 2755 C CA . TYR A 1 351 ? 5.225 -14.500 -2.459 1.00 81.25 351 TYR A CA 1
ATOM 2756 C C . TYR A 1 351 ? 4.273 -13.534 -3.171 1.00 81.25 351 TYR A C 1
ATOM 2758 O O . TYR A 1 351 ? 3.662 -12.694 -2.513 1.00 81.25 351 TYR A O 1
ATOM 2766 N N . GLY A 1 352 ? 4.089 -13.678 -4.486 1.00 83.81 352 GLY A N 1
ATOM 2767 C CA . GLY A 1 352 ? 3.188 -12.816 -5.254 1.00 83.81 352 GLY A CA 1
ATOM 2768 C C . GLY A 1 352 ? 1.740 -12.858 -4.768 1.00 83.81 352 GLY A C 1
ATOM 2769 O O . GLY A 1 352 ? 1.065 -11.831 -4.746 1.00 83.81 352 GLY A O 1
ATOM 2770 N N . TYR A 1 353 ? 1.279 -14.019 -4.299 1.00 90.12 353 TYR A N 1
ATOM 2771 C CA . TYR A 1 353 ? -0.038 -14.174 -3.683 1.00 90.12 353 TYR A CA 1
ATOM 2772 C C . TYR A 1 353 ? -0.150 -13.441 -2.341 1.00 90.12 353 TYR A C 1
ATOM 2774 O O . TYR A 1 353 ? -1.148 -12.758 -2.120 1.00 90.12 353 TYR A O 1
ATOM 2782 N N . GLN A 1 354 ? 0.868 -13.497 -1.472 1.00 80.62 354 GLN A N 1
ATOM 2783 C CA . GLN A 1 354 ? 0.839 -12.726 -0.219 1.00 80.62 354 GLN A CA 1
ATOM 2784 C C . GLN A 1 354 ? 0.816 -11.211 -0.484 1.00 80.62 354 GLN A C 1
ATOM 2786 O O . GLN A 1 354 ? -0.025 -10.511 0.077 1.00 80.62 354 GLN A O 1
ATOM 2791 N N . PHE A 1 355 ? 1.663 -10.716 -1.397 1.00 74.62 355 PHE A N 1
ATOM 2792 C CA . PHE A 1 355 ? 1.652 -9.306 -1.815 1.00 74.62 355 PHE A CA 1
ATOM 2793 C C . PHE A 1 355 ? 0.300 -8.892 -2.411 1.00 74.62 355 PHE A C 1
ATOM 2795 O O . PHE A 1 355 ? -0.231 -7.835 -2.080 1.00 74.62 355 PHE A O 1
ATOM 2802 N N . GLY A 1 356 ? -0.297 -9.745 -3.247 1.00 77.25 356 GLY A N 1
ATOM 2803 C CA . GLY A 1 356 ? -1.604 -9.476 -3.838 1.00 77.25 356 GLY A CA 1
ATOM 2804 C C . GLY A 1 356 ? -2.721 -9.411 -2.808 1.00 77.25 356 GLY A C 1
ATOM 2805 O O . GLY A 1 356 ? -3.589 -8.556 -2.930 1.00 77.25 356 GLY A O 1
ATOM 2806 N N . LYS A 1 357 ? -2.696 -10.260 -1.773 1.00 84.75 357 LYS A N 1
ATOM 2807 C CA . LYS A 1 357 ? -3.720 -10.239 -0.718 1.00 84.75 357 LYS A CA 1
ATOM 2808 C C . LYS A 1 357 ? -3.663 -8.973 0.128 1.00 84.75 357 LYS A C 1
ATOM 2810 O O . LYS A 1 357 ? -4.720 -8.495 0.531 1.00 84.75 357 LYS A O 1
ATOM 2815 N N . ALA A 1 358 ? -2.464 -8.454 0.389 1.00 70.12 358 ALA A N 1
ATOM 2816 C CA . ALA A 1 358 ? -2.281 -7.206 1.121 1.00 70.12 358 ALA A CA 1
ATOM 2817 C C . ALA A 1 358 ? -2.821 -6.007 0.322 1.00 70.12 358 ALA A C 1
ATOM 2819 O O . ALA A 1 358 ? -3.633 -5.235 0.832 1.00 70.12 358 ALA A O 1
ATOM 2820 N N . ASP A 1 359 ? -2.434 -5.895 -0.950 1.00 75.25 359 ASP A N 1
ATOM 2821 C CA . ASP A 1 359 ? -2.725 -4.697 -1.740 1.00 75.25 359 ASP A CA 1
ATOM 2822 C C . ASP A 1 359 ? -4.114 -4.728 -2.413 1.00 75.25 359 ASP A C 1
ATOM 2824 O O . ASP A 1 359 ? -4.656 -3.668 -2.727 1.00 75.25 359 ASP A O 1
ATOM 2828 N N . ALA A 1 360 ? -4.730 -5.904 -2.622 1.00 77.69 360 ALA A N 1
ATOM 2829 C CA . ALA A 1 360 ? -5.931 -6.089 -3.456 1.00 77.69 360 ALA A CA 1
ATOM 2830 C C . ALA A 1 360 ? -7.075 -5.099 -3.197 1.00 77.69 360 ALA A C 1
ATOM 2832 O O . ALA A 1 360 ? -7.677 -4.602 -4.151 1.00 77.69 360 ALA A O 1
ATOM 2833 N N . LYS A 1 361 ? -7.365 -4.788 -1.926 1.00 75.31 361 LYS A N 1
ATOM 2834 C CA . LYS A 1 361 ? -8.375 -3.783 -1.568 1.00 75.31 361 LYS A CA 1
ATOM 2835 C C . LYS A 1 361 ? -8.081 -2.452 -2.245 1.00 75.31 361 LYS A C 1
ATOM 2837 O O . LYS A 1 361 ? -8.938 -1.887 -2.918 1.00 75.31 361 LYS A O 1
ATOM 2842 N N . GLN A 1 362 ? -6.868 -1.966 -2.048 1.00 68.44 362 GLN A N 1
ATOM 2843 C CA . GLN A 1 362 ? -6.489 -0.631 -2.449 1.00 68.44 362 GLN A CA 1
ATOM 2844 C C . GLN A 1 362 ? -6.295 -0.519 -3.957 1.00 68.44 362 GLN A C 1
ATOM 2846 O O . GLN A 1 362 ? -6.724 0.459 -4.564 1.00 68.44 362 GLN A O 1
ATOM 2851 N N . ILE A 1 363 ? -5.754 -1.574 -4.561 1.00 71.56 363 ILE A N 1
ATOM 2852 C CA . ILE A 1 363 ? -5.729 -1.784 -6.007 1.00 71.56 363 ILE A CA 1
ATOM 2853 C C . ILE A 1 363 ? -7.116 -1.514 -6.602 1.00 71.56 363 ILE A C 1
ATOM 2855 O O . ILE A 1 363 ? -7.242 -0.740 -7.545 1.00 71.56 363 ILE A O 1
ATOM 2859 N N . ILE A 1 364 ? -8.163 -2.084 -6.002 1.00 77.81 364 ILE A N 1
ATOM 2860 C CA . ILE A 1 364 ? -9.551 -1.982 -6.470 1.00 77.81 364 ILE A CA 1
ATOM 2861 C C . ILE A 1 364 ? -10.219 -0.649 -6.097 1.00 77.81 364 ILE A C 1
ATOM 2863 O O . ILE A 1 364 ? -11.074 -0.158 -6.837 1.00 77.81 364 ILE A O 1
ATOM 2867 N N . GLU A 1 365 ? -9.841 -0.039 -4.975 1.00 74.44 365 GLU A N 1
ATOM 2868 C CA . GLU A 1 365 ? -10.280 1.313 -4.609 1.00 74.44 365 GLU A CA 1
ATOM 2869 C C . GLU A 1 365 ? -9.669 2.385 -5.523 1.00 74.44 365 GLU A C 1
ATOM 2871 O O . GLU A 1 365 ? -10.341 3.377 -5.803 1.00 74.44 365 GLU A O 1
ATOM 2876 N N . SER A 1 366 ? -8.460 2.155 -6.048 1.00 66.44 366 SER A N 1
ATOM 2877 C CA . SER A 1 366 ? -7.785 3.062 -6.984 1.00 66.44 366 SER A CA 1
ATOM 2878 C C . SER A 1 366 ? -8.337 3.026 -8.417 1.00 66.44 366 SER A C 1
ATOM 2880 O O . SER A 1 366 ? -8.089 3.961 -9.174 1.00 66.44 366 SER A O 1
ATOM 2882 N N . LEU A 1 367 ? -9.125 2.000 -8.774 1.00 68.81 367 LEU A N 1
ATOM 2883 C CA . LEU A 1 367 ? -9.710 1.854 -10.111 1.00 68.81 367 LEU A CA 1
ATOM 2884 C C . LEU A 1 367 ? -10.722 2.963 -10.438 1.00 68.81 367 LEU A C 1
ATOM 2886 O O . LEU A 1 367 ? -11.652 3.241 -9.670 1.00 68.81 367 LEU A O 1
ATOM 2890 N N . ALA A 1 368 ? -10.590 3.537 -11.633 1.00 64.56 368 ALA A N 1
ATOM 2891 C CA . ALA A 1 368 ? -11.422 4.619 -12.131 1.00 64.56 368 ALA A CA 1
ATOM 2892 C C . ALA A 1 368 ? -12.900 4.221 -12.270 1.00 64.56 368 ALA A C 1
ATOM 2894 O O . ALA A 1 368 ? -13.264 3.101 -12.657 1.00 64.56 368 ALA A O 1
ATOM 2895 N N . ARG A 1 369 ? -13.769 5.194 -11.975 1.00 75.94 369 ARG A N 1
ATOM 2896 C CA . ARG A 1 369 ? -15.226 5.033 -11.908 1.00 75.94 369 ARG A CA 1
ATOM 2897 C C . ARG A 1 369 ? -15.944 6.017 -12.822 1.00 75.94 369 ARG A C 1
ATOM 2899 O O . ARG A 1 369 ? -15.489 7.143 -13.014 1.00 75.94 369 ARG A O 1
ATOM 2906 N N . ASP A 1 370 ? -17.085 5.600 -13.365 1.00 66.56 370 ASP A N 1
ATOM 2907 C CA . ASP A 1 370 ? -17.985 6.501 -14.081 1.00 66.56 370 ASP A CA 1
ATOM 2908 C C . ASP A 1 370 ? -18.669 7.498 -13.126 1.00 66.56 370 ASP A C 1
ATOM 2910 O O . ASP A 1 370 ? -18.617 7.389 -11.899 1.00 66.56 370 ASP A O 1
ATOM 2914 N N . LYS A 1 371 ? -19.384 8.468 -13.704 1.00 69.94 371 LYS A N 1
ATOM 2915 C CA . LYS A 1 371 ? -20.182 9.467 -12.969 1.00 69.94 371 LYS A CA 1
ATOM 2916 C C . LYS A 1 371 ? -21.293 8.887 -12.073 1.00 69.94 371 LYS A C 1
ATOM 2918 O O . LYS A 1 371 ? -21.919 9.646 -11.341 1.00 69.94 371 LYS A O 1
ATOM 2923 N N . ASN A 1 372 ? -21.570 7.585 -12.164 1.00 64.50 372 ASN A N 1
ATOM 2924 C CA . ASN A 1 372 ? -22.555 6.865 -11.360 1.00 64.50 372 ASN A CA 1
ATOM 2925 C C . ASN A 1 372 ? -21.882 5.966 -10.294 1.00 64.50 372 ASN A C 1
ATOM 2927 O O . ASN A 1 372 ? -22.580 5.259 -9.571 1.00 64.50 372 ASN A O 1
ATOM 2931 N N . GLY A 1 373 ? -20.545 5.977 -10.191 1.00 61.41 373 GLY A N 1
ATOM 2932 C CA . GLY A 1 373 ? -19.756 5.190 -9.236 1.00 61.41 373 GLY A CA 1
ATOM 2933 C C . GLY A 1 373 ? -19.351 3.785 -9.708 1.00 61.41 373 GLY A C 1
ATOM 2934 O O . GLY A 1 373 ? -18.649 3.082 -8.969 1.00 61.41 373 GLY A O 1
ATOM 2935 N N . ASN A 1 374 ? -19.745 3.373 -10.919 1.00 71.75 374 ASN A N 1
ATOM 2936 C CA . ASN A 1 374 ? -19.400 2.063 -11.477 1.00 71.75 374 ASN A CA 1
ATOM 2937 C C . ASN A 1 374 ? -17.919 2.021 -11.842 1.00 71.75 374 ASN A C 1
ATOM 2939 O O . ASN A 1 374 ? -17.445 2.913 -12.540 1.00 71.75 374 ASN A O 1
ATOM 2943 N N . ILE A 1 375 ? -17.206 0.966 -11.447 1.00 71.25 375 ILE A N 1
ATOM 2944 C CA . ILE A 1 375 ? -15.833 0.733 -11.910 1.00 71.25 375 ILE A CA 1
ATOM 2945 C C . ILE A 1 375 ? -15.860 0.505 -13.426 1.00 71.25 375 ILE A C 1
ATOM 2947 O O . ILE A 1 375 ? -16.632 -0.318 -13.921 1.00 71.25 375 ILE A O 1
ATOM 2951 N N . ILE A 1 376 ? -15.040 1.268 -14.148 1.00 71.56 376 ILE A N 1
ATOM 2952 C CA . ILE A 1 376 ? -14.878 1.176 -15.607 1.00 71.56 376 ILE A CA 1
ATOM 2953 C C . ILE A 1 376 ? -13.466 0.743 -16.013 1.00 71.56 376 ILE A C 1
ATOM 2955 O O . ILE A 1 376 ? -13.273 0.296 -17.142 1.00 71.56 376 ILE A O 1
ATOM 2959 N N . GLU A 1 377 ? -12.499 0.839 -15.101 1.00 72.38 377 GLU A N 1
ATOM 2960 C CA . GLU A 1 377 ? -11.114 0.435 -15.330 1.00 72.38 377 GLU A CA 1
ATOM 2961 C C . GLU A 1 377 ? -10.895 -1.076 -15.160 1.00 72.38 377 GLU A C 1
ATOM 2963 O O . GLU A 1 377 ? -11.519 -1.745 -14.331 1.00 72.38 377 GLU A O 1
ATOM 2968 N N . THR A 1 378 ? -9.993 -1.617 -15.976 1.00 84.88 378 THR A N 1
ATOM 2969 C CA . THR A 1 378 ? -9.584 -3.026 -15.996 1.00 84.88 378 THR A CA 1
ATOM 2970 C C . THR A 1 378 ? -8.167 -3.174 -15.448 1.00 84.88 378 THR A C 1
ATOM 2972 O O . THR A 1 378 ? -7.333 -2.291 -15.626 1.00 84.88 378 THR A O 1
ATOM 2975 N N . ILE A 1 379 ? -7.849 -4.303 -14.816 1.00 88.75 379 ILE A N 1
ATOM 2976 C CA . ILE A 1 379 ? -6.493 -4.590 -14.326 1.00 88.75 379 ILE A CA 1
ATOM 2977 C C . ILE A 1 379 ? -5.709 -5.333 -15.416 1.00 88.75 379 ILE A C 1
ATOM 2979 O O . ILE A 1 379 ? -6.150 -6.377 -15.905 1.00 88.75 379 ILE A O 1
ATOM 2983 N N . LYS A 1 380 ? -4.521 -4.817 -15.758 1.00 92.69 380 LYS A N 1
ATOM 2984 C CA . LYS A 1 380 ? -3.550 -5.469 -16.649 1.00 92.69 380 LYS A CA 1
ATOM 2985 C C . LYS A 1 380 ? -2.260 -5.758 -15.880 1.00 92.69 380 LYS A C 1
ATOM 2987 O O . LYS A 1 380 ? -1.748 -4.890 -15.171 1.00 92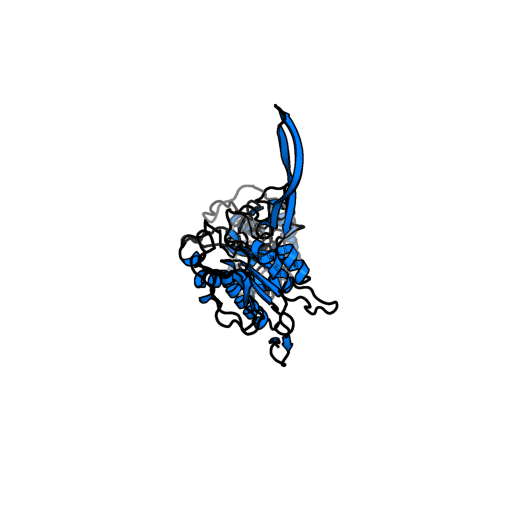.69 380 LYS A O 1
ATOM 2992 N N . ILE A 1 381 ? -1.744 -6.977 -16.023 1.00 95.44 381 ILE A N 1
ATOM 2993 C CA . ILE A 1 381 ? -0.540 -7.464 -15.336 1.00 95.44 381 ILE A CA 1
ATOM 2994 C C . ILE A 1 381 ? 0.512 -7.797 -16.387 1.00 95.44 381 ILE A C 1
ATOM 2996 O O . ILE A 1 381 ? 0.250 -8.577 -17.297 1.00 95.44 381 ILE A O 1
ATOM 3000 N N . VAL A 1 382 ? 1.694 -7.201 -16.276 1.00 95.38 382 VAL A N 1
ATOM 3001 C CA . VAL A 1 382 ? 2.788 -7.311 -17.245 1.00 95.38 382 VAL A CA 1
ATOM 3002 C C . VAL A 1 382 ? 4.036 -7.739 -16.494 1.00 95.38 382 VAL A C 1
ATOM 3004 O O . VAL A 1 382 ? 4.530 -7.025 -15.626 1.00 95.38 382 VAL A O 1
ATOM 3007 N N . THR A 1 383 ? 4.549 -8.922 -16.797 1.00 94.75 383 THR A N 1
ATOM 3008 C CA . THR A 1 383 ? 5.642 -9.540 -16.047 1.00 94.75 383 THR A CA 1
ATOM 3009 C C . THR A 1 383 ? 6.855 -9.770 -16.942 1.00 94.75 383 THR A C 1
ATOM 3011 O O . THR A 1 383 ? 6.726 -9.888 -18.161 1.00 94.75 383 THR A O 1
ATOM 3014 N N . HIS A 1 384 ? 8.046 -9.847 -16.349 1.00 91.19 384 HIS A N 1
ATOM 3015 C CA . HIS A 1 384 ? 9.240 -10.305 -17.057 1.00 91.19 384 HIS A CA 1
ATOM 3016 C C . HIS A 1 384 ? 10.039 -11.302 -16.217 1.00 91.19 384 HIS A C 1
ATOM 3018 O O . HIS A 1 384 ? 10.207 -11.101 -15.012 1.00 91.19 384 HIS A O 1
ATOM 3024 N N . SER A 1 385 ? 10.606 -12.337 -16.844 1.00 86.94 385 SER A N 1
ATOM 3025 C CA . SER A 1 385 ? 11.545 -13.264 -16.205 1.00 86.94 385 SER A CA 1
ATOM 3026 C C . SER A 1 385 ? 10.953 -13.881 -14.926 1.00 86.94 385 SER A C 1
ATOM 3028 O O . SER A 1 385 ? 9.843 -14.415 -14.920 1.00 86.94 385 SER A O 1
ATOM 3030 N N . MET A 1 386 ? 11.674 -13.795 -13.811 1.00 82.12 386 MET A N 1
ATOM 3031 C CA . MET A 1 386 ? 11.242 -14.226 -12.478 1.00 82.12 386 MET A CA 1
ATOM 3032 C C . MET A 1 386 ? 9.907 -13.621 -12.016 1.00 82.12 386 MET A C 1
ATOM 3034 O O . MET A 1 386 ? 9.209 -14.243 -11.213 1.00 82.12 386 MET A O 1
ATOM 3038 N N . GLY A 1 387 ? 9.517 -12.464 -12.558 1.00 87.69 387 GLY A N 1
ATOM 3039 C CA . GLY A 1 387 ? 8.241 -11.825 -12.268 1.00 87.69 387 GLY A CA 1
ATOM 3040 C C . GLY A 1 387 ? 7.013 -12.579 -12.777 1.00 87.69 387 GLY A C 1
ATOM 3041 O O . GLY A 1 387 ? 5.941 -12.394 -12.210 1.00 87.69 387 GLY A O 1
ATOM 3042 N N . GLY A 1 388 ? 7.141 -13.470 -13.769 1.00 89.94 388 GLY A N 1
ATOM 3043 C CA . GLY A 1 388 ? 6.005 -14.266 -14.261 1.00 89.94 388 GLY A CA 1
ATOM 3044 C C . GLY A 1 388 ? 5.407 -15.173 -13.192 1.00 89.94 388 GLY A C 1
ATOM 3045 O O . GLY A 1 388 ? 4.194 -15.189 -12.989 1.00 89.94 388 GLY A O 1
ATOM 3046 N N . ALA A 1 389 ? 6.269 -15.851 -12.432 1.00 89.25 389 ALA A N 1
ATOM 3047 C CA . ALA A 1 389 ? 5.852 -16.699 -11.322 1.00 89.25 389 ALA A CA 1
ATOM 3048 C C . ALA A 1 389 ? 5.137 -15.895 -10.224 1.00 89.25 389 ALA A C 1
ATOM 3050 O O . ALA A 1 389 ? 4.045 -16.253 -9.791 1.00 89.25 389 ALA A O 1
ATOM 3051 N N . PHE A 1 390 ? 5.716 -14.755 -9.835 1.00 90.62 390 PHE A N 1
ATOM 3052 C CA . PHE A 1 390 ? 5.119 -13.830 -8.868 1.00 90.62 390 PHE A CA 1
ATOM 3053 C C . PHE A 1 390 ? 3.759 -13.295 -9.350 1.00 90.62 390 PHE A C 1
ATOM 3055 O O . PHE A 1 390 ? 2.788 -13.273 -8.592 1.00 90.62 390 PHE A O 1
ATOM 3062 N N . GLY A 1 391 ? 3.653 -12.930 -10.630 1.00 92.25 391 GLY A N 1
ATOM 3063 C CA . GLY A 1 391 ? 2.417 -12.441 -11.237 1.00 92.25 391 GLY A CA 1
ATOM 3064 C C . GLY A 1 391 ? 1.246 -13.419 -11.109 1.00 92.25 391 GLY A C 1
ATOM 3065 O O . GLY A 1 391 ? 0.127 -12.976 -10.861 1.00 92.25 391 GLY A O 1
ATOM 3066 N N . LYS A 1 392 ? 1.478 -14.739 -11.186 1.00 94.62 392 LYS A N 1
ATOM 3067 C CA . LYS A 1 392 ? 0.408 -15.743 -11.006 1.00 94.62 392 LYS A CA 1
ATOM 3068 C C . LYS A 1 392 ? -0.208 -15.706 -9.612 1.00 94.62 392 LYS A C 1
ATOM 3070 O O . LYS A 1 392 ? -1.431 -15.728 -9.476 1.00 94.62 392 LYS A O 1
ATOM 3075 N N . GLY A 1 393 ? 0.626 -15.576 -8.584 1.00 92.75 393 GLY A N 1
ATOM 3076 C CA . GLY A 1 393 ? 0.153 -15.447 -7.211 1.00 92.75 393 GLY A CA 1
ATOM 3077 C C . GLY A 1 393 ? -0.668 -14.175 -7.017 1.00 92.75 393 GLY A C 1
ATOM 3078 O O . GLY A 1 393 ? -1.765 -14.214 -6.457 1.00 92.75 393 GLY A O 1
ATOM 3079 N N . LEU A 1 394 ? -0.166 -13.063 -7.556 1.00 92.12 394 LEU A N 1
ATOM 3080 C CA . LEU A 1 394 ? -0.813 -11.754 -7.496 1.00 92.12 394 LEU A CA 1
ATOM 3081 C C . LEU A 1 394 ? -2.208 -11.770 -8.151 1.00 92.12 394 LEU A C 1
ATOM 3083 O O . LEU A 1 394 ? -3.179 -11.306 -7.553 1.00 92.12 394 LEU A O 1
ATOM 3087 N N . VAL A 1 395 ? -2.323 -12.376 -9.342 1.00 95.69 395 VAL A N 1
ATOM 3088 C CA . VAL A 1 395 ? -3.599 -12.623 -10.044 1.00 95.69 395 VAL A CA 1
ATOM 3089 C C . VAL A 1 395 ? -4.578 -13.380 -9.150 1.00 95.69 395 VAL A C 1
ATOM 3091 O O . VAL A 1 395 ? -5.728 -12.963 -9.000 1.00 95.69 395 VAL A O 1
ATOM 3094 N N . LYS A 1 396 ? -4.129 -14.490 -8.553 1.00 96.00 396 LYS A N 1
ATOM 3095 C CA . LYS A 1 396 ? -4.971 -15.352 -7.718 1.00 96.00 396 LYS A CA 1
ATOM 3096 C C . LYS A 1 396 ? -5.553 -14.586 -6.528 1.00 96.00 396 LYS A C 1
ATOM 3098 O O . LYS A 1 396 ? -6.759 -14.643 -6.301 1.00 96.00 396 LYS A O 1
ATOM 3103 N N . ALA A 1 397 ? -4.717 -13.835 -5.815 1.00 93.06 397 ALA A N 1
ATOM 3104 C CA . ALA A 1 397 ? -5.142 -13.042 -4.666 1.00 93.06 397 ALA A CA 1
ATOM 3105 C C . ALA A 1 397 ? -6.158 -11.947 -5.037 1.00 93.06 397 ALA A C 1
ATOM 3107 O O . ALA A 1 397 ? -7.160 -11.770 -4.343 1.00 93.06 397 ALA A O 1
ATOM 3108 N N . LEU A 1 398 ? -5.946 -11.259 -6.166 1.00 92.69 398 LEU A N 1
ATOM 3109 C CA . LEU A 1 398 ? -6.895 -10.270 -6.684 1.00 92.69 398 LEU A CA 1
ATOM 3110 C C . LEU A 1 398 ? -8.248 -10.910 -7.032 1.00 92.69 398 LEU A C 1
ATOM 3112 O O . LEU A 1 398 ? -9.285 -10.384 -6.630 1.00 92.69 398 LEU A O 1
ATOM 3116 N N . LYS A 1 399 ? -8.262 -12.066 -7.717 1.00 94.25 399 LYS A N 1
ATOM 3117 C CA . LYS A 1 399 ? -9.507 -12.802 -8.026 1.00 94.25 399 LYS A CA 1
ATOM 3118 C C . LYS A 1 399 ? -10.272 -13.210 -6.763 1.00 94.25 399 LYS A C 1
ATOM 3120 O O . LYS A 1 399 ? -11.497 -13.101 -6.742 1.00 94.25 399 LYS A O 1
ATOM 3125 N N . GLU A 1 400 ? -9.572 -13.676 -5.728 1.00 94.94 400 GLU A N 1
ATOM 3126 C CA . GLU A 1 400 ? -10.184 -14.037 -4.442 1.00 94.94 400 GLU A CA 1
ATOM 3127 C C . GLU A 1 400 ? -10.832 -12.817 -3.772 1.00 94.94 400 GLU A C 1
ATOM 3129 O O . GLU A 1 400 ? -12.023 -12.863 -3.462 1.00 94.94 400 GLU A O 1
ATOM 3134 N N . TYR A 1 401 ? -10.115 -11.694 -3.660 1.00 92.75 401 TYR A N 1
ATOM 3135 C CA . TYR A 1 401 ? -10.655 -10.471 -3.056 1.00 92.75 401 TYR A CA 1
ATOM 3136 C C . TYR A 1 401 ? -11.878 -9.919 -3.812 1.00 92.75 401 TYR A C 1
ATOM 3138 O O . TYR A 1 401 ? -12.873 -9.538 -3.188 1.00 92.75 401 TYR A O 1
ATOM 3146 N N . ILE A 1 402 ? -11.829 -9.888 -5.153 1.00 90.50 402 ILE A N 1
ATOM 3147 C CA . ILE A 1 402 ? -12.948 -9.439 -6.005 1.00 90.50 402 ILE A CA 1
ATOM 3148 C C . ILE A 1 402 ? -14.209 -10.258 -5.703 1.00 90.50 402 ILE A C 1
ATOM 3150 O O . ILE A 1 402 ? -15.295 -9.693 -5.570 1.00 90.50 402 ILE A O 1
ATOM 3154 N N . LYS A 1 403 ? -14.055 -11.577 -5.547 1.00 92.88 403 LYS A N 1
ATOM 3155 C CA . LYS A 1 403 ? -15.146 -12.506 -5.244 1.00 92.88 403 LYS A CA 1
ATOM 3156 C C . LYS A 1 403 ? -15.693 -12.336 -3.826 1.00 92.88 403 LYS A C 1
ATOM 3158 O O . LYS A 1 403 ? -16.903 -12.261 -3.631 1.00 92.88 403 LYS A O 1
ATOM 3163 N N . GLU A 1 404 ? -14.819 -12.246 -2.825 1.00 92.81 404 GLU A N 1
ATOM 3164 C CA . GLU A 1 404 ? -15.223 -12.075 -1.420 1.00 92.81 404 GLU A CA 1
ATOM 3165 C C . GLU A 1 404 ? -16.041 -10.791 -1.204 1.00 92.81 404 GLU A C 1
ATOM 3167 O O . GLU A 1 404 ? -17.009 -10.787 -0.441 1.00 92.81 404 GLU A O 1
ATOM 3172 N N . ASN A 1 405 ? -15.712 -9.725 -1.939 1.00 90.94 405 ASN A N 1
ATOM 3173 C CA . ASN A 1 405 ? -16.372 -8.422 -1.843 1.00 90.94 405 ASN A CA 1
ATOM 3174 C C . ASN A 1 405 ? -17.550 -8.238 -2.820 1.00 90.94 405 ASN A C 1
ATOM 3176 O O . ASN A 1 405 ? -18.125 -7.151 -2.877 1.00 90.94 405 ASN A O 1
ATOM 3180 N N . LYS A 1 406 ? -17.945 -9.288 -3.558 1.00 90.19 406 LYS A N 1
ATOM 3181 C CA . LYS A 1 406 ? -19.046 -9.277 -4.545 1.00 90.19 406 LYS A CA 1
ATOM 3182 C C . LYS A 1 406 ? -18.855 -8.254 -5.675 1.00 90.19 406 LYS A C 1
ATOM 3184 O O . LYS A 1 406 ? -19.798 -7.589 -6.110 1.00 90.19 406 LYS A O 1
ATOM 3189 N N . LEU A 1 407 ? -17.608 -8.082 -6.110 1.00 86.88 407 LEU A N 1
ATOM 3190 C CA . LEU A 1 407 ? -17.199 -7.114 -7.128 1.00 86.88 407 LEU A CA 1
ATOM 3191 C C . LEU A 1 407 ? -17.005 -7.751 -8.512 1.00 86.88 407 LEU A C 1
ATOM 3193 O O . LEU A 1 407 ? -16.560 -7.059 -9.426 1.00 86.88 407 LEU A O 1
ATOM 3197 N N . GLU A 1 408 ? -17.344 -9.030 -8.704 1.00 87.12 408 GLU A N 1
ATOM 3198 C CA . GLU A 1 408 ? -17.070 -9.791 -9.933 1.00 87.12 408 GLU A CA 1
ATOM 3199 C C . GLU A 1 408 ? -17.709 -9.166 -11.175 1.00 87.12 408 GLU A C 1
ATOM 3201 O O . GLU A 1 408 ? -17.140 -9.238 -12.259 1.00 87.12 408 GLU A O 1
ATOM 3206 N N . TYR A 1 409 ? -18.872 -8.526 -11.038 1.00 81.62 409 TYR A N 1
ATOM 3207 C CA . TYR A 1 409 ? -19.502 -7.806 -12.146 1.00 81.62 409 TYR A CA 1
ATOM 3208 C C . TYR A 1 409 ? -18.734 -6.526 -12.530 1.00 81.62 409 TYR A C 1
ATOM 3210 O O . TYR A 1 409 ? -18.693 -6.162 -13.705 1.00 81.62 409 TYR A O 1
ATOM 3218 N N . HIS A 1 410 ? -18.101 -5.867 -11.555 1.00 80.69 410 HIS A N 1
ATOM 3219 C CA . HIS A 1 410 ? -17.530 -4.523 -11.684 1.00 80.69 410 HIS A CA 1
ATOM 3220 C C . HIS A 1 410 ? -16.016 -4.505 -11.949 1.00 80.69 410 HIS A C 1
ATOM 3222 O O . HIS A 1 410 ? -15.545 -3.638 -12.678 1.00 80.69 410 HIS A O 1
ATOM 3228 N N . VAL A 1 411 ? -15.249 -5.440 -11.381 1.00 85.88 411 VAL A N 1
ATOM 3229 C CA . VAL A 1 411 ? -13.783 -5.500 -11.513 1.00 85.88 411 VAL A CA 1
ATOM 3230 C C . VAL A 1 411 ? -13.387 -6.656 -12.420 1.00 85.88 411 VAL A C 1
ATOM 3232 O O . VAL A 1 411 ? -13.855 -7.781 -12.253 1.00 85.88 411 VAL A O 1
ATOM 3235 N N . ARG A 1 412 ? -12.478 -6.397 -13.364 1.00 85.94 412 ARG A N 1
ATOM 3236 C CA . ARG A 1 412 ? -11.968 -7.406 -14.300 1.00 85.94 412 ARG A CA 1
ATOM 3237 C C . ARG A 1 412 ? -10.456 -7.312 -14.437 1.00 85.94 412 ARG A C 1
ATOM 3239 O O . ARG A 1 412 ? -9.937 -6.244 -14.746 1.00 85.94 412 ARG A O 1
ATOM 3246 N N . ILE A 1 413 ? -9.775 -8.446 -14.282 1.00 93.06 413 ILE A N 1
ATOM 3247 C CA . ILE A 1 413 ? -8.403 -8.629 -14.768 1.00 93.06 413 ILE A CA 1
ATOM 3248 C C . ILE A 1 413 ? -8.525 -9.114 -16.211 1.00 93.06 413 ILE A C 1
ATOM 3250 O O . ILE A 1 413 ? -9.084 -10.181 -16.459 1.00 93.06 413 ILE A O 1
ATOM 3254 N N . THR A 1 414 ? -8.070 -8.314 -17.167 1.00 92.62 414 THR A N 1
ATOM 3255 C CA . THR A 1 414 ? -8.347 -8.535 -18.595 1.00 92.62 414 THR A CA 1
ATOM 3256 C C . THR A 1 414 ? -7.164 -9.090 -19.371 1.00 92.62 414 THR A C 1
ATOM 3258 O O . THR A 1 414 ? -7.388 -9.718 -20.411 1.00 92.62 414 THR A O 1
ATOM 3261 N N . LEU A 1 415 ? -5.942 -8.903 -18.865 1.00 95.25 415 LEU A N 1
ATOM 3262 C CA . LEU A 1 415 ? -4.696 -9.377 -19.463 1.00 95.25 415 LEU A CA 1
ATOM 3263 C C . LEU A 1 415 ? -3.654 -9.722 -18.389 1.00 95.25 415 LEU A C 1
ATOM 3265 O O . LEU A 1 415 ? -3.390 -8.923 -17.488 1.00 95.25 415 LEU A O 1
ATOM 3269 N N . VAL A 1 416 ? -3.006 -10.874 -18.558 1.00 97.19 416 VAL A N 1
ATOM 3270 C CA . VAL A 1 416 ? -1.696 -11.196 -17.976 1.00 97.19 416 VAL A CA 1
ATOM 3271 C C . VAL A 1 416 ? -0.719 -11.399 -19.134 1.00 97.19 416 VAL A C 1
ATOM 3273 O O . VAL A 1 416 ? -0.940 -12.267 -19.973 1.00 97.19 416 VAL A O 1
ATOM 3276 N N . ALA A 1 417 ? 0.341 -10.604 -19.212 1.00 96.62 417 ALA A N 1
ATOM 3277 C CA . ALA A 1 417 ? 1.349 -10.675 -20.263 1.00 96.62 417 ALA A CA 1
ATOM 3278 C C . ALA A 1 417 ? 2.711 -11.035 -19.663 1.00 96.62 417 ALA A C 1
ATOM 3280 O O . ALA A 1 417 ? 3.329 -10.207 -18.998 1.00 96.62 417 ALA A O 1
ATOM 3281 N N . ASP A 1 418 ? 3.177 -12.260 -19.901 1.00 95.19 418 ASP A N 1
ATOM 3282 C CA . ASP A 1 418 ? 4.426 -12.776 -19.347 1.00 95.19 418 ASP A CA 1
ATOM 3283 C C . ASP A 1 418 ? 5.541 -12.794 -20.395 1.00 95.19 418 ASP A C 1
ATOM 3285 O O . ASP A 1 418 ? 5.504 -13.567 -21.357 1.00 95.19 418 ASP A O 1
ATOM 3289 N N . PHE A 1 419 ? 6.563 -11.966 -20.191 1.00 92.12 419 PHE A N 1
ATOM 3290 C CA . PHE A 1 419 ? 7.739 -11.905 -21.052 1.00 92.12 419 PHE A CA 1
ATOM 3291 C C . PHE A 1 419 ? 8.874 -12.768 -20.486 1.00 92.12 419 PHE A C 1
ATOM 3293 O O . PHE A 1 419 ? 9.356 -12.546 -19.380 1.00 92.12 419 PHE A O 1
ATOM 3300 N N . ASP A 1 420 ? 9.299 -13.760 -21.259 1.00 88.38 420 ASP A N 1
ATOM 3301 C CA . ASP A 1 420 ? 10.381 -14.712 -20.982 1.00 88.38 420 ASP A CA 1
ATOM 3302 C C . ASP A 1 420 ? 10.348 -15.311 -19.554 1.00 88.38 420 ASP A C 1
ATOM 3304 O O . ASP A 1 420 ? 11.336 -15.218 -18.823 1.00 88.38 420 ASP A O 1
ATOM 3308 N N . PRO A 1 421 ? 9.200 -15.847 -19.079 1.00 88.31 421 PRO A N 1
ATOM 3309 C CA . PRO A 1 421 ? 9.017 -16.167 -17.667 1.00 88.31 421 PRO A CA 1
ATOM 3310 C C . PRO A 1 421 ? 9.931 -17.299 -17.173 1.00 88.31 421 PRO A C 1
ATOM 3312 O O . PRO A 1 421 ? 10.079 -18.346 -17.800 1.00 88.31 421 PRO A O 1
ATOM 3315 N N . TYR A 1 422 ? 10.515 -17.106 -15.991 1.00 80.69 422 TYR A N 1
ATOM 3316 C CA . TYR A 1 422 ? 11.404 -18.079 -15.350 1.00 80.69 422 TYR A CA 1
ATOM 3317 C C . TYR A 1 422 ? 10.653 -19.359 -14.960 1.00 80.69 422 TYR A C 1
ATOM 3319 O O . TYR A 1 422 ? 9.614 -19.274 -14.303 1.00 80.69 422 TYR A O 1
ATOM 3327 N N . GLN A 1 423 ? 11.206 -20.531 -15.303 1.00 80.81 423 GLN A N 1
ATOM 3328 C CA . GLN A 1 423 ? 10.587 -21.846 -15.052 1.00 80.81 423 GLN A CA 1
ATOM 3329 C C . GLN A 1 423 ? 9.132 -21.915 -15.548 1.00 80.81 423 GLN A C 1
ATOM 3331 O O . GLN A 1 423 ? 8.240 -22.412 -14.859 1.00 80.81 423 GLN A O 1
ATOM 3336 N N . ALA A 1 424 ? 8.885 -21.383 -16.749 1.00 83.75 424 ALA A N 1
ATOM 3337 C CA . ALA A 1 424 ? 7.547 -21.256 -17.311 1.00 83.75 424 ALA A CA 1
ATOM 3338 C C . ALA A 1 424 ? 6.750 -22.571 -17.317 1.00 83.75 424 ALA A C 1
ATOM 3340 O O . ALA A 1 424 ? 5.553 -22.526 -17.049 1.00 83.75 424 ALA A O 1
ATOM 3341 N N . GLY A 1 425 ? 7.387 -23.729 -17.540 1.00 84.38 425 GLY A N 1
ATOM 3342 C CA . GLY A 1 425 ? 6.723 -25.035 -17.517 1.00 84.38 425 GLY A CA 1
ATOM 3343 C C . GLY A 1 425 ? 6.110 -25.413 -16.163 1.00 84.38 425 GLY A C 1
ATOM 3344 O O . GLY A 1 425 ? 5.230 -26.274 -16.108 1.00 84.38 425 GLY A O 1
ATOM 3345 N N . GLU A 1 426 ? 6.503 -24.754 -15.067 1.00 85.56 426 GLU A N 1
ATOM 3346 C CA . GLU A 1 426 ? 5.869 -24.908 -13.753 1.00 85.56 426 GLU A CA 1
ATOM 3347 C C . GLU A 1 426 ? 4.716 -23.936 -13.490 1.00 85.56 426 GLU A C 1
ATOM 3349 O O . GLU A 1 426 ? 3.888 -24.201 -12.620 1.00 85.56 426 GLU A O 1
ATOM 3354 N N . LEU A 1 427 ? 4.589 -22.874 -14.285 1.00 90.81 427 LEU A N 1
ATOM 3355 C CA . LEU A 1 427 ? 3.501 -21.907 -14.166 1.00 90.81 427 LEU A CA 1
ATOM 3356 C C . LEU A 1 427 ? 2.250 -22.387 -14.896 1.00 90.81 427 LEU A C 1
ATOM 3358 O O . LEU A 1 427 ? 2.325 -23.084 -15.907 1.00 90.81 427 LEU A O 1
ATOM 3362 N N . THR A 1 428 ? 1.087 -21.970 -14.397 1.00 94.25 428 THR A N 1
ATOM 3363 C CA . THR A 1 428 ? -0.209 -22.233 -15.033 1.00 94.25 428 THR A CA 1
ATOM 3364 C C . THR A 1 428 ? -0.894 -20.914 -15.380 1.00 94.25 428 THR A C 1
ATOM 3366 O O . THR A 1 428 ? -0.961 -19.999 -14.558 1.00 94.25 428 THR A O 1
ATOM 3369 N N . ALA A 1 429 ? -1.397 -20.803 -16.607 1.00 92.88 429 ALA A N 1
ATOM 3370 C CA . ALA A 1 429 ? -2.235 -19.692 -17.035 1.00 92.88 429 ALA A CA 1
ATOM 3371 C C . ALA A 1 429 ? -3.630 -19.798 -16.401 1.00 92.88 429 ALA A C 1
ATOM 3373 O O . ALA A 1 429 ? -4.246 -20.865 -16.410 1.00 92.88 429 ALA A O 1
ATOM 3374 N N . ASP A 1 430 ? -4.150 -18.690 -15.869 1.00 92.88 430 ASP A N 1
ATOM 3375 C CA . ASP A 1 430 ? -5.511 -18.658 -15.334 1.00 92.88 430 ASP A CA 1
ATOM 3376 C C . ASP A 1 430 ? -6.520 -18.774 -16.488 1.00 92.88 430 ASP A C 1
ATOM 3378 O O . ASP A 1 430 ? -6.503 -17.980 -17.431 1.00 92.88 430 ASP A O 1
ATOM 3382 N N . SER A 1 431 ? -7.394 -19.779 -16.432 1.00 90.62 431 SER A N 1
ATOM 3383 C CA . SER A 1 431 ? -8.308 -20.093 -17.533 1.00 90.62 431 SER A CA 1
ATOM 3384 C C . SER A 1 431 ? -9.369 -19.016 -17.769 1.00 90.62 431 SER A C 1
ATOM 3386 O O . SER A 1 431 ? -9.789 -18.842 -18.917 1.00 90.62 431 SER A O 1
ATOM 3388 N N . ASP A 1 432 ? -9.754 -18.257 -16.737 1.00 90.31 432 ASP A N 1
ATOM 3389 C CA . ASP A 1 432 ? -10.730 -17.169 -16.846 1.00 90.31 432 ASP A CA 1
ATOM 3390 C C . ASP A 1 432 ? -10.111 -15.873 -17.397 1.00 90.31 432 ASP A C 1
ATOM 3392 O O . ASP A 1 432 ? -10.863 -14.968 -17.739 1.00 90.31 432 ASP A O 1
ATOM 3396 N N . ILE A 1 433 ? -8.778 -15.759 -17.508 1.00 93.38 433 ILE A N 1
ATOM 3397 C CA . ILE A 1 433 ? -8.079 -14.539 -17.957 1.00 93.38 433 ILE A CA 1
ATOM 3398 C C . ILE A 1 433 ? -7.324 -14.800 -19.270 1.00 93.38 433 ILE A C 1
ATOM 3400 O O . ILE A 1 433 ? -6.848 -15.903 -19.546 1.00 93.38 433 ILE A O 1
ATOM 3404 N N . LYS A 1 434 ? -7.215 -13.794 -20.141 1.00 94.56 434 LYS A N 1
ATOM 3405 C CA . LYS A 1 434 ? -6.316 -13.822 -21.302 1.00 94.56 434 LYS A CA 1
ATOM 3406 C C . LYS A 1 434 ? -4.877 -13.745 -20.797 1.00 94.56 434 LYS A C 1
ATOM 3408 O O . LYS A 1 434 ? -4.432 -12.694 -20.345 1.00 94.56 434 LYS A O 1
ATOM 3413 N N . THR A 1 435 ? -4.165 -14.865 -20.869 1.00 95.94 435 THR A N 1
ATOM 3414 C CA . THR A 1 435 ? -2.718 -14.903 -20.642 1.00 95.94 435 THR A CA 1
ATOM 3415 C C . THR A 1 435 ? -2.021 -14.885 -21.999 1.00 95.94 435 THR A C 1
ATOM 3417 O O . THR A 1 435 ? -2.399 -15.646 -22.884 1.00 95.94 435 THR A O 1
ATOM 3420 N N . MET A 1 436 ? -1.024 -14.024 -22.171 1.00 96.19 436 MET A N 1
ATOM 3421 C CA . MET A 1 436 ? -0.130 -14.003 -23.328 1.00 96.19 436 MET A CA 1
ATOM 3422 C C . MET A 1 436 ? 1.292 -14.269 -22.848 1.00 96.19 436 MET A C 1
ATOM 3424 O O . MET A 1 436 ? 1.729 -13.658 -21.876 1.00 96.19 436 MET A O 1
ATOM 3428 N N . GLN A 1 437 ? 2.024 -15.148 -23.527 1.00 94.00 437 GLN A N 1
ATOM 3429 C CA . GLN A 1 437 ? 3.418 -15.446 -23.208 1.00 94.00 437 GLN A CA 1
ATOM 3430 C C . GLN A 1 437 ? 4.326 -15.079 -24.380 1.00 94.00 437 GLN A C 1
ATOM 3432 O O . GLN A 1 437 ? 4.024 -15.386 -25.533 1.00 94.00 437 GLN A O 1
ATOM 3437 N N . PHE A 1 438 ? 5.476 -14.486 -24.083 1.00 91.56 438 PHE A N 1
ATOM 3438 C CA . PHE A 1 438 ? 6.512 -14.158 -25.057 1.00 91.56 438 PHE A CA 1
ATOM 3439 C C . PHE A 1 438 ? 7.811 -14.867 -24.666 1.00 91.56 438 PHE A C 1
ATOM 3441 O O . PHE A 1 438 ? 8.187 -14.810 -23.505 1.00 91.56 438 PHE A O 1
ATOM 3448 N N . ILE A 1 439 ? 8.483 -15.554 -25.592 1.00 86.81 439 ILE A N 1
ATOM 3449 C CA . ILE A 1 439 ? 9.729 -16.322 -25.341 1.00 86.81 439 ILE A CA 1
ATOM 3450 C C . ILE A 1 439 ? 10.692 -16.196 -26.528 1.00 86.81 439 ILE A C 1
ATOM 3452 O O . ILE A 1 439 ? 10.258 -15.822 -27.619 1.00 86.81 439 ILE A O 1
ATOM 3456 N N . HIS A 1 440 ? 11.980 -16.521 -26.379 1.00 79.75 440 HIS A N 1
ATOM 3457 C CA . HIS A 1 440 ? 12.926 -16.531 -27.510 1.00 79.75 440 HIS A CA 1
ATOM 3458 C C . HIS A 1 440 ? 12.971 -17.874 -28.247 1.00 79.75 440 HIS A C 1
ATOM 3460 O O . HIS A 1 440 ? 12.583 -18.931 -27.750 1.00 79.75 440 HIS A O 1
ATOM 3466 N N . LYS A 1 441 ? 13.494 -17.850 -29.476 1.00 69.12 441 LYS A N 1
ATOM 3467 C CA . LYS A 1 441 ? 13.733 -19.055 -30.276 1.00 69.12 441 LYS A CA 1
ATOM 3468 C C . LYS A 1 441 ? 15.113 -19.669 -29.983 1.00 69.12 441 LYS A C 1
ATOM 3470 O O . LYS A 1 441 ? 16.132 -19.118 -30.389 1.00 69.12 441 LYS A O 1
ATOM 3475 N N . ASN A 1 442 ? 15.111 -20.891 -29.441 1.00 60.62 442 ASN A N 1
ATOM 3476 C CA . ASN A 1 442 ? 16.241 -21.826 -29.254 1.00 60.62 442 ASN A CA 1
ATOM 3477 C C . ASN A 1 442 ? 17.204 -21.590 -28.061 1.00 60.62 442 ASN A C 1
ATOM 3479 O O . ASN A 1 442 ? 17.824 -20.543 -27.891 1.00 60.62 442 ASN A O 1
ATOM 3483 N N . ASN A 1 443 ? 17.476 -22.684 -27.340 1.00 52.28 443 ASN A N 1
ATOM 3484 C CA . ASN A 1 443 ? 18.148 -22.743 -26.030 1.00 52.28 443 ASN A CA 1
ATOM 3485 C C . ASN A 1 443 ? 19.645 -22.365 -26.005 1.00 52.28 443 ASN A C 1
ATOM 3487 O O . ASN A 1 443 ? 20.221 -22.221 -24.929 1.00 52.28 443 ASN A O 1
ATOM 3491 N N . LYS A 1 444 ? 20.320 -22.299 -27.162 1.00 48.47 444 LYS A N 1
ATOM 3492 C CA . LYS A 1 444 ? 21.795 -22.172 -27.240 1.00 48.47 444 LYS A CA 1
ATOM 3493 C C . LYS A 1 444 ? 22.304 -20.749 -27.413 1.00 48.47 444 LYS A C 1
ATOM 3495 O O . LYS A 1 444 ? 23.498 -20.518 -27.253 1.00 48.47 444 LYS A O 1
ATOM 3500 N N . ASN A 1 445 ? 21.420 -19.828 -27.772 1.00 48.47 445 ASN A N 1
ATOM 3501 C CA . ASN A 1 445 ? 21.826 -18.478 -28.114 1.00 48.47 445 ASN A CA 1
ATOM 3502 C C . ASN A 1 445 ? 22.038 -17.628 -26.859 1.00 48.47 445 ASN A C 1
ATOM 3504 O O . ASN A 1 445 ? 23.019 -16.894 -26.806 1.00 48.47 445 ASN A O 1
ATOM 3508 N N . VAL A 1 446 ? 21.195 -17.763 -25.827 1.00 49.69 446 VAL A N 1
ATOM 3509 C CA . VAL A 1 446 ? 21.254 -16.850 -24.679 1.00 49.69 446 VAL A CA 1
ATOM 3510 C C . VAL A 1 446 ? 22.506 -17.043 -23.819 1.00 49.69 446 VAL A C 1
ATOM 3512 O O . VAL A 1 446 ? 22.703 -18.100 -23.210 1.00 49.69 446 VAL A O 1
ATOM 3515 N N . LYS A 1 447 ? 23.336 -15.995 -23.721 1.00 46.56 447 LYS A N 1
ATOM 3516 C CA . LYS A 1 447 ? 24.599 -16.017 -22.966 1.00 46.56 447 LYS A CA 1
ATOM 3517 C C . LYS A 1 447 ? 24.336 -16.198 -21.464 1.00 46.56 447 LYS A C 1
ATOM 3519 O O . LYS A 1 447 ? 23.985 -15.261 -20.758 1.00 46.56 447 LYS A O 1
ATOM 3524 N N . GLY A 1 448 ? 24.557 -17.416 -20.970 1.00 48.22 448 GLY A N 1
ATOM 3525 C CA . GLY A 1 448 ? 24.649 -17.737 -19.540 1.00 48.22 448 GLY A CA 1
ATOM 3526 C C . GLY A 1 448 ? 23.404 -18.350 -18.885 1.00 48.22 448 GLY A C 1
ATOM 3527 O O . GLY A 1 448 ? 23.572 -19.063 -17.901 1.00 48.22 448 GLY A O 1
ATOM 3528 N N . MET A 1 449 ? 22.186 -18.143 -19.408 1.00 49.41 449 MET A N 1
ATOM 3529 C CA . MET A 1 449 ? 20.941 -18.638 -18.768 1.00 49.41 449 MET A CA 1
ATOM 3530 C C . MET A 1 449 ? 19.864 -19.199 -19.727 1.00 49.41 449 MET A C 1
ATOM 3532 O O . MET A 1 449 ? 18.742 -19.454 -19.303 1.00 49.41 449 MET A O 1
ATOM 3536 N N . GLY A 1 450 ? 20.182 -19.463 -21.002 1.00 47.19 450 GLY A N 1
ATOM 3537 C CA . GLY A 1 450 ? 19.200 -19.809 -22.056 1.00 47.19 450 GLY A CA 1
ATOM 3538 C C . GLY A 1 450 ? 18.338 -21.069 -21.907 1.00 47.19 450 GLY A C 1
ATOM 3539 O O . GLY A 1 450 ? 17.500 -21.336 -22.769 1.00 47.19 450 GLY A O 1
ATOM 3540 N N . TRP A 1 451 ? 18.522 -21.838 -20.836 1.00 49.03 451 TRP A N 1
ATOM 3541 C CA . TRP A 1 451 ? 17.742 -23.033 -20.512 1.00 49.03 451 TRP A CA 1
ATOM 3542 C C . TRP A 1 451 ? 16.626 -22.782 -19.479 1.00 49.03 451 TRP A C 1
ATOM 3544 O O . TRP A 1 451 ? 15.874 -23.703 -19.198 1.00 49.03 451 TRP A O 1
ATOM 3554 N N . LEU A 1 452 ? 16.506 -21.567 -18.920 1.00 51.59 452 LEU A N 1
ATOM 3555 C CA . LEU A 1 452 ? 15.638 -21.278 -17.763 1.00 51.59 452 LEU A CA 1
ATOM 3556 C C . LEU A 1 452 ? 14.277 -20.623 -18.069 1.00 51.59 452 LEU A C 1
ATOM 3558 O O . LEU A 1 452 ? 13.487 -20.457 -17.139 1.00 51.59 452 LEU A O 1
ATOM 3562 N N . ALA A 1 453 ? 14.008 -20.218 -19.316 1.00 55.25 453 ALA A N 1
ATOM 3563 C CA . ALA A 1 453 ? 12.862 -19.348 -19.636 1.00 55.25 453 ALA A CA 1
ATOM 3564 C C . ALA A 1 453 ? 12.094 -19.667 -20.942 1.00 55.25 453 ALA A C 1
ATOM 3566 O O . ALA A 1 453 ? 11.000 -19.159 -21.163 1.00 55.25 453 ALA A O 1
ATOM 3567 N N . ASN A 1 454 ? 12.610 -20.570 -21.785 1.00 63.50 454 ASN A N 1
ATOM 3568 C CA . ASN A 1 454 ? 12.043 -20.873 -23.111 1.00 63.50 454 ASN A CA 1
ATOM 3569 C C . ASN A 1 454 ? 11.001 -22.015 -23.109 1.00 63.50 454 ASN A C 1
ATOM 3571 O O . ASN A 1 454 ? 10.821 -22.702 -24.115 1.00 63.50 454 ASN A O 1
ATOM 3575 N N . GLU A 1 455 ? 10.343 -22.254 -21.976 1.00 77.06 455 GLU A N 1
ATOM 3576 C CA . GLU A 1 455 ? 9.272 -23.251 -21.837 1.00 77.06 455 GLU A CA 1
ATOM 3577 C C . GLU A 1 455 ? 7.895 -22.598 -22.027 1.00 77.06 455 GLU A C 1
ATOM 3579 O O . GLU A 1 455 ? 7.731 -21.400 -21.807 1.00 77.06 455 GLU A O 1
ATOM 3584 N N . THR A 1 456 ? 6.879 -23.373 -22.403 1.00 85.81 456 THR A N 1
ATOM 3585 C CA . THR A 1 456 ? 5.489 -22.891 -22.464 1.00 85.81 456 THR A CA 1
ATOM 3586 C C . THR A 1 456 ? 4.786 -23.153 -21.136 1.00 85.81 456 THR A C 1
ATOM 3588 O O . THR A 1 456 ? 4.905 -24.248 -20.587 1.00 85.81 456 THR A O 1
ATOM 3591 N N . GLN A 1 457 ? 4.023 -22.178 -20.636 1.00 90.56 457 GLN A N 1
ATOM 3592 C CA . GLN A 1 457 ? 3.235 -22.354 -19.413 1.00 90.56 457 GLN A CA 1
ATOM 3593 C C . GLN A 1 457 ? 2.113 -23.390 -19.585 1.00 90.56 457 GLN A C 1
ATOM 3595 O O . GLN A 1 457 ? 1.542 -23.560 -20.667 1.00 90.56 457 GLN A O 1
ATOM 3600 N N . LYS A 1 458 ? 1.745 -24.070 -18.497 1.00 92.75 458 LYS A N 1
ATOM 3601 C CA . LYS A 1 458 ? 0.604 -24.996 -18.469 1.00 92.75 458 LYS A CA 1
ATOM 3602 C C . LYS A 1 458 ? -0.695 -24.220 -18.736 1.00 92.75 458 LYS A C 1
ATOM 3604 O O . LYS A 1 458 ? -0.900 -23.132 -18.205 1.00 92.75 458 LYS A O 1
ATOM 3609 N N . GLY A 1 459 ? -1.589 -24.781 -19.552 1.00 87.88 459 GLY A N 1
ATOM 3610 C CA . GLY A 1 459 ? -2.895 -24.176 -19.860 1.00 87.88 459 GLY A CA 1
ATOM 3611 C C . GLY A 1 459 ? -2.893 -23.050 -20.906 1.00 87.88 459 GLY A C 1
ATOM 3612 O O . GLY A 1 459 ? -3.938 -22.440 -21.117 1.00 87.88 459 GLY A O 1
ATOM 3613 N N . MET A 1 460 ? -1.765 -22.775 -2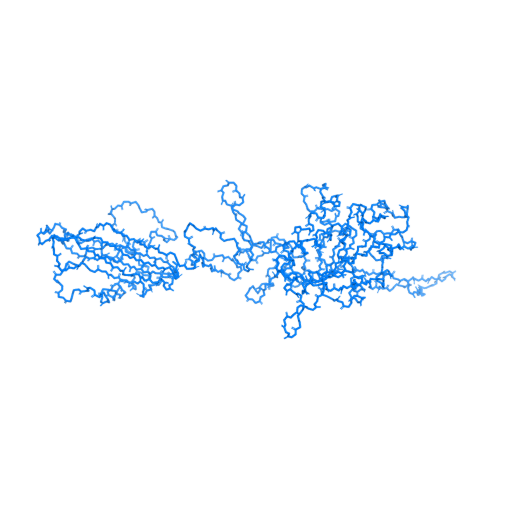1.570 1.00 89.06 460 MET A N 1
ATOM 3614 C CA . MET A 1 460 ? -1.694 -21.814 -22.681 1.00 89.06 460 MET A CA 1
ATOM 3615 C C . MET A 1 460 ? -2.427 -22.326 -23.931 1.00 89.06 460 MET A C 1
ATOM 3617 O O . MET A 1 460 ? -2.279 -23.493 -24.300 1.00 89.06 460 MET A O 1
ATOM 3621 N N . GLY A 1 461 ? -3.187 -21.452 -24.599 1.00 80.06 461 GLY A N 1
ATOM 3622 C CA . GLY A 1 461 ? -3.863 -21.760 -25.859 1.00 80.06 461 GLY A CA 1
ATOM 3623 C C . GLY A 1 461 ? -2.950 -21.665 -27.086 1.00 80.06 461 GLY A C 1
ATOM 3624 O O . GLY A 1 461 ? -1.902 -21.012 -27.075 1.00 80.06 461 GLY A O 1
ATOM 3625 N N . GLU A 1 462 ? -3.368 -22.294 -28.185 1.00 68.31 462 GLU A N 1
ATOM 3626 C CA . GLU A 1 462 ? -2.706 -22.139 -29.482 1.00 68.31 462 GLU A CA 1
ATOM 3627 C C . GLU A 1 462 ? -2.854 -20.683 -29.966 1.00 68.31 462 GLU A C 1
ATOM 3629 O O . GLU A 1 462 ? -3.962 -20.176 -30.122 1.00 68.31 462 GLU A O 1
ATOM 3634 N N . GLY A 1 463 ? -1.726 -19.989 -30.151 1.00 78.69 463 GLY A N 1
ATOM 3635 C CA . GLY A 1 463 ? -1.683 -18.555 -30.470 1.00 78.69 463 GLY A CA 1
ATOM 3636 C C . GLY A 1 463 ? -1.504 -17.612 -29.269 1.00 78.69 463 GLY A C 1
ATOM 3637 O O . GLY A 1 463 ? -1.197 -16.440 -29.479 1.00 78.69 463 GLY A O 1
ATOM 3638 N N . ASP A 1 464 ? -1.599 -18.099 -28.025 1.00 88.06 464 ASP A N 1
ATOM 3639 C CA . ASP A 1 464 ? -1.298 -17.293 -26.825 1.00 88.06 464 ASP A CA 1
ATOM 3640 C C . ASP A 1 464 ? 0.215 -17.175 -26.544 1.00 88.06 464 ASP A C 1
ATOM 3642 O O . ASP A 1 464 ? 0.638 -16.348 -25.734 1.00 88.06 464 ASP A O 1
ATOM 3646 N N . VAL A 1 465 ? 1.041 -17.984 -27.218 1.00 89.94 465 VAL A N 1
ATOM 3647 C CA . VAL A 1 465 ? 2.508 -17.983 -27.106 1.00 89.94 465 VAL A CA 1
ATOM 3648 C C . VAL A 1 465 ? 3.133 -17.364 -28.358 1.00 89.94 465 VAL A C 1
ATOM 3650 O O . VAL A 1 465 ? 2.971 -17.869 -29.467 1.00 89.94 465 VAL A O 1
ATOM 3653 N N . SER A 1 466 ? 3.897 -16.288 -28.179 1.00 89.19 466 SER A N 1
ATOM 3654 C CA . SER A 1 466 ? 4.669 -15.615 -29.225 1.00 89.19 466 SER A CA 1
ATOM 3655 C C . SER A 1 466 ? 6.165 -15.880 -29.067 1.00 89.19 466 SER A C 1
ATOM 3657 O O . SER A 1 466 ? 6.784 -15.456 -28.094 1.00 89.19 466 SER A O 1
ATOM 3659 N N . THR A 1 467 ? 6.784 -16.516 -30.062 1.00 83.62 467 THR A N 1
ATOM 3660 C CA . THR A 1 467 ? 8.242 -16.697 -30.088 1.00 83.62 467 THR A CA 1
ATOM 3661 C C . THR A 1 467 ? 8.930 -15.544 -30.827 1.00 83.62 467 THR A C 1
ATOM 3663 O O . THR A 1 467 ? 8.746 -15.376 -32.033 1.00 83.62 467 THR A O 1
ATOM 3666 N N . ASN A 1 468 ? 9.764 -14.773 -30.129 1.00 77.25 468 ASN A N 1
ATOM 3667 C CA . ASN A 1 468 ? 10.689 -13.814 -30.727 1.00 77.25 468 ASN A CA 1
ATOM 3668 C C . ASN A 1 468 ? 11.820 -14.580 -31.442 1.00 77.25 468 ASN A C 1
ATOM 3670 O O . ASN A 1 468 ? 12.495 -15.429 -30.855 1.00 77.25 468 ASN A O 1
ATOM 3674 N N . THR A 1 469 ? 12.013 -14.297 -32.732 1.00 69.44 469 THR A N 1
ATOM 3675 C CA . THR A 1 469 ? 13.020 -14.958 -33.583 1.00 69.44 469 THR A CA 1
ATOM 3676 C C . THR A 1 469 ? 14.199 -14.046 -33.926 1.00 69.44 469 THR A C 1
ATOM 3678 O O . THR A 1 469 ? 14.853 -14.249 -34.951 1.00 69.44 469 THR A O 1
ATOM 3681 N N . GLY A 1 470 ? 14.431 -13.005 -33.123 1.00 64.50 470 GLY A N 1
ATOM 3682 C CA . GLY A 1 470 ? 15.556 -12.096 -33.289 1.00 64.50 470 GLY A CA 1
ATOM 3683 C C . GLY A 1 470 ? 16.901 -12.803 -33.112 1.00 64.50 470 GLY A C 1
ATOM 3684 O O . GLY A 1 470 ? 16.999 -13.881 -32.531 1.00 64.50 470 GLY A O 1
ATOM 3685 N N . THR A 1 471 ? 17.964 -12.175 -33.607 1.00 58.47 471 THR A N 1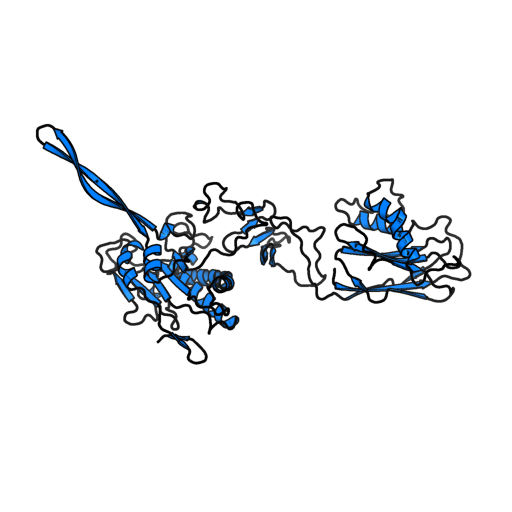
ATOM 3686 C CA . THR A 1 471 ? 19.342 -12.664 -33.433 1.00 58.47 471 THR A CA 1
ATOM 3687 C C . THR A 1 471 ? 19.941 -12.310 -32.070 1.00 58.47 471 THR A C 1
ATOM 3689 O O . THR A 1 471 ? 21.054 -12.741 -31.775 1.00 58.47 471 THR A O 1
ATOM 3692 N N . SER A 1 472 ? 19.231 -11.526 -31.247 1.00 59.62 472 SER A N 1
ATOM 3693 C CA . SER A 1 472 ? 19.666 -11.193 -29.890 1.00 59.62 472 SER A CA 1
ATOM 3694 C C . SER A 1 472 ? 19.656 -12.429 -28.991 1.00 59.62 472 SER A C 1
ATOM 3696 O O . SER A 1 472 ? 18.830 -13.330 -29.118 1.00 59.62 472 SER A O 1
ATOM 3698 N N . THR A 1 473 ? 20.624 -12.443 -28.086 1.00 55.50 473 THR A N 1
ATOM 3699 C CA . THR A 1 473 ? 20.968 -13.534 -27.177 1.00 55.50 473 THR A CA 1
ATOM 3700 C C . THR A 1 473 ? 20.711 -13.158 -25.722 1.00 55.50 473 THR A C 1
ATOM 3702 O O . THR A 1 473 ? 21.293 -13.745 -24.811 1.00 55.50 473 THR A O 1
ATOM 3705 N N . ASP A 1 474 ? 19.932 -12.114 -25.476 1.00 65.00 474 ASP A N 1
ATOM 3706 C CA . ASP A 1 474 ? 19.971 -11.441 -24.189 1.00 65.00 474 ASP A CA 1
ATOM 3707 C C . ASP A 1 474 ? 18.616 -11.598 -23.508 1.00 65.00 474 ASP A C 1
ATOM 3709 O O . ASP A 1 474 ? 17.587 -11.198 -24.050 1.00 65.00 474 ASP A O 1
ATOM 3713 N N . HIS A 1 475 ? 18.627 -12.190 -22.310 1.00 75.12 475 HIS A N 1
ATOM 3714 C CA . HIS A 1 475 ? 17.454 -12.356 -21.449 1.00 75.12 475 HIS A CA 1
ATOM 3715 C C . HIS A 1 475 ? 17.046 -10.986 -20.882 1.00 75.12 475 HIS A C 1
ATOM 3717 O O . HIS A 1 475 ? 17.358 -10.624 -19.746 1.00 75.12 475 HIS A O 1
ATOM 3723 N N . SER A 1 476 ? 16.475 -10.163 -21.757 1.00 81.19 476 SER A N 1
ATOM 3724 C CA . SER A 1 476 ? 16.282 -8.732 -21.575 1.00 81.19 476 SER A CA 1
ATOM 3725 C C . SER A 1 476 ? 14.971 -8.308 -22.214 1.00 81.19 476 SER A C 1
ATOM 3727 O O . SER A 1 476 ? 14.728 -8.552 -23.400 1.00 81.19 476 SER A O 1
ATOM 3729 N N . ILE A 1 477 ? 14.159 -7.598 -21.435 1.00 85.50 477 ILE A N 1
ATOM 3730 C CA . ILE A 1 477 ? 12.822 -7.154 -21.824 1.00 85.50 477 ILE A CA 1
ATOM 3731 C C . ILE A 1 477 ? 12.827 -6.310 -23.109 1.00 85.50 477 ILE A C 1
ATOM 3733 O O . ILE A 1 477 ? 11.934 -6.421 -23.945 1.00 85.50 477 ILE A O 1
ATOM 3737 N N . PHE A 1 478 ? 13.897 -5.542 -23.345 1.00 85.75 478 PHE A N 1
ATOM 3738 C CA . PHE A 1 478 ? 14.037 -4.694 -24.531 1.00 85.75 478 PHE A CA 1
ATOM 3739 C C . PHE A 1 478 ? 14.147 -5.471 -25.851 1.00 85.75 478 PHE A C 1
ATOM 3741 O O . PHE A 1 478 ? 13.912 -4.893 -26.912 1.00 85.75 478 PHE A O 1
ATOM 3748 N N . THR A 1 479 ? 14.457 -6.772 -25.812 1.00 83.94 479 THR A N 1
ATOM 3749 C CA . THR A 1 479 ? 14.435 -7.625 -27.014 1.00 83.94 479 THR A CA 1
ATOM 3750 C C . THR A 1 479 ? 13.016 -7.854 -27.544 1.00 83.94 479 THR A C 1
ATOM 3752 O O . THR A 1 479 ? 12.852 -8.058 -28.745 1.00 83.94 479 THR A O 1
ATOM 3755 N N . PHE A 1 480 ? 12.001 -7.733 -26.680 1.00 87.44 480 PHE A N 1
ATOM 3756 C CA . PHE A 1 480 ? 10.580 -7.906 -26.995 1.00 87.44 480 PHE A CA 1
ATOM 3757 C C . PHE A 1 480 ? 9.857 -6.595 -27.351 1.00 87.44 480 PHE A C 1
ATOM 3759 O O . PHE A 1 480 ? 8.635 -6.587 -27.477 1.00 87.44 480 PHE A O 1
ATOM 3766 N N . LEU A 1 481 ? 10.569 -5.472 -27.530 1.00 86.88 481 LEU A N 1
ATOM 3767 C CA . LEU A 1 481 ? 9.948 -4.174 -27.861 1.00 86.88 481 LEU A CA 1
ATOM 3768 C C . LEU A 1 481 ? 9.050 -4.224 -29.110 1.00 86.88 481 LEU A C 1
ATOM 3770 O O . LEU A 1 481 ? 8.063 -3.499 -29.179 1.00 86.88 481 LEU A O 1
ATOM 3774 N N . ASN A 1 482 ? 9.371 -5.079 -30.084 1.00 85.94 482 ASN A N 1
ATOM 3775 C CA . ASN A 1 482 ? 8.552 -5.257 -31.285 1.00 85.94 482 ASN A CA 1
ATOM 3776 C C . ASN A 1 482 ? 7.294 -6.097 -30.991 1.00 85.94 482 ASN A C 1
ATOM 3778 O O . ASN A 1 482 ? 6.215 -5.817 -31.514 1.00 85.94 482 ASN A O 1
ATOM 3782 N N . GLU A 1 483 ? 7.420 -7.108 -30.129 1.00 89.44 483 GLU A N 1
ATOM 3783 C CA . GLU A 1 483 ? 6.335 -7.982 -29.676 1.00 89.44 483 GLU A CA 1
ATOM 3784 C C . GLU A 1 483 ? 5.272 -7.259 -28.846 1.00 89.44 483 GLU A C 1
ATOM 3786 O O . GLU A 1 483 ? 4.134 -7.723 -28.833 1.00 89.44 483 GLU A O 1
ATOM 3791 N N . VAL A 1 484 ? 5.596 -6.116 -28.227 1.00 89.75 484 VAL A N 1
ATOM 3792 C CA . VAL A 1 484 ? 4.621 -5.262 -27.524 1.00 89.75 484 VAL A CA 1
ATOM 3793 C C . VAL A 1 484 ? 3.393 -4.983 -28.395 1.00 89.75 484 VAL A C 1
ATOM 3795 O O . VAL A 1 484 ? 2.277 -5.096 -27.907 1.00 89.75 484 VAL A O 1
ATOM 3798 N N . SER A 1 485 ? 3.575 -4.742 -29.700 1.00 90.19 485 SER A N 1
ATOM 3799 C CA . SER A 1 485 ? 2.483 -4.503 -30.666 1.00 90.19 485 SER A CA 1
ATOM 3800 C C . SER A 1 485 ? 1.449 -5.637 -30.792 1.00 90.19 485 SER A C 1
ATOM 3802 O O . SER A 1 485 ? 0.385 -5.439 -31.377 1.00 90.19 485 SER A O 1
ATOM 3804 N N . LYS A 1 486 ? 1.748 -6.830 -30.258 1.00 91.94 486 LYS A N 1
ATOM 3805 C CA . LYS A 1 486 ? 0.856 -8.000 -30.241 1.00 91.94 486 LYS A CA 1
ATOM 3806 C C . LYS A 1 486 ? -0.019 -8.054 -28.983 1.00 91.94 486 LYS A C 1
ATOM 3808 O O . LYS A 1 486 ? -0.964 -8.842 -28.951 1.00 91.94 486 LYS A O 1
ATOM 3813 N N . LEU A 1 487 ? 0.292 -7.267 -27.945 1.00 92.62 487 LEU A N 1
ATOM 3814 C CA . LEU A 1 487 ? -0.483 -7.240 -26.704 1.00 92.62 487 LEU A CA 1
ATOM 3815 C C . LEU A 1 487 ? -1.923 -6.802 -26.974 1.00 92.62 487 LEU A C 1
ATOM 3817 O O . LEU A 1 487 ? -2.170 -5.804 -27.655 1.00 92.62 487 LEU A O 1
ATOM 3821 N N . SER A 1 488 ? -2.859 -7.568 -26.421 1.00 91.56 488 SER A N 1
ATOM 3822 C CA . SER A 1 488 ? -4.298 -7.341 -26.524 1.00 91.56 488 SER A CA 1
ATOM 3823 C C . SER A 1 488 ? -5.008 -7.897 -25.291 1.00 91.56 488 SER A C 1
ATOM 3825 O O . SER A 1 488 ? -4.683 -8.982 -24.806 1.00 91.56 488 SER A O 1
ATOM 3827 N N . GLU A 1 489 ? -5.976 -7.148 -24.766 1.00 90.69 489 GLU A N 1
ATOM 3828 C CA . GLU A 1 489 ? -6.854 -7.621 -23.694 1.00 90.69 489 GLU A CA 1
ATOM 3829 C C . GLU A 1 489 ? -7.790 -8.736 -24.189 1.00 90.69 489 GLU A C 1
ATOM 3831 O O . GLU A 1 489 ? -8.151 -8.809 -25.366 1.00 90.69 489 GLU A O 1
ATOM 3836 N N . GLY A 1 490 ? -8.215 -9.613 -23.277 1.00 88.12 490 GLY A N 1
ATOM 3837 C CA . GLY A 1 490 ? -9.268 -10.581 -23.579 1.00 88.12 490 GLY A CA 1
ATOM 3838 C C . GLY A 1 490 ? -10.619 -9.906 -23.830 1.00 88.12 490 GLY A C 1
ATOM 3839 O O . GLY A 1 490 ? -10.933 -8.868 -23.249 1.00 88.12 490 GLY A O 1
ATOM 3840 N N . THR A 1 491 ? -11.459 -10.536 -24.652 1.00 88.06 491 THR A N 1
ATOM 3841 C CA . THR A 1 491 ? -12.887 -10.194 -24.724 1.00 88.06 491 THR A CA 1
ATOM 3842 C C . THR A 1 491 ? -13.655 -11.057 -23.731 1.00 88.06 491 THR A C 1
ATOM 3844 O O . THR A 1 491 ? -13.419 -12.260 -23.644 1.00 88.06 491 THR A O 1
ATOM 3847 N N . TYR A 1 492 ? -14.583 -10.458 -22.987 1.00 87.31 492 TYR A N 1
ATOM 3848 C CA . TYR A 1 492 ? -15.338 -11.148 -21.940 1.00 87.31 492 TYR A CA 1
ATOM 3849 C C . TYR A 1 492 ? -16.827 -10.829 -22.031 1.00 87.31 492 TYR A C 1
ATOM 3851 O O . TYR A 1 492 ? -17.214 -9.684 -22.272 1.00 87.31 492 TYR A O 1
ATOM 3859 N N . LYS A 1 493 ? -17.666 -11.831 -21.763 1.00 90.19 493 LYS A N 1
ATOM 3860 C CA . LYS A 1 493 ? -19.122 -11.689 -21.670 1.00 90.19 493 LYS A CA 1
ATOM 3861 C C . LYS A 1 493 ? -19.599 -12.137 -20.293 1.00 90.19 493 LYS A C 1
ATOM 3863 O O . LYS A 1 493 ? -19.162 -13.172 -19.803 1.00 90.19 493 LYS A O 1
ATOM 3868 N N . TRP A 1 494 ? -20.491 -11.368 -19.675 1.00 87.12 494 TRP A N 1
ATOM 3869 C CA . TRP A 1 494 ? -21.153 -11.778 -18.438 1.00 87.12 494 TRP A CA 1
ATOM 3870 C C . TRP A 1 494 ? -22.218 -12.833 -18.760 1.00 87.12 494 TRP A C 1
ATOM 3872 O O . TRP A 1 494 ? -23.094 -12.584 -19.592 1.00 87.12 494 TRP A O 1
ATOM 3882 N N . ASP A 1 495 ? -22.138 -14.004 -18.128 1.00 86.94 495 ASP A N 1
ATOM 3883 C CA . ASP A 1 495 ? -23.098 -15.105 -18.323 1.00 86.94 495 ASP A CA 1
ATOM 3884 C C . ASP A 1 495 ? -24.304 -15.054 -17.362 1.00 86.94 495 ASP A C 1
ATOM 3886 O O . ASP A 1 495 ? -25.243 -15.836 -17.496 1.00 86.94 495 ASP A O 1
ATOM 3890 N N . GLY A 1 496 ? -24.291 -14.108 -16.418 1.00 82.88 496 GLY A N 1
ATOM 3891 C CA . GLY A 1 496 ? -25.244 -13.997 -15.313 1.00 82.88 496 GLY A CA 1
ATOM 3892 C C . GLY A 1 496 ? -24.599 -14.199 -13.939 1.00 82.88 496 GLY A C 1
ATOM 3893 O O . GLY A 1 496 ? -25.137 -13.697 -12.955 1.00 82.88 496 GLY A O 1
ATOM 3894 N N . ASN A 1 497 ? -23.442 -14.866 -13.874 1.00 81.88 497 ASN A N 1
ATOM 3895 C CA . ASN A 1 497 ? -22.759 -15.244 -12.633 1.00 81.88 497 ASN A CA 1
ATOM 3896 C C . ASN A 1 497 ? -21.239 -14.979 -12.653 1.00 81.88 497 ASN A C 1
ATOM 3898 O O . ASN A 1 497 ? -20.661 -14.705 -11.603 1.00 81.88 497 ASN A O 1
ATOM 3902 N N . LYS A 1 498 ? -20.575 -15.045 -13.816 1.00 84.12 498 LYS A N 1
ATOM 3903 C CA . LYS A 1 498 ? -19.179 -14.614 -13.982 1.00 84.12 498 LYS A CA 1
ATOM 3904 C C . LYS A 1 498 ? -18.900 -14.011 -15.362 1.00 84.12 498 LYS A C 1
ATOM 3906 O O . LYS A 1 498 ? -19.660 -14.180 -16.317 1.00 84.12 498 LYS A O 1
ATOM 3911 N N . TRP A 1 499 ? -17.760 -13.330 -15.483 1.00 83.56 499 TRP A N 1
ATOM 3912 C CA . TRP A 1 499 ? -17.189 -12.989 -16.784 1.00 83.56 499 TRP A CA 1
ATOM 3913 C C . TRP A 1 499 ? -16.561 -14.235 -17.406 1.00 83.56 499 TRP A C 1
ATOM 3915 O O . TRP A 1 499 ? -15.671 -14.854 -16.827 1.00 83.56 499 TRP A O 1
ATOM 3925 N N . VAL A 1 500 ? -17.030 -14.597 -18.596 1.00 87.62 500 VAL A N 1
ATOM 3926 C CA . VAL A 1 500 ? -16.517 -15.712 -19.391 1.00 87.62 500 VAL A CA 1
ATOM 3927 C C . VAL A 1 500 ? -15.696 -15.139 -20.541 1.00 87.62 500 VAL A C 1
ATOM 3929 O O . VAL A 1 500 ? -16.215 -14.375 -21.361 1.00 87.62 500 VAL A O 1
ATOM 3932 N N . LYS A 1 501 ? -14.412 -15.505 -20.599 1.00 86.69 501 LYS A N 1
ATOM 3933 C CA . LYS A 1 501 ? -13.522 -15.222 -21.735 1.00 86.69 501 LYS A CA 1
ATOM 3934 C C . LYS A 1 501 ? -14.138 -15.807 -23.012 1.00 86.69 501 LYS A C 1
ATOM 3936 O O . LYS A 1 501 ? -14.579 -16.955 -22.990 1.00 86.69 501 LYS A O 1
ATOM 3941 N N . GLN A 1 502 ? -14.261 -14.987 -24.053 1.00 85.81 502 GLN A N 1
ATOM 3942 C CA . GLN A 1 502 ? -14.846 -15.360 -25.350 1.00 85.81 502 GLN A CA 1
ATOM 3943 C C . GLN A 1 502 ? -13.794 -15.939 -26.300 1.00 85.81 502 GLN A C 1
ATOM 3945 O O . GLN A 1 502 ? -12.613 -15.546 -26.162 1.00 85.81 502 GLN A O 1
#

Foldseek 3Di:
DFQKKKKWKKKKAFAPDFDLPPPDFDDDPLVVVVVVVLCPDPPRDDPPDDDDDDDDDDDVLSVVCVPPPQVVQQVPAPQHDPPPQAFPKWFWKWWAALVRHTDSQRTHIFGDHDDHPDIDMTIDPIDGDRHDGDIDTDIGTRHSGDMDIGPGDMDIDDGPDAWAWDADLLRHTPVSRIDGDPPDDDDQLGPVRFGQFALPDPVRGGPRWTDLLVFTADSVVSWTPDFALVVVVVVPDGSRHAQSPCSVVDHDHHFWDQEEAEAADDDPRHQDQVQQKDKDWAFPDWAFDDDDPRDTDTHTDTDIDMDGLLVLLCVLAVHDTDTGHHLLCGHPHHPDDPPPLSVDLQSSLQQLLVSLLVCLVVNVVNADADPVRFRPDEHEHEYAASRLSSSNSNVVNNVVVCVVVVNQVRYYHFEYEYEQYFQQQPAADDQQYLYAYEHEPDQPQAPPCSVGRRDHHHPDDDVSYHYQDDSDRYSGSSSCSVVSNVDDTFDWDDPPRHTHGD

Secondary structure (DSSP, 8-state):
-TT-EEEEEEEEE--SS-----SSPPS-HHHHHHHHHHHHSTT-----SS---------HHHHHIIIIIHHHHHHH-TT--TT--S--EEEEEEEEETTS-B-GGG-EEEEPPS-TTS-EEEEEEEEE--SSEEEEEEEEE-SSS--EEEEEEEEEE--S--EE--B-TTS-B-GGG-EE-TTSPPP-B-GGGPEEE---STTS----EEE-SS-EEETTTTEESS--TTGGGGTTS-TTBSGGG-TTT----S--SSEEE----SSS--SSGGGTEEEEEEEEEEEEEEEETTEEEEEEEEEEEEEEHHHHHHHHHT----EEE-TTSSTTS-SSS-TTGGGSHHHHHHHHHHHHHHHHHHHHHSS-B-TTS-B---EEEEEETTHHHHHHHHHHHHHHHHHHTT-TTT--EEEEEEES-TTGGG-B--TTS-EEEEEES-TTSSTTTTTSS-SPPBTPPTTSEEEE--S-----GGGGTTGGGG--PPPEEE-SSSEEE-